Protein AF-A0A945UVE6-F1 (afdb_monomer)

Mean predicted aligned error: 6.87 Å

Secondary structure (DSSP, 8-state):
-EE--S--EEE-TT-S-SSEEETT----B-TTS-EEEEEEEE----TT--EEEEESS--SSSSHHHHHSSEEEEEEETTEEEEEEE-SS-EEEE--SS-SSSBS-SSS-EEEEEEEETTTTEEEEEETTEEEEEEE--SSS-----B-PPEEES-BPPPTTS-----HHHHHHHHHHHHHHHHHHTT-SSPPPGGGHHHHHH-HHHHHHHHHHHHHHHHGGGHHHHHHHHHTS--HHHHHHHHHHTTSTTT---SGGGTTTSHHHHHEEEETTEEEE-HHHHHHHHHHT--BBP-EEEEEEEEESSPPPHHHHHHHHHTTS---PPPPPS--S---EEEEE-SGGG-SS-HHHHSS-HHHHHHHHHHHTT-SEEEEES-TT-HHHHHHHTT-EEEE-----GGG-----EEEESSPEEEEE--GGGGGGEEEEEEESSSS-EEEEEEEE--TTTHHHHHHHHHHHHHTTTTS-EEEEEE-------

Solvent-accessible surface area (backbone atoms only — not comparable to full-atom values): 25499 Å² total; per-residue (Å²): 120,52,67,39,76,91,44,75,46,80,45,51,70,86,46,93,66,38,44,46,73,47,79,96,68,57,60,78,48,38,60,82,51,32,26,24,42,34,33,33,40,29,19,68,47,58,39,86,54,22,18,40,50,39,27,28,37,77,68,84,36,66,39,70,71,35,43,11,36,29,16,37,36,35,27,35,26,24,24,11,67,25,39,36,33,6,37,61,84,31,40,48,66,44,62,42,73,77,45,75,62,72,53,42,34,81,63,47,83,42,37,45,36,42,26,30,36,38,91,72,34,31,40,38,34,29,54,46,36,34,75,40,39,36,39,31,43,59,38,82,84,61,60,55,30,47,29,88,46,59,37,26,42,34,23,70,25,59,55,92,84,57,78,87,66,59,46,70,64,56,56,52,31,42,53,40,53,36,48,27,52,53,45,55,40,69,72,72,58,85,64,78,47,60,90,42,49,65,42,46,68,63,39,44,69,59,48,50,55,50,52,52,52,59,53,32,73,76,47,63,91,52,23,66,64,49,53,56,52,59,75,69,52,85,58,62,63,37,54,53,30,47,60,55,26,57,79,31,87,44,42,42,77,64,65,75,94,53,46,84,82,33,55,35,65,61,27,47,46,54,53,96,89,35,63,42,72,37,63,69,46,36,44,54,57,31,57,72,23,48,31,24,43,27,51,37,33,40,31,47,35,40,34,38,84,36,57,67,50,68,66,58,46,27,51,62,37,51,77,80,45,87,61,86,69,81,85,59,51,68,66,75,95,76,84,43,76,43,66,46,73,51,55,76,28,28,65,88,37,40,46,91,84,67,72,40,48,34,47,57,54,51,35,53,51,45,60,72,70,57,53,42,34,36,21,34,23,39,20,29,53,34,48,57,37,33,21,45,74,69,69,22,30,29,37,36,41,49,25,81,38,62,88,75,41,35,28,31,29,28,39,34,23,69,39,60,73,78,44,80,48,63,49,42,93,38,28,70,29,31,37,34,34,36,29,42,72,16,73,74,40,52,34,37,44,32,17,35,44,40,59,86,82,54,48,64,63,55,49,62,75,39,44,70,54,70,74,39,41,91,81,36,43,70,48,79,45,48,53,60,81,68,80,85,88,124

Foldseek 3Di:
DDWFAFDKDFFAPPPPCLKDFDPPPDDQPWLQFKKKKKWKWAAQDDQLFWWWAKWQFPQQWQDLQSLQTFGKTWIRHSQAIKIKHHQNQFIAIQDAHPPPFHGRNPRDMKMWMWIADSVQCKIWIDILLHTFEIERQFAPVGRTSRGPGTMMGIHNFDAPPPDLDQDVLLVVLQVLLLQLQVLLCVLVFPGQDQVCSLVSLAPVVVVLVVRLVVVLVVVPPCSVVSSVVSVVDDCVSNVVSSVVLLVGQQRQDYDPLPVVVGNVVVAWTADPSGIDGPPVSSSVVSSVGGHHRDGMMMHTTDMDSHGDDSVNSNVVSVVPDHGDDDAFAQDDDDAAEEADACALLQQSDDCVPHVDGRLVVVLVVCVVVRHAKYKYFNNQSNQSNSLSSNVWRKYAYTFPCRSPRHQGTIMTGNFDWDDWDAQNHQRSFKIWTWGPNHSQAIAIEMHGDDDPVCVVSVCVVCVVVVVVCVRHNYHHDYHHVDDDPD

Sequence (486 aa):
MRGLEHHALRLRSGDAAAGLTIEGMGLTVNANRDFSVQYWIRTTADSDSRMVLLSQKDTKNNSLASQKVPGWVFYMSGGTWAWNMGSGERRLTYERDNGEHMPLNDGRWHQLTMTYDSALAEVRLYYDGVNKAIYNLSDSEGFDFTSTQPLIIGGTGQNSNSRQEIVPTIYDGAVKLQQLVDAFNAFELDNVKPDELVRLVVEPEVLFEEKIRARAQTLGAESESFIASMRSTDFTRVSQAESALMQNPYTVHQVFSFMDVAPLMKTYSLVDNKIVIDHVAAEYYSERERLYSTDFDIDNLAIWERAVSAEEIRKSYAVHFEPIIADLEPSIDSITTGIWNIFHGGLHFSVDEHGWDARLGIAQILEREGIDVLMMQETYSAGDFIAAELGYYFATTVDLDYLNQGSNISVFSRYPIRELLVPDDASFHNVAVRIAISETQDVWVISNWYGMEAFPAVFEFHQSRFADTATTPVFFGGDFNAVTHT

Nearest PDB structures (foldseek):
  6cw1-assembly1_A  TM=6.983E-01  e=4.348E-07  Bos taurus
  2jd4-assembly1_A  TM=6.799E-01  e=4.103E-07  Mus musculus
  1qu0-assembly2_C  TM=6.533E-01  e=9.795E-07  Mus musculus
  7exo-assembly1_A  TM=6.173E-01  e=2.158E-04  Methanocaldococcus jannaschii DSM 2661
  8i78-assembly1_A  TM=5.485E-01  e=9.882E+00  Proteus vulgaris

pLDDT: mean 88.78, std 10.65, range [48.47, 98.5]

Structure (mmCIF, N/CA/C/O backbone):
data_AF-A0A945UVE6-F1
#
_entry.id   AF-A0A945UVE6-F1
#
loop_
_atom_site.group_PDB
_atom_site.id
_atom_site.type_symbol
_atom_site.label_atom_id
_atom_site.label_alt_id
_atom_site.label_comp_id
_atom_site.label_asym_id
_atom_site.label_entity_id
_atom_site.label_seq_id
_atom_site.pdbx_PDB_ins_code
_atom_site.Cartn_x
_atom_site.Cartn_y
_atom_site.Cartn_z
_atom_site.occupancy
_atom_site.B_iso_or_equiv
_atom_site.auth_seq_id
_atom_site.auth_comp_id
_atom_site.auth_asym_id
_atom_site.auth_atom_id
_atom_site.pdbx_PDB_model_num
ATOM 1 N N . MET A 1 1 ? 29.437 -0.495 -6.533 1.00 54.81 1 MET A N 1
ATOM 2 C CA . MET A 1 1 ? 28.619 -1.580 -5.970 1.00 54.81 1 MET A CA 1
ATOM 3 C C . MET A 1 1 ? 29.277 -1.985 -4.664 1.00 54.81 1 MET A C 1
ATOM 5 O O . MET A 1 1 ? 30.501 -2.058 -4.630 1.00 54.81 1 MET A O 1
ATOM 9 N N . ARG A 1 2 ? 28.507 -2.114 -3.588 1.00 76.94 2 ARG A N 1
ATOM 10 C CA . ARG A 1 2 ? 28.941 -2.741 -2.328 1.00 76.94 2 ARG A CA 1
ATOM 11 C C . ARG A 1 2 ? 27.972 -3.884 -2.043 1.00 76.94 2 ARG A C 1
ATOM 13 O O . ARG A 1 2 ? 26.816 -3.771 -2.449 1.00 76.94 2 ARG A O 1
ATOM 20 N N . GLY A 1 3 ? 28.416 -4.962 -1.405 1.00 72.50 3 GLY A N 1
ATOM 21 C CA . GLY A 1 3 ? 27.609 -6.174 -1.397 1.00 72.50 3 GLY A CA 1
ATOM 22 C C . GLY A 1 3 ? 28.205 -7.391 -0.710 1.00 72.50 3 GLY A C 1
ATOM 23 O O . GLY A 1 3 ? 29.382 -7.408 -0.354 1.00 72.50 3 GLY A O 1
ATOM 24 N N . LEU A 1 4 ? 27.376 -8.429 -0.608 1.00 75.06 4 LEU A N 1
ATOM 25 C CA . LEU A 1 4 ? 27.831 -9.812 -0.517 1.00 75.06 4 LEU A CA 1
ATOM 26 C C . LEU A 1 4 ? 28.057 -10.295 -1.950 1.00 75.06 4 LEU A C 1
ATOM 28 O O . LEU A 1 4 ? 27.097 -10.610 -2.638 1.00 75.06 4 LEU A O 1
ATOM 32 N N . GLU A 1 5 ? 29.295 -10.315 -2.431 1.00 72.50 5 GLU A N 1
ATOM 33 C CA . GLU A 1 5 ? 29.600 -10.801 -3.783 1.00 72.50 5 GLU A CA 1
ATOM 34 C C . GLU A 1 5 ? 29.932 -12.296 -3.741 1.00 72.50 5 GLU A C 1
ATOM 36 O O . GLU A 1 5 ? 30.897 -12.686 -3.088 1.00 72.50 5 GLU A O 1
ATOM 41 N N . HIS A 1 6 ? 29.155 -13.137 -4.434 1.00 66.44 6 HIS A N 1
ATOM 42 C CA . HIS A 1 6 ? 29.364 -14.593 -4.497 1.00 66.44 6 HIS A CA 1
ATOM 43 C C . HIS A 1 6 ? 29.397 -15.291 -3.123 1.00 66.44 6 HIS A C 1
ATOM 45 O O . HIS A 1 6 ? 30.088 -16.298 -2.931 1.00 66.44 6 HIS A O 1
ATOM 51 N N . HIS A 1 7 ? 28.653 -14.751 -2.159 1.00 72.25 7 HIS A N 1
ATOM 52 C CA . HIS A 1 7 ? 28.597 -15.239 -0.789 1.00 72.25 7 HIS A CA 1
ATOM 53 C C . HIS A 1 7 ? 27.149 -15.515 -0.386 1.00 72.25 7 HIS A C 1
ATOM 55 O O . HIS A 1 7 ? 26.440 -14.622 0.077 1.00 72.25 7 HIS A O 1
ATOM 61 N N . ALA A 1 8 ? 26.750 -16.784 -0.491 1.00 77.56 8 ALA A N 1
ATOM 62 C CA . ALA A 1 8 ? 25.472 -17.243 0.027 1.00 77.56 8 ALA A CA 1
ATOM 63 C C . ALA A 1 8 ? 25.511 -17.328 1.560 1.00 77.56 8 ALA A C 1
ATOM 65 O O . ALA A 1 8 ? 26.382 -17.983 2.143 1.00 77.56 8 ALA A O 1
ATOM 66 N N . LEU A 1 9 ? 24.534 -16.701 2.208 1.00 82.19 9 LEU A N 1
ATOM 67 C CA . LEU A 1 9 ? 24.268 -16.822 3.634 1.00 82.19 9 LEU A CA 1
ATOM 68 C C . LEU A 1 9 ? 22.987 -17.622 3.836 1.00 82.19 9 LEU A C 1
ATOM 70 O O . LEU A 1 9 ? 21.979 -17.400 3.169 1.00 82.19 9 LEU A O 1
ATOM 74 N N . ARG A 1 10 ? 23.028 -18.550 4.785 1.00 81.25 10 ARG A N 1
ATOM 75 C CA . ARG A 1 10 ? 21.871 -19.327 5.217 1.00 81.25 10 ARG A CA 1
ATOM 76 C C . ARG A 1 10 ? 21.473 -18.849 6.602 1.00 81.25 10 ARG A C 1
ATOM 78 O O . ARG A 1 10 ? 22.297 -18.917 7.509 1.00 81.25 10 ARG A O 1
ATOM 85 N N . LEU A 1 11 ? 20.240 -18.375 6.736 1.00 80.00 11 LEU A N 1
ATOM 86 C CA . LEU A 1 11 ? 19.658 -17.930 7.996 1.00 80.00 11 LEU A CA 1
ATOM 87 C C . LEU A 1 11 ? 18.539 -18.897 8.372 1.00 80.00 11 LEU A C 1
ATOM 89 O O . LEU A 1 11 ? 17.607 -19.108 7.591 1.00 80.00 11 LEU A O 1
ATOM 93 N N . ARG A 1 12 ? 18.653 -19.536 9.538 1.00 81.81 12 ARG A N 1
ATOM 94 C CA . ARG A 1 12 ? 17.640 -20.456 10.061 1.00 81.81 12 ARG A CA 1
ATOM 95 C C . ARG A 1 12 ? 17.095 -19.968 11.397 1.00 81.81 12 ARG A C 1
ATOM 97 O O . ARG A 1 12 ? 17.792 -19.333 12.190 1.00 81.81 12 ARG A O 1
ATOM 104 N N . SER A 1 13 ? 15.845 -20.341 11.671 1.00 66.12 13 SER A N 1
ATOM 105 C CA . SER A 1 13 ? 15.222 -20.107 12.971 1.00 66.12 13 SER A CA 1
ATOM 106 C C . SER A 1 13 ? 16.062 -20.768 14.072 1.00 66.12 13 SER A C 1
ATOM 108 O O . SER A 1 13 ? 16.330 -21.970 14.027 1.00 66.12 13 SER A O 1
ATOM 110 N N . GLY A 1 14 ? 16.508 -19.968 15.045 1.00 59.53 14 GLY A N 1
ATOM 111 C CA . GLY A 1 14 ? 17.342 -20.418 16.164 1.00 59.53 14 GLY A CA 1
ATOM 112 C C . GLY A 1 14 ? 18.853 -20.209 16.003 1.00 59.53 14 GLY A C 1
ATOM 113 O O . GLY A 1 14 ? 19.580 -20.445 16.970 1.00 59.53 14 GLY A O 1
ATOM 114 N N . ASP A 1 15 ? 19.338 -19.730 14.852 1.00 63.19 15 ASP A N 1
ATOM 115 C CA . ASP A 1 15 ? 20.729 -19.284 14.728 1.00 63.19 15 ASP A CA 1
ATOM 116 C C . ASP A 1 15 ? 20.984 -18.065 15.639 1.00 63.19 15 ASP A C 1
ATOM 118 O O . ASP A 1 15 ? 20.140 -17.180 15.790 1.00 63.19 15 ASP A O 1
ATOM 122 N N . ALA A 1 16 ? 22.170 -17.994 16.260 1.00 51.22 16 ALA A N 1
ATOM 123 C CA . ALA A 1 16 ? 22.516 -16.934 17.220 1.00 51.22 16 ALA A CA 1
ATOM 124 C C . ALA A 1 16 ? 22.504 -15.513 16.612 1.00 51.22 16 ALA A C 1
ATOM 126 O O . ALA A 1 16 ? 22.430 -14.529 17.347 1.00 51.22 16 ALA A O 1
ATOM 127 N N . ALA A 1 17 ? 22.565 -15.405 15.281 1.00 52.16 17 ALA A N 1
ATOM 128 C CA . ALA A 1 17 ? 22.404 -14.164 14.536 1.00 52.16 17 ALA A CA 1
ATOM 129 C C . ALA A 1 17 ? 20.993 -14.112 13.939 1.00 52.16 17 ALA A C 1
ATOM 131 O O . ALA A 1 17 ? 20.778 -14.408 12.769 1.00 52.16 17 ALA A O 1
ATOM 132 N N . ALA A 1 18 ? 20.027 -13.726 14.767 1.00 56.72 18 ALA A N 1
ATOM 133 C CA . ALA A 1 18 ? 18.627 -13.605 14.378 1.00 56.72 18 ALA A CA 1
ATOM 134 C C . ALA A 1 18 ? 18.363 -12.404 13.430 1.00 56.72 18 ALA A C 1
ATOM 136 O O . ALA A 1 18 ? 17.254 -12.201 12.963 1.00 56.72 18 ALA A O 1
ATOM 137 N N . GLY A 1 19 ? 19.395 -11.625 13.114 1.00 72.06 19 GLY A N 1
ATOM 138 C CA . GLY A 1 19 ? 19.463 -10.630 12.050 1.00 72.06 19 GLY A CA 1
ATOM 139 C C . GLY A 1 19 ? 20.928 -10.236 11.881 1.00 72.06 19 GLY A C 1
ATOM 140 O O . GLY A 1 19 ? 21.647 -10.098 12.875 1.00 72.06 19 GLY A O 1
ATOM 141 N N . LEU A 1 20 ? 21.400 -10.115 10.644 1.00 81.56 20 LEU A N 1
ATOM 142 C CA . LEU A 1 20 ? 22.784 -9.759 10.351 1.00 81.56 20 LEU A CA 1
ATOM 143 C C . LEU A 1 20 ? 22.870 -8.282 9.976 1.00 81.56 20 LEU A C 1
ATOM 145 O O . LEU A 1 20 ? 22.446 -7.880 8.893 1.00 81.56 20 LEU A O 1
ATOM 149 N N . THR A 1 21 ? 23.467 -7.488 10.860 1.00 83.69 21 THR A N 1
ATOM 150 C CA . THR A 1 21 ? 23.849 -6.106 10.564 1.00 83.69 21 THR A CA 1
ATOM 151 C C . THR A 1 21 ? 25.025 -6.089 9.596 1.00 83.69 21 THR A C 1
ATOM 153 O O . THR A 1 21 ? 26.076 -6.662 9.886 1.00 83.69 21 THR A O 1
ATOM 156 N N . ILE A 1 22 ? 24.881 -5.391 8.471 1.00 77.81 22 ILE A N 1
ATOM 157 C CA . ILE A 1 22 ? 25.979 -5.197 7.526 1.00 77.81 22 ILE A CA 1
ATOM 158 C C . ILE A 1 22 ? 26.689 -3.872 7.812 1.00 77.81 22 ILE A C 1
ATOM 160 O O . ILE A 1 22 ? 26.244 -2.792 7.415 1.00 77.81 22 ILE A O 1
ATOM 164 N N . GLU A 1 23 ? 27.821 -3.955 8.510 1.00 67.94 23 GLU A N 1
ATOM 165 C CA . GLU A 1 23 ? 28.660 -2.797 8.827 1.00 67.94 23 GLU A CA 1
ATOM 166 C C . GLU A 1 23 ? 29.352 -2.220 7.577 1.00 67.94 23 GLU A C 1
ATOM 168 O O . GLU A 1 23 ? 29.721 -2.938 6.650 1.00 67.94 23 GLU A O 1
ATOM 173 N N . GLY A 1 24 ? 29.534 -0.895 7.525 1.00 60.44 24 GLY A N 1
ATOM 174 C CA . GLY A 1 24 ? 30.265 -0.216 6.438 1.00 60.44 24 GLY A CA 1
ATOM 175 C C . GLY A 1 24 ? 29.544 -0.154 5.079 1.00 60.44 24 GLY A C 1
ATOM 176 O O . GLY A 1 24 ? 30.013 0.521 4.156 1.00 60.44 24 GLY A O 1
ATOM 177 N N . MET A 1 25 ? 28.382 -0.799 4.961 1.00 59.00 25 MET A N 1
ATOM 178 C CA . MET A 1 25 ? 27.496 -0.739 3.793 1.00 59.00 25 MET A CA 1
ATOM 179 C C . MET A 1 25 ? 26.313 0.215 3.972 1.00 59.00 25 MET A C 1
ATOM 181 O O . MET A 1 25 ? 25.439 0.253 3.111 1.00 59.00 25 MET A O 1
ATOM 185 N N . GLY A 1 26 ? 26.300 0.993 5.061 1.00 53.94 26 GLY A N 1
ATOM 186 C CA . GLY A 1 26 ? 25.252 1.960 5.368 1.00 53.94 26 GLY A CA 1
ATOM 187 C C . GLY A 1 26 ? 25.055 2.936 4.216 1.00 53.94 26 GLY A C 1
ATOM 188 O O . GLY A 1 26 ? 25.812 3.895 4.063 1.00 53.94 26 GLY A O 1
ATOM 189 N N . LEU A 1 27 ? 24.027 2.684 3.408 1.00 58.06 27 LEU A N 1
ATOM 190 C CA . LEU A 1 27 ? 23.426 3.718 2.596 1.00 58.06 27 LEU A CA 1
ATOM 191 C C . LEU A 1 27 ? 23.051 4.832 3.567 1.00 58.06 27 LEU A C 1
ATOM 193 O O . LEU A 1 27 ? 22.302 4.604 4.517 1.00 58.06 27 LEU A O 1
ATOM 197 N N . THR A 1 28 ? 23.544 6.043 3.344 1.00 59.16 28 THR A N 1
ATOM 198 C CA . THR A 1 28 ? 22.789 7.198 3.819 1.00 59.16 28 THR A CA 1
ATOM 199 C C . THR A 1 28 ? 21.565 7.252 2.916 1.00 59.16 28 THR A C 1
ATOM 201 O O . THR A 1 28 ? 21.608 7.906 1.876 1.00 59.16 28 THR A O 1
ATOM 204 N N . VAL A 1 29 ? 20.534 6.463 3.243 1.00 63.34 29 VAL A N 1
ATOM 205 C CA . VAL A 1 29 ? 19.243 6.565 2.570 1.00 63.34 29 VAL A CA 1
ATOM 206 C C . VAL A 1 29 ? 18.695 7.897 3.001 1.00 63.34 29 VAL A C 1
ATOM 208 O O . VAL A 1 29 ? 18.246 8.074 4.127 1.00 63.34 29 VAL A O 1
ATOM 211 N N . ASN A 1 30 ? 18.896 8.850 2.114 1.00 69.81 30 ASN A N 1
ATOM 212 C CA . ASN A 1 30 ? 18.392 10.191 2.196 1.00 69.81 30 ASN A CA 1
ATOM 213 C C . ASN A 1 30 ? 17.436 10.309 1.021 1.00 69.81 30 ASN A C 1
ATOM 215 O O . ASN A 1 30 ? 17.815 9.949 -0.097 1.00 69.81 30 ASN A O 1
ATOM 219 N N . ALA A 1 31 ? 16.240 10.833 1.265 1.00 78.31 31 ALA A N 1
ATOM 220 C CA . ALA A 1 31 ? 15.235 11.036 0.227 1.00 78.31 31 ALA A CA 1
ATOM 221 C C . ALA A 1 31 ? 15.756 11.852 -0.980 1.00 78.31 31 ALA A C 1
ATOM 223 O O . ALA A 1 31 ? 15.188 11.801 -2.061 1.00 78.31 31 ALA A O 1
ATOM 224 N N . ASN A 1 32 ? 16.888 12.548 -0.851 1.00 85.38 32 ASN A N 1
ATOM 225 C CA . ASN A 1 32 ? 17.501 13.343 -1.913 1.00 85.38 32 ASN A CA 1
ATOM 226 C C . ASN A 1 32 ? 18.555 12.605 -2.761 1.00 85.38 32 ASN A C 1
ATOM 228 O O . ASN A 1 32 ? 19.167 13.230 -3.630 1.00 85.38 32 ASN A O 1
ATOM 232 N N . ARG A 1 33 ? 18.837 11.317 -2.520 1.00 90.81 33 ARG A N 1
ATOM 233 C CA . ARG A 1 33 ? 19.862 10.569 -3.273 1.00 90.81 33 ARG A CA 1
ATOM 234 C C . ARG A 1 33 ? 19.311 9.279 -3.857 1.00 90.81 33 ARG A C 1
ATOM 236 O O . ARG A 1 33 ? 18.707 8.488 -3.142 1.00 90.81 33 ARG A O 1
ATOM 243 N N . ASP A 1 34 ? 19.639 9.039 -5.118 1.00 94.81 34 ASP A N 1
ATOM 244 C CA . ASP A 1 34 ? 19.375 7.775 -5.789 1.00 94.81 34 ASP A CA 1
ATOM 245 C C . ASP A 1 34 ? 20.020 6.593 -5.065 1.00 94.81 34 ASP A C 1
ATOM 247 O O . ASP A 1 34 ? 21.156 6.669 -4.575 1.00 94.81 34 ASP A O 1
ATOM 251 N N . PHE A 1 35 ? 19.342 5.451 -5.096 1.00 94.12 35 PHE A N 1
ATOM 252 C CA . PHE A 1 35 ? 19.951 4.188 -4.704 1.00 94.12 35 PHE A CA 1
ATOM 253 C C . PHE A 1 35 ? 19.251 2.994 -5.344 1.00 94.12 35 PHE A C 1
ATOM 255 O O . PHE A 1 35 ? 18.152 3.086 -5.881 1.00 94.12 35 PHE A O 1
ATOM 262 N N . SER A 1 36 ? 19.909 1.841 -5.296 1.00 96.12 36 SER A N 1
ATOM 263 C CA . SER A 1 36 ? 19.288 0.558 -5.623 1.00 96.12 36 SER A CA 1
ATOM 264 C C . SER A 1 36 ? 19.782 -0.515 -4.676 1.00 96.12 36 SER A C 1
ATOM 266 O O . SER A 1 36 ? 20.938 -0.480 -4.244 1.00 96.12 36 SER A O 1
ATOM 268 N N . VAL A 1 37 ? 18.914 -1.479 -4.392 1.00 95.50 37 VAL A N 1
ATOM 269 C CA . VAL A 1 37 ? 19.222 -2.671 -3.606 1.00 95.50 37 VAL A CA 1
ATOM 270 C C . VAL A 1 37 ? 18.676 -3.882 -4.340 1.00 95.50 37 VAL A C 1
ATOM 272 O O . VAL A 1 37 ? 17.505 -3.899 -4.707 1.00 95.50 37 VAL A O 1
ATOM 275 N N . GLN A 1 38 ? 19.523 -4.885 -4.543 1.00 97.19 38 GLN A N 1
ATOM 276 C CA . GLN A 1 38 ? 19.186 -6.136 -5.214 1.00 97.19 38 GLN A CA 1
ATOM 277 C C . GLN A 1 38 ? 19.739 -7.305 -4.415 1.00 97.19 38 GLN A C 1
ATOM 279 O O . GLN A 1 38 ? 20.846 -7.213 -3.898 1.00 97.19 38 GLN A O 1
ATOM 284 N N . TYR A 1 39 ? 19.004 -8.405 -4.334 1.00 97.00 39 TYR A N 1
ATOM 285 C CA . TYR A 1 39 ? 19.492 -9.638 -3.727 1.00 97.00 39 TYR A CA 1
ATOM 286 C C . TYR A 1 39 ? 18.737 -10.845 -4.275 1.00 97.00 39 TYR A C 1
ATOM 288 O O . TYR A 1 39 ? 17.652 -10.721 -4.847 1.00 97.00 39 TYR A O 1
ATOM 296 N N . TRP A 1 40 ? 19.331 -12.019 -4.091 1.00 97.56 40 TRP A N 1
ATOM 297 C CA . TRP A 1 40 ? 18.694 -13.296 -4.367 1.00 97.56 40 TRP A CA 1
ATOM 298 C C . TRP A 1 40 ? 18.218 -13.925 -3.075 1.00 97.56 40 TRP A C 1
ATOM 300 O O . TRP A 1 40 ? 18.938 -13.885 -2.082 1.00 97.56 40 TRP A O 1
ATOM 310 N N . ILE A 1 41 ? 17.041 -14.536 -3.096 1.00 96.88 41 ILE A N 1
ATOM 311 C CA . ILE A 1 41 ? 16.461 -15.225 -1.950 1.00 96.88 41 ILE A CA 1
ATOM 312 C C . ILE A 1 41 ? 15.925 -16.597 -2.348 1.00 96.88 41 ILE A C 1
ATOM 314 O O . ILE A 1 41 ? 15.412 -16.774 -3.448 1.00 96.88 41 ILE A O 1
ATOM 318 N N . ARG A 1 42 ? 16.031 -17.565 -1.440 1.00 96.38 42 ARG A N 1
ATOM 319 C CA . ARG A 1 42 ? 15.371 -18.867 -1.539 1.00 96.38 42 ARG A CA 1
ATOM 320 C C . ARG A 1 42 ? 14.818 -19.274 -0.184 1.00 96.38 42 ARG A C 1
ATOM 322 O O . ARG A 1 42 ? 15.552 -19.267 0.804 1.00 96.38 42 ARG A O 1
ATOM 329 N N . THR A 1 43 ? 13.566 -19.711 -0.132 1.00 94.94 43 THR A N 1
ATOM 330 C CA . THR A 1 43 ? 12.978 -20.269 1.089 1.00 94.94 43 THR A CA 1
ATOM 331 C C . THR A 1 43 ? 11.947 -21.356 0.786 1.00 94.94 43 THR A C 1
ATOM 333 O O . THR A 1 43 ? 11.488 -21.500 -0.342 1.00 94.94 43 THR A O 1
ATOM 336 N N . THR A 1 44 ? 11.636 -22.157 1.801 1.00 94.25 44 THR A N 1
ATOM 337 C CA . THR A 1 44 ? 10.494 -23.084 1.854 1.00 94.25 44 THR A CA 1
ATOM 338 C C . THR A 1 44 ? 9.683 -22.845 3.129 1.00 94.25 44 THR A C 1
ATOM 340 O O . THR A 1 44 ? 9.069 -23.771 3.658 1.00 94.25 44 THR A O 1
ATOM 343 N N . ALA A 1 45 ? 9.787 -21.642 3.699 1.00 91.12 45 ALA A N 1
ATOM 344 C CA . ALA A 1 45 ? 9.076 -21.272 4.906 1.00 91.12 45 ALA A CA 1
ATOM 345 C C . ALA A 1 45 ? 7.561 -21.295 4.676 1.00 91.12 45 ALA A C 1
ATOM 347 O O . ALA A 1 45 ? 7.068 -21.068 3.569 1.00 91.12 45 ALA A O 1
ATOM 348 N N . ASP A 1 46 ? 6.835 -21.575 5.752 1.00 89.94 46 ASP A N 1
ATOM 349 C CA . ASP A 1 46 ? 5.378 -21.599 5.738 1.00 89.94 46 ASP A CA 1
ATOM 350 C C . ASP A 1 46 ? 4.805 -20.242 5.288 1.00 89.94 46 ASP A C 1
ATOM 352 O O . ASP A 1 46 ? 5.385 -19.193 5.590 1.00 89.94 46 ASP A O 1
ATOM 356 N N . SER A 1 47 ? 3.685 -20.257 4.558 1.00 88.00 47 SER A N 1
ATOM 357 C CA . SER A 1 47 ? 3.020 -19.040 4.079 1.00 88.00 47 SER A CA 1
ATOM 358 C C . SER A 1 47 ? 2.601 -18.112 5.218 1.00 88.00 47 SER A C 1
ATOM 360 O O . SER A 1 47 ? 2.622 -16.893 5.040 1.00 88.00 47 SER A O 1
ATOM 362 N N . ASP A 1 48 ? 2.310 -18.673 6.393 1.00 83.81 48 ASP A N 1
ATOM 363 C CA . ASP A 1 48 ? 1.912 -17.925 7.588 1.00 83.81 48 ASP A CA 1
ATOM 364 C C . ASP A 1 48 ? 3.113 -17.252 8.279 1.00 83.81 48 ASP A C 1
ATOM 366 O O . ASP A 1 48 ? 2.960 -16.393 9.153 1.00 83.81 48 ASP A O 1
ATOM 370 N N . SER A 1 49 ? 4.341 -17.606 7.883 1.00 86.19 49 SER A N 1
ATOM 371 C CA . SER A 1 49 ? 5.571 -17.088 8.475 1.00 86.19 49 SER A CA 1
ATOM 372 C C . SER A 1 49 ? 5.949 -15.727 7.887 1.00 86.19 49 SER A C 1
ATOM 374 O O . SER A 1 49 ? 6.859 -15.606 7.062 1.00 86.19 49 SER A O 1
ATOM 376 N N . ARG A 1 50 ? 5.270 -14.660 8.329 1.00 90.81 50 ARG A N 1
ATOM 377 C CA . ARG A 1 50 ? 5.657 -13.291 7.960 1.00 90.81 50 ARG A CA 1
ATOM 378 C C . ARG A 1 50 ? 7.033 -12.948 8.533 1.00 90.81 50 ARG A C 1
ATOM 380 O O . ARG A 1 50 ? 7.166 -12.789 9.743 1.00 90.81 50 ARG A O 1
ATOM 387 N N . MET A 1 51 ? 8.056 -12.791 7.699 1.00 91.50 51 MET A N 1
ATOM 388 C CA . MET A 1 51 ? 9.441 -12.607 8.162 1.00 91.50 51 MET A CA 1
ATOM 389 C C . MET A 1 51 ? 10.170 -11.497 7.411 1.00 91.50 51 MET A C 1
ATOM 391 O O . MET A 1 51 ? 10.014 -11.345 6.204 1.00 91.50 51 MET A O 1
ATOM 395 N N . VAL A 1 52 ? 11.007 -10.735 8.117 1.00 94.06 52 VAL A N 1
ATOM 396 C CA . VAL A 1 52 ? 11.866 -9.712 7.497 1.00 94.06 52 VAL A CA 1
ATOM 397 C C . VAL A 1 52 ? 12.910 -10.390 6.617 1.00 94.06 52 VAL A C 1
ATOM 399 O O . VAL A 1 52 ? 13.551 -11.338 7.058 1.00 94.06 52 VAL A O 1
ATOM 402 N N . LEU A 1 53 ? 13.113 -9.883 5.404 1.00 95.06 53 LEU A N 1
ATOM 403 C CA . LEU A 1 53 ? 14.135 -10.362 4.471 1.00 95.06 53 LEU A CA 1
ATOM 404 C C . LEU A 1 53 ? 15.354 -9.441 4.488 1.00 95.06 53 LEU A C 1
ATOM 406 O O . LEU A 1 53 ? 16.480 -9.872 4.737 1.00 95.06 53 LEU A O 1
ATOM 410 N N . LEU A 1 54 ? 15.115 -8.149 4.271 1.00 94.44 54 LEU A N 1
ATOM 411 C CA . LEU A 1 54 ? 16.139 -7.115 4.221 1.00 94.44 54 LEU A CA 1
ATOM 412 C C . LEU A 1 54 ? 15.526 -5.783 4.649 1.00 94.44 54 LEU A C 1
ATOM 414 O O . LEU A 1 54 ? 14.488 -5.396 4.123 1.00 94.44 54 LEU A O 1
ATOM 418 N N . SER A 1 55 ? 16.154 -5.074 5.581 1.00 93.38 55 SER A N 1
ATOM 419 C CA . SER A 1 55 ? 15.597 -3.848 6.158 1.00 93.38 55 SER A CA 1
ATOM 420 C C . SER A 1 55 ? 16.652 -2.776 6.378 1.00 93.38 55 SER A C 1
ATOM 422 O O . SER A 1 55 ? 17.785 -3.075 6.747 1.00 93.38 55 SER A O 1
ATOM 424 N N . GLN A 1 56 ? 16.243 -1.518 6.240 1.00 91.38 56 GLN A N 1
ATOM 425 C CA . GLN A 1 56 ? 16.946 -0.358 6.780 1.00 91.38 56 GLN A CA 1
ATOM 426 C C . GLN A 1 56 ? 16.008 0.532 7.614 1.00 91.38 56 GLN A C 1
ATOM 428 O O . GLN A 1 56 ? 16.011 1.763 7.533 1.00 91.38 56 GLN A O 1
ATOM 433 N N . LYS A 1 57 ? 15.171 -0.109 8.427 1.00 89.75 57 LYS A N 1
ATOM 434 C CA . LYS A 1 57 ? 14.273 0.529 9.394 1.00 89.75 57 LYS A CA 1
ATOM 435 C C . LYS A 1 57 ? 14.064 -0.363 10.612 1.00 89.75 57 LYS A C 1
ATOM 437 O O . LYS A 1 57 ? 14.149 -1.591 10.522 1.00 89.75 57 LYS A O 1
ATOM 442 N N . ASP A 1 58 ? 13.747 0.259 11.744 1.00 85.69 58 ASP A N 1
ATOM 443 C CA . ASP A 1 58 ? 13.357 -0.460 12.959 1.00 85.69 58 ASP A CA 1
ATOM 444 C C . ASP A 1 58 ? 11.956 -1.055 12.755 1.00 85.69 58 ASP A C 1
ATOM 446 O O . ASP A 1 58 ? 10.954 -0.344 12.803 1.00 85.69 58 ASP A O 1
ATOM 450 N N . THR A 1 59 ? 11.896 -2.356 12.454 1.00 85.81 59 THR A N 1
ATOM 451 C CA . THR A 1 59 ? 10.643 -3.085 12.206 1.00 85.81 59 THR A CA 1
ATOM 452 C C . THR A 1 59 ? 10.461 -4.143 13.281 1.00 85.81 59 THR A C 1
ATOM 454 O O . THR A 1 59 ? 11.011 -5.240 13.196 1.00 85.81 59 THR A O 1
ATOM 457 N N . LYS A 1 60 ? 9.687 -3.808 14.314 1.00 84.31 60 LYS A N 1
ATOM 458 C CA . LYS A 1 60 ? 9.426 -4.712 15.448 1.00 84.31 60 LYS A CA 1
ATOM 459 C C . LYS A 1 60 ? 8.280 -5.676 15.175 1.00 84.31 60 LYS A C 1
ATOM 461 O O . LYS A 1 60 ? 8.269 -6.791 15.684 1.00 84.31 60 LYS A O 1
ATOM 466 N N . ASN A 1 61 ? 7.309 -5.214 14.399 1.00 87.94 61 ASN A N 1
ATOM 467 C CA . ASN A 1 61 ? 6.098 -5.919 14.006 1.00 87.94 61 ASN A CA 1
ATOM 468 C C . ASN A 1 61 ? 5.577 -5.294 12.691 1.00 87.94 61 ASN A C 1
ATOM 470 O O . ASN A 1 61 ? 6.163 -4.332 12.193 1.00 87.94 61 ASN A O 1
ATOM 474 N N . ASN A 1 62 ? 4.482 -5.815 12.146 1.00 88.38 62 ASN A N 1
ATOM 475 C CA . ASN A 1 62 ? 3.804 -5.303 10.954 1.00 88.38 62 ASN A CA 1
ATOM 476 C C . ASN A 1 62 ? 2.682 -4.297 11.282 1.00 88.38 62 ASN A C 1
ATOM 478 O O . ASN A 1 62 ? 1.815 -4.053 10.447 1.00 88.38 62 ASN A O 1
ATOM 482 N N . SER A 1 63 ? 2.670 -3.727 12.495 1.00 86.81 63 SER A N 1
ATOM 483 C CA . SER A 1 63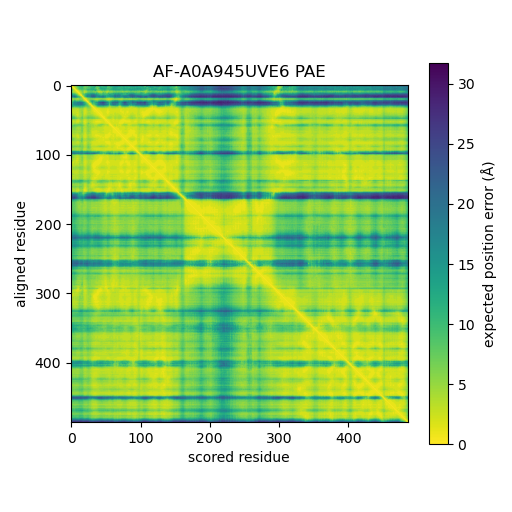 ? 1.688 -2.706 12.882 1.00 86.81 63 SER A CA 1
ATOM 484 C C . SER A 1 63 ? 1.809 -1.458 12.013 1.00 86.81 63 SER A C 1
ATOM 486 O O . SER A 1 63 ? 2.891 -1.141 11.510 1.00 86.81 63 SER A O 1
ATOM 488 N N . LEU A 1 64 ? 0.734 -0.676 11.924 1.00 84.69 64 LEU A N 1
ATOM 489 C CA . LEU A 1 64 ? 0.762 0.600 11.206 1.00 84.69 64 LEU A CA 1
ATOM 490 C C . LEU A 1 64 ? 1.839 1.556 11.727 1.00 84.69 64 LEU A C 1
ATOM 492 O O . LEU A 1 64 ? 2.515 2.217 10.942 1.00 84.69 64 LEU A O 1
ATOM 496 N N . ALA A 1 65 ? 2.040 1.597 13.047 1.00 86.12 65 ALA A N 1
ATOM 497 C CA . ALA A 1 65 ? 3.075 2.423 13.659 1.00 86.12 65 ALA A CA 1
ATOM 498 C C . ALA A 1 65 ? 4.475 2.007 13.180 1.00 86.12 65 ALA A C 1
ATOM 500 O O . ALA A 1 65 ? 5.268 2.859 12.785 1.00 86.12 65 ALA A O 1
ATOM 501 N N . SER A 1 66 ? 4.761 0.700 13.137 1.00 89.75 66 SER A N 1
ATOM 502 C CA . SER A 1 66 ? 6.019 0.177 12.586 1.00 89.75 66 SER A CA 1
ATOM 503 C C . SER A 1 66 ? 6.149 0.450 11.087 1.00 89.75 66 SER A C 1
ATOM 505 O O . SER A 1 66 ? 7.241 0.763 10.614 1.00 89.75 66 SER A O 1
ATOM 507 N N . GLN A 1 67 ? 5.057 0.378 10.323 1.00 91.62 67 GLN A N 1
ATOM 508 C CA . GLN A 1 67 ? 5.062 0.678 8.889 1.00 91.62 67 GLN A CA 1
ATOM 509 C C . GLN A 1 67 ? 5.380 2.155 8.593 1.00 91.62 67 GLN A C 1
ATOM 511 O O . GLN A 1 67 ? 6.038 2.436 7.594 1.00 91.62 67 GLN A O 1
ATOM 516 N N . LYS A 1 68 ? 5.005 3.087 9.478 1.00 91.88 68 LYS A N 1
ATOM 517 C CA . LYS A 1 68 ? 5.356 4.513 9.359 1.00 91.88 68 LYS A CA 1
ATOM 518 C C . LYS A 1 68 ? 6.809 4.827 9.694 1.00 91.88 68 LYS A C 1
ATOM 520 O O . LYS A 1 68 ? 7.302 5.845 9.232 1.00 91.88 68 LYS A O 1
ATOM 525 N N . VAL A 1 69 ? 7.513 3.995 10.467 1.00 92.69 69 VAL A N 1
ATOM 526 C CA . VAL A 1 69 ? 8.912 4.269 10.858 1.00 92.69 69 VAL A CA 1
ATOM 527 C C . VAL A 1 69 ? 9.780 4.562 9.620 1.00 92.69 69 VAL A C 1
ATOM 529 O O . VAL A 1 69 ? 9.747 3.746 8.688 1.00 92.69 69 VAL A O 1
ATOM 532 N N . PRO A 1 70 ? 10.569 5.664 9.621 1.00 93.88 70 PRO A N 1
ATOM 533 C CA . PRO A 1 70 ? 11.412 6.048 8.495 1.00 93.88 70 PRO A CA 1
ATOM 534 C C . PRO A 1 70 ? 12.340 4.935 8.004 1.00 93.88 70 PRO A C 1
ATOM 536 O O . PRO A 1 70 ? 12.954 4.218 8.801 1.00 93.88 70 PRO A O 1
ATOM 539 N N . GLY A 1 71 ? 12.467 4.827 6.683 1.00 94.06 71 GLY A N 1
ATOM 540 C CA . GLY A 1 71 ? 13.259 3.811 5.988 1.00 94.06 71 GLY A CA 1
ATOM 541 C C . GLY A 1 71 ? 12.380 2.776 5.289 1.00 94.06 71 GLY A C 1
ATOM 542 O O . GLY A 1 71 ? 11.183 2.986 5.112 1.00 94.06 71 GLY A O 1
ATOM 543 N N . TRP A 1 72 ? 12.968 1.655 4.869 1.00 95.25 72 TRP A N 1
ATOM 544 C CA . TRP A 1 72 ? 12.290 0.641 4.053 1.00 95.25 72 TRP A CA 1
ATOM 545 C C . TRP A 1 72 ? 12.616 -0.787 4.490 1.00 95.25 72 TRP A C 1
ATOM 547 O O . TRP A 1 72 ? 13.694 -1.056 5.023 1.00 95.25 72 TRP A O 1
ATOM 557 N N . VAL A 1 73 ? 11.690 -1.710 4.238 1.00 95.94 73 VAL A N 1
ATOM 558 C CA . VAL A 1 73 ? 11.814 -3.133 4.559 1.00 95.94 73 VAL A CA 1
ATOM 559 C C . VAL A 1 73 ? 11.219 -3.988 3.448 1.00 95.94 73 VAL A C 1
ATOM 561 O O . VAL A 1 73 ? 10.122 -3.722 2.971 1.00 95.94 73 VAL A O 1
ATOM 564 N N . PHE A 1 74 ? 11.938 -5.037 3.064 1.00 97.06 74 PHE A N 1
ATOM 565 C CA . PHE A 1 74 ? 11.384 -6.201 2.389 1.00 97.06 74 PHE A CA 1
ATOM 566 C C . PHE A 1 74 ? 11.079 -7.285 3.415 1.00 97.06 74 PHE A C 1
ATOM 568 O O . PHE A 1 74 ? 11.905 -7.583 4.285 1.00 97.06 74 PHE A O 1
ATOM 575 N N . TYR A 1 75 ? 9.919 -7.910 3.282 1.00 95.12 75 TYR A N 1
ATOM 576 C CA . TYR A 1 75 ? 9.486 -9.026 4.113 1.00 95.12 75 TYR A CA 1
ATOM 577 C C . TYR A 1 75 ? 8.740 -10.057 3.261 1.00 95.12 75 TYR A C 1
ATOM 579 O O . TYR A 1 75 ? 8.325 -9.766 2.143 1.00 95.12 75 TYR A O 1
ATOM 587 N N . MET A 1 76 ? 8.616 -11.281 3.760 1.00 93.44 76 MET A N 1
ATOM 588 C CA . MET A 1 76 ? 7.709 -12.276 3.196 1.00 93.44 76 MET A CA 1
ATOM 589 C C . MET A 1 76 ? 6.357 -12.149 3.898 1.00 93.44 76 MET A C 1
ATOM 591 O O . MET A 1 76 ? 6.344 -11.992 5.116 1.00 93.44 76 MET A O 1
ATOM 595 N N . SER A 1 77 ? 5.251 -12.231 3.164 1.00 91.00 77 SER A N 1
ATOM 596 C CA . SER A 1 77 ? 3.880 -12.299 3.688 1.00 91.00 77 SER A CA 1
ATOM 597 C C . SER A 1 77 ? 3.072 -13.243 2.799 1.00 91.00 77 SER A C 1
ATOM 599 O O . SER A 1 77 ? 3.281 -13.248 1.588 1.00 91.00 77 SER A O 1
ATOM 601 N N . GLY A 1 78 ? 2.245 -14.120 3.377 1.00 89.12 78 GLY A N 1
ATOM 602 C CA . GLY A 1 78 ? 1.437 -15.085 2.617 1.00 89.12 78 GLY A CA 1
ATOM 603 C C . GLY A 1 78 ? 2.235 -15.977 1.656 1.00 89.12 78 GLY A C 1
ATOM 604 O O . GLY A 1 78 ? 1.736 -16.309 0.589 1.00 89.12 78 GLY A O 1
ATOM 605 N N . GLY A 1 79 ? 3.497 -16.304 1.965 1.00 91.38 79 GLY A N 1
ATOM 606 C CA . GLY A 1 79 ? 4.398 -17.066 1.077 1.00 91.38 79 GLY A CA 1
ATOM 607 C C . GLY A 1 79 ? 4.988 -16.279 -0.105 1.00 91.38 79 GLY A C 1
ATOM 608 O O . GLY A 1 79 ? 5.762 -16.822 -0.898 1.00 91.38 79 GLY A O 1
ATOM 609 N N . THR A 1 80 ? 4.679 -14.988 -0.224 1.00 92.44 80 THR A N 1
ATOM 610 C CA . THR A 1 80 ? 5.161 -14.104 -1.289 1.00 92.44 80 THR A CA 1
ATOM 611 C C . THR A 1 80 ? 5.942 -12.907 -0.737 1.00 92.44 80 THR A C 1
ATOM 613 O O . THR A 1 80 ? 6.154 -12.785 0.466 1.00 92.44 80 THR A O 1
ATOM 616 N N . TRP A 1 81 ? 6.452 -12.048 -1.617 1.00 93.38 81 TRP A N 1
ATOM 617 C CA . TRP A 1 81 ? 7.223 -10.867 -1.245 1.00 93.38 81 TRP A CA 1
ATOM 618 C C . TRP A 1 81 ? 6.311 -9.677 -0.945 1.00 93.38 81 TRP A C 1
ATOM 620 O O . TRP A 1 81 ? 5.300 -9.455 -1.615 1.00 93.38 81 TRP A O 1
ATOM 630 N N . ALA A 1 82 ? 6.729 -8.899 0.042 1.00 94.56 82 ALA A N 1
ATOM 631 C CA . ALA A 1 82 ? 6.126 -7.656 0.463 1.00 94.56 82 ALA A CA 1
ATOM 632 C C . ALA A 1 82 ? 7.215 -6.604 0.701 1.00 94.56 82 ALA A C 1
ATOM 634 O O . ALA A 1 82 ? 8.397 -6.912 0.913 1.00 94.56 82 ALA A O 1
ATOM 635 N N . TRP A 1 83 ? 6.813 -5.345 0.644 1.00 96.12 83 TRP A N 1
ATOM 636 C CA . TRP A 1 83 ? 7.679 -4.197 0.815 1.00 96.12 83 TRP A CA 1
ATOM 637 C C . TRP A 1 83 ? 6.934 -3.085 1.541 1.00 96.12 83 TRP A C 1
ATOM 639 O O . TRP A 1 83 ? 5.749 -2.863 1.320 1.00 96.12 83 TRP A O 1
ATOM 649 N N . ASN A 1 84 ? 7.638 -2.362 2.399 1.00 95.69 84 ASN A N 1
ATOM 650 C CA . ASN A 1 84 ? 7.106 -1.174 3.037 1.00 95.69 84 ASN A CA 1
ATOM 651 C C . ASN A 1 84 ? 8.178 -0.087 3.133 1.00 95.69 84 ASN A C 1
ATOM 653 O O . ASN A 1 84 ? 9.351 -0.382 3.371 1.00 95.69 84 ASN A O 1
ATOM 657 N N . MET A 1 85 ? 7.759 1.168 3.002 1.00 94.94 85 MET A N 1
ATOM 658 C CA . MET A 1 85 ? 8.576 2.350 3.252 1.00 94.94 85 MET A CA 1
ATOM 659 C C . MET A 1 85 ? 7.792 3.360 4.087 1.00 94.94 85 MET A C 1
ATOM 661 O O . MET A 1 85 ? 6.620 3.594 3.821 1.00 94.94 85 MET A O 1
ATOM 665 N N . GLY A 1 86 ? 8.426 3.951 5.097 1.00 94.00 86 GLY A N 1
ATOM 666 C CA . GLY A 1 86 ? 7.803 4.927 5.995 1.00 94.00 86 GLY A CA 1
ATOM 667 C C . GLY A 1 86 ? 8.527 6.269 5.993 1.00 94.00 86 GLY A C 1
ATOM 668 O O . GLY A 1 86 ? 9.715 6.320 5.671 1.00 94.00 86 GLY A O 1
ATOM 669 N N . SER A 1 87 ? 7.820 7.334 6.383 1.00 92.06 87 SER A N 1
ATOM 670 C CA . SER A 1 87 ? 8.356 8.701 6.527 1.00 92.06 87 SER A CA 1
ATOM 671 C C . SER A 1 87 ? 8.298 9.270 7.955 1.00 92.06 87 SER A C 1
ATOM 673 O O . SER A 1 87 ? 8.639 10.421 8.201 1.00 92.06 87 SER A O 1
ATOM 675 N N . GLY A 1 88 ? 7.834 8.476 8.916 1.00 89.75 88 GLY A N 1
ATOM 676 C CA . GLY A 1 88 ? 7.504 8.875 10.287 1.00 89.75 88 GLY A CA 1
ATOM 677 C C . GLY A 1 88 ? 6.010 9.121 10.473 1.00 89.75 88 GLY A C 1
ATOM 678 O O . GLY A 1 88 ? 5.439 8.666 11.459 1.00 89.75 88 GLY A O 1
ATOM 679 N N . GLU A 1 89 ? 5.371 9.740 9.482 1.00 87.06 89 GLU A N 1
ATOM 680 C CA . GLU A 1 89 ? 3.944 10.087 9.526 1.00 87.06 89 GLU A CA 1
ATOM 681 C C . GLU A 1 89 ? 3.108 9.273 8.531 1.00 87.06 89 GLU A C 1
ATOM 683 O O . GLU A 1 89 ? 1.956 8.927 8.809 1.00 87.06 89 GLU A O 1
ATOM 688 N N . ARG A 1 90 ? 3.705 8.930 7.384 1.00 89.94 90 ARG A N 1
ATOM 689 C CA . ARG A 1 90 ? 3.054 8.261 6.250 1.00 89.94 90 ARG A CA 1
ATOM 690 C C . ARG A 1 90 ? 3.817 6.995 5.882 1.00 89.94 90 ARG A C 1
ATOM 692 O O . ARG A 1 90 ? 4.950 6.781 6.325 1.00 89.94 90 ARG A O 1
ATOM 699 N N . ARG A 1 91 ? 3.187 6.134 5.087 1.00 92.06 91 ARG A N 1
ATOM 700 C CA . ARG A 1 91 ? 3.770 4.864 4.651 1.00 92.06 91 ARG A CA 1
ATOM 701 C C . ARG A 1 91 ? 3.373 4.531 3.224 1.00 92.06 91 ARG A C 1
ATOM 703 O O . ARG A 1 91 ? 2.348 4.978 2.758 1.00 92.06 91 ARG A O 1
ATOM 710 N N . LEU A 1 92 ? 4.152 3.695 2.564 1.00 92.31 92 LEU A N 1
ATOM 711 C CA . LEU A 1 92 ? 3.765 2.998 1.348 1.00 92.31 92 LEU A CA 1
ATOM 712 C C . LEU A 1 92 ? 3.951 1.520 1.613 1.00 92.31 92 LEU A C 1
ATOM 714 O O . LEU A 1 92 ? 4.977 1.120 2.167 1.00 92.31 92 LEU A O 1
ATOM 718 N N . THR A 1 93 ? 2.966 0.722 1.231 1.00 91.38 93 THR A N 1
ATOM 719 C CA . THR A 1 93 ? 3.000 -0.719 1.445 1.00 91.38 93 THR A CA 1
ATOM 720 C C . THR A 1 93 ? 2.647 -1.412 0.139 1.00 91.38 93 THR A C 1
ATOM 722 O O . THR A 1 93 ? 1.707 -1.023 -0.549 1.00 91.38 93 THR A O 1
ATOM 725 N N . TYR A 1 94 ? 3.474 -2.394 -0.202 1.00 92.31 94 TYR A N 1
ATOM 726 C CA . TYR A 1 94 ? 3.206 -3.437 -1.172 1.00 92.31 94 TYR A CA 1
ATOM 727 C C . TYR A 1 94 ? 3.069 -4.741 -0.379 1.00 92.31 94 TYR A C 1
ATOM 729 O O . TYR A 1 94 ? 4.089 -5.291 0.037 1.00 92.31 94 TYR A O 1
ATOM 737 N N . GLU A 1 95 ? 1.861 -5.224 -0.091 1.00 88.44 95 GLU A N 1
ATOM 738 C CA . GLU A 1 95 ? 1.681 -6.459 0.696 1.00 88.44 95 GLU A CA 1
ATOM 739 C C . GLU A 1 95 ? 0.601 -7.365 0.111 1.00 88.44 95 GLU A C 1
ATOM 741 O O . GLU A 1 95 ? -0.476 -6.931 -0.283 1.00 88.44 95 GLU A O 1
ATOM 746 N N . ARG A 1 96 ? 0.908 -8.665 0.087 1.00 80.81 96 ARG A N 1
ATOM 747 C CA . ARG A 1 96 ? 0.026 -9.720 -0.404 1.00 80.81 96 ARG A CA 1
ATOM 748 C C . ARG A 1 96 ? -0.007 -10.855 0.598 1.00 80.81 96 ARG A C 1
ATOM 750 O O . ARG A 1 96 ? 1.031 -11.215 1.148 1.00 80.81 96 ARG A O 1
ATOM 757 N N . ASP A 1 97 ? -1.192 -11.395 0.832 1.00 71.56 97 ASP A N 1
ATOM 758 C CA . ASP A 1 97 ? -1.453 -12.392 1.869 1.00 71.56 97 ASP A CA 1
ATOM 759 C C . ASP A 1 97 ? -2.069 -13.701 1.330 1.00 71.56 97 ASP A C 1
ATOM 761 O O . ASP A 1 97 ? -2.523 -14.534 2.104 1.00 71.56 97 ASP A O 1
ATOM 765 N N . ASN A 1 98 ? -2.023 -13.928 0.012 1.00 66.12 98 ASN A N 1
ATOM 766 C CA . ASN A 1 98 ? -2.722 -15.013 -0.699 1.00 66.12 98 ASN A CA 1
ATOM 767 C C . ASN A 1 98 ? -1.837 -15.754 -1.743 1.00 66.12 98 ASN A C 1
ATOM 769 O O . ASN A 1 98 ? -2.269 -16.048 -2.855 1.00 66.12 98 ASN A O 1
ATOM 773 N N . GLY A 1 99 ? -0.574 -16.033 -1.404 1.00 64.75 99 GLY A N 1
ATOM 774 C CA . GLY A 1 99 ? 0.527 -16.291 -2.343 1.00 64.75 99 GLY A CA 1
ATOM 775 C C . GLY A 1 99 ? 0.484 -17.522 -3.257 1.00 64.75 99 GLY A C 1
ATOM 776 O O . GLY A 1 99 ? 1.221 -18.483 -3.046 1.00 64.75 99 GLY A O 1
ATOM 777 N N . GLU A 1 100 ? -0.186 -17.393 -4.399 1.00 75.19 100 GLU A N 1
ATOM 778 C CA . GLU A 1 100 ? 0.051 -18.256 -5.572 1.00 75.19 100 GLU A CA 1
ATOM 779 C C . GLU A 1 100 ? 0.788 -17.524 -6.711 1.00 75.19 100 GLU A C 1
ATOM 781 O O . GLU A 1 100 ? 1.533 -18.135 -7.483 1.00 75.19 100 GLU A O 1
ATOM 786 N N . HIS A 1 101 ? 0.670 -16.195 -6.782 1.00 84.56 101 HIS A N 1
ATOM 787 C CA . HIS A 1 101 ? 1.321 -15.367 -7.797 1.00 84.56 101 HIS A CA 1
ATOM 788 C C . HIS A 1 101 ? 2.643 -14.774 -7.291 1.00 84.56 101 HIS A C 1
ATOM 790 O O . HIS A 1 101 ? 2.686 -14.061 -6.286 1.00 84.56 101 HIS A O 1
ATOM 796 N N . MET A 1 102 ? 3.738 -14.996 -8.028 1.00 90.50 102 MET A N 1
ATOM 797 C CA . MET A 1 102 ? 5.097 -14.561 -7.650 1.00 90.50 102 MET A CA 1
ATOM 798 C C . MET A 1 102 ? 5.519 -15.070 -6.250 1.00 90.50 102 MET A C 1
ATOM 800 O O . MET A 1 102 ? 5.810 -14.250 -5.373 1.00 90.50 102 MET A O 1
ATOM 804 N N . PRO A 1 103 ? 5.516 -16.393 -5.992 1.00 93.31 103 PRO A N 1
ATOM 805 C CA . PRO A 1 103 ? 5.871 -16.943 -4.682 1.00 93.31 103 PRO A CA 1
ATOM 806 C C . PRO A 1 103 ? 7.346 -16.693 -4.330 1.00 93.31 103 PRO A C 1
ATOM 808 O O . PRO A 1 103 ? 8.181 -16.479 -5.207 1.00 93.31 103 PRO A O 1
ATOM 811 N N . LEU A 1 104 ? 7.674 -16.726 -3.039 1.00 94.06 104 LEU A N 1
ATOM 812 C CA . LEU A 1 104 ? 9.061 -16.798 -2.553 1.00 94.06 104 LEU A CA 1
ATOM 813 C C . LEU A 1 104 ? 9.396 -18.151 -1.921 1.00 94.06 104 LEU A C 1
ATOM 815 O O . LEU A 1 104 ? 10.568 -18.522 -1.843 1.00 94.06 104 LEU A O 1
ATOM 819 N N . ASN A 1 105 ? 8.384 -18.868 -1.434 1.00 94.00 105 ASN A N 1
ATOM 820 C CA . ASN A 1 105 ? 8.536 -20.087 -0.647 1.00 94.00 105 ASN A CA 1
ATOM 821 C C . ASN A 1 105 ? 8.439 -21.388 -1.461 1.00 94.00 105 ASN A C 1
ATOM 823 O O . ASN A 1 105 ? 8.240 -22.464 -0.896 1.00 94.00 105 ASN A O 1
ATOM 827 N N . ASP A 1 106 ? 8.623 -21.315 -2.779 1.00 94.75 106 ASP A N 1
ATOM 828 C CA . ASP A 1 106 ? 8.569 -22.470 -3.682 1.00 94.75 106 ASP A CA 1
ATOM 829 C C . ASP A 1 106 ? 9.889 -23.279 -3.733 1.00 94.75 106 ASP A C 1
ATOM 831 O O . ASP A 1 106 ? 10.030 -24.235 -4.500 1.00 94.75 106 ASP A O 1
ATOM 835 N N . GLY A 1 107 ? 10.877 -22.902 -2.914 1.00 95.31 107 GLY A N 1
ATOM 836 C CA . GLY A 1 107 ? 12.194 -23.531 -2.851 1.00 95.31 107 GLY A CA 1
ATOM 837 C C . GLY A 1 107 ? 13.152 -23.147 -3.983 1.00 95.31 107 GLY A C 1
ATOM 838 O O . GLY A 1 107 ? 14.271 -23.674 -4.019 1.00 95.31 107 GLY A O 1
ATOM 839 N N . ARG A 1 108 ? 12.773 -22.241 -4.892 1.00 95.69 108 ARG A N 1
ATOM 840 C CA . ARG A 1 108 ? 13.640 -21.719 -5.958 1.00 95.69 108 ARG A CA 1
ATOM 841 C C . ARG A 1 108 ? 14.310 -20.411 -5.542 1.00 95.69 108 ARG A C 1
ATOM 843 O O . ARG A 1 108 ? 13.985 -19.799 -4.530 1.00 95.69 108 ARG A O 1
ATOM 850 N N . TRP A 1 109 ? 15.330 -20.031 -6.307 1.00 97.19 109 TRP A N 1
ATOM 851 C CA . TRP A 1 109 ? 15.980 -18.734 -6.156 1.00 97.19 109 TRP A CA 1
ATOM 852 C C . TRP A 1 109 ? 15.183 -17.672 -6.905 1.00 97.19 109 TRP A C 1
ATOM 854 O O . TRP A 1 109 ? 14.973 -17.805 -8.109 1.00 97.19 109 TRP A O 1
ATOM 864 N N . HIS A 1 110 ? 14.826 -16.610 -6.196 1.00 97.56 110 HIS A N 1
ATOM 865 C CA . HIS A 1 110 ? 14.168 -15.425 -6.727 1.00 97.56 110 HIS A CA 1
ATOM 866 C C . HIS A 1 110 ? 15.060 -14.207 -6.578 1.00 97.56 110 HIS A C 1
ATOM 868 O O . HIS A 1 110 ? 15.837 -14.112 -5.627 1.00 97.56 110 HIS A O 1
ATOM 874 N N . GLN A 1 111 ? 14.938 -13.267 -7.505 1.00 98.19 111 GLN A N 1
ATOM 875 C CA . GLN A 1 111 ? 15.642 -11.996 -7.460 1.00 98.19 111 GLN A CA 1
ATOM 876 C C . GLN A 1 111 ? 14.666 -10.878 -7.103 1.00 98.19 111 GLN A C 1
ATOM 878 O O . GLN A 1 111 ? 13.715 -10.623 -7.840 1.00 98.19 111 GLN A O 1
ATOM 883 N N . LEU A 1 112 ? 14.945 -10.167 -6.012 1.00 98.50 112 LEU A N 1
ATOM 884 C CA . LEU A 1 112 ? 14.202 -8.972 -5.620 1.00 98.50 112 LEU A CA 1
ATOM 885 C C . LEU A 1 112 ? 15.086 -7.739 -5.787 1.00 98.50 112 LEU A C 1
ATOM 887 O O . LEU A 1 112 ? 16.245 -7.737 -5.362 1.00 98.50 112 LEU A O 1
ATOM 891 N N . THR A 1 113 ? 14.525 -6.686 -6.381 1.00 98.50 113 THR A N 1
ATOM 892 C CA . THR A 1 113 ? 15.211 -5.397 -6.535 1.00 98.50 113 THR A CA 1
ATOM 893 C C . THR A 1 113 ? 14.279 -4.242 -6.198 1.00 98.50 113 THR A C 1
ATOM 895 O O . THR A 1 113 ? 13.127 -4.220 -6.627 1.00 98.50 113 THR A O 1
ATOM 898 N N . MET A 1 114 ? 14.806 -3.242 -5.497 1.00 98.06 114 MET A N 1
ATOM 899 C CA . MET A 1 114 ? 14.220 -1.907 -5.396 1.00 98.06 114 MET A CA 1
ATOM 900 C C . MET A 1 114 ? 15.188 -0.887 -5.989 1.00 98.06 114 MET A C 1
ATOM 902 O O . MET A 1 114 ? 16.389 -0.935 -5.711 1.00 98.06 114 MET A O 1
ATOM 906 N N . THR A 1 115 ? 14.660 0.064 -6.751 1.00 98.06 115 THR A N 1
ATOM 907 C CA . THR A 1 115 ? 15.393 1.254 -7.194 1.00 98.06 115 THR A CA 1
ATOM 908 C C . THR A 1 115 ? 14.662 2.497 -6.724 1.00 98.06 115 THR A C 1
ATOM 910 O O . THR A 1 115 ? 13.437 2.536 -6.808 1.00 98.06 115 THR A O 1
ATOM 913 N N . TYR A 1 116 ? 15.405 3.505 -6.288 1.00 97.12 116 TYR A N 1
ATOM 914 C CA . TYR A 1 116 ? 14.901 4.839 -6.005 1.00 97.12 116 TYR A CA 1
ATOM 915 C C . TYR A 1 116 ? 15.651 5.863 -6.854 1.00 97.12 116 TYR A C 1
ATOM 917 O O . TYR A 1 116 ? 16.886 5.885 -6.846 1.00 97.12 116 TYR A O 1
ATOM 925 N N . ASP A 1 117 ? 14.895 6.687 -7.570 1.00 96.56 117 ASP A N 1
ATOM 926 C CA . ASP A 1 117 ? 15.377 7.840 -8.328 1.00 96.56 117 ASP A CA 1
ATOM 927 C C . ASP A 1 117 ? 14.887 9.112 -7.628 1.00 96.56 117 ASP A C 1
ATOM 929 O O . ASP A 1 117 ? 13.678 9.347 -7.542 1.00 96.56 117 ASP A O 1
ATOM 933 N N . SER A 1 118 ? 15.806 9.914 -7.085 1.00 94.62 118 SER A N 1
ATOM 934 C CA . SER A 1 118 ? 15.438 11.100 -6.309 1.00 94.62 118 SER A CA 1
ATOM 935 C C . SER A 1 118 ? 15.009 12.277 -7.177 1.00 94.62 118 SER A C 1
ATOM 937 O O . SER A 1 118 ? 14.310 13.159 -6.686 1.00 94.62 118 SER A O 1
ATOM 939 N N . ALA A 1 119 ? 15.382 12.299 -8.460 1.00 94.19 119 ALA A N 1
ATOM 940 C CA . ALA A 1 119 ? 14.940 13.335 -9.388 1.00 94.19 119 ALA A CA 1
ATOM 941 C C . ALA A 1 119 ? 13.474 13.139 -9.796 1.00 94.19 119 ALA A C 1
ATOM 943 O O . ALA A 1 119 ? 12.768 14.118 -10.032 1.00 94.19 119 ALA A O 1
ATOM 944 N N . LEU A 1 120 ? 13.025 11.883 -9.861 1.00 94.56 120 LEU A N 1
ATOM 945 C CA . LEU A 1 120 ? 11.633 11.514 -10.130 1.00 94.56 120 LEU A CA 1
ATOM 946 C C . LEU A 1 120 ? 10.806 11.278 -8.857 1.00 94.56 120 LEU A C 1
ATOM 948 O O . LEU A 1 120 ? 9.595 11.096 -8.959 1.00 94.56 120 LEU A O 1
ATOM 952 N N . ALA A 1 121 ? 11.455 11.241 -7.686 1.00 94.56 121 ALA A N 1
ATOM 953 C CA . ALA A 1 121 ? 10.887 10.751 -6.428 1.00 94.56 121 ALA A CA 1
ATOM 954 C C . ALA A 1 121 ? 10.179 9.394 -6.614 1.00 94.56 121 ALA A C 1
ATOM 956 O O . ALA A 1 121 ? 9.062 9.180 -6.148 1.00 94.56 121 ALA A O 1
ATOM 957 N N . GLU A 1 122 ? 10.805 8.479 -7.353 1.00 96.19 122 GLU A N 1
ATOM 958 C CA . GLU A 1 122 ? 10.162 7.253 -7.826 1.00 96.19 122 GLU A CA 1
ATOM 959 C C . GLU A 1 122 ? 10.832 6.017 -7.229 1.00 96.19 122 GLU A C 1
ATOM 961 O O . GLU A 1 122 ? 12.043 5.828 -7.357 1.00 96.19 122 GLU A O 1
ATOM 966 N N . VAL A 1 123 ? 10.032 5.141 -6.620 1.00 97.62 123 VAL A N 1
ATOM 967 C CA . VAL A 1 123 ? 10.436 3.787 -6.243 1.00 97.62 123 VAL A CA 1
ATOM 968 C C . VAL A 1 123 ? 9.903 2.800 -7.273 1.00 97.62 123 VAL A C 1
ATOM 970 O O . VAL A 1 123 ? 8.699 2.731 -7.511 1.00 97.62 123 VAL A O 1
ATOM 973 N N . ARG A 1 124 ? 10.783 1.965 -7.832 1.00 98.31 124 ARG A N 1
ATOM 974 C CA . ARG A 1 124 ? 10.386 0.795 -8.629 1.00 98.31 124 ARG A CA 1
ATOM 975 C C . ARG A 1 124 ? 10.754 -0.492 -7.921 1.00 98.31 124 ARG A C 1
ATOM 977 O O . ARG A 1 124 ? 11.890 -0.659 -7.473 1.00 98.31 124 ARG A O 1
ATOM 984 N N . LEU A 1 125 ? 9.809 -1.424 -7.898 1.00 98.31 125 LEU A N 1
ATOM 985 C CA . LEU A 1 125 ? 9.985 -2.757 -7.335 1.00 98.31 125 LEU A CA 1
ATOM 986 C C . LEU A 1 125 ? 10.013 -3.798 -8.454 1.00 98.31 125 LEU A C 1
ATOM 988 O O . LEU A 1 125 ? 9.218 -3.734 -9.400 1.00 98.31 125 LEU A O 1
ATOM 992 N N . TYR A 1 126 ? 10.938 -4.747 -8.358 1.00 98.06 126 TYR A N 1
ATOM 993 C CA . TYR A 1 126 ? 11.150 -5.788 -9.355 1.00 98.06 126 TYR A CA 1
ATOM 994 C C . TYR A 1 126 ? 11.142 -7.163 -8.703 1.00 98.06 126 TYR A C 1
ATOM 996 O O . TYR A 1 126 ? 11.759 -7.367 -7.656 1.00 98.06 126 TYR A O 1
ATOM 1004 N N . TYR A 1 127 ? 10.509 -8.100 -9.397 1.00 96.69 127 TYR A N 1
ATOM 1005 C CA . TYR A 1 127 ? 10.515 -9.520 -9.091 1.00 96.69 127 TYR A CA 1
ATOM 1006 C C . TYR A 1 127 ? 11.051 -10.260 -10.316 1.00 96.69 127 TYR A C 1
ATOM 1008 O O . TYR A 1 127 ? 10.552 -10.055 -11.426 1.00 96.69 127 TYR A O 1
ATOM 1016 N N . ASP A 1 128 ? 12.088 -11.072 -10.124 1.00 97.44 128 ASP A N 1
ATOM 1017 C CA . ASP A 1 128 ? 12.679 -11.933 -11.153 1.00 97.44 128 ASP A CA 1
ATOM 1018 C C . ASP A 1 128 ? 13.037 -11.180 -12.448 1.00 97.44 128 ASP A C 1
ATOM 1020 O O . ASP A 1 128 ? 12.731 -11.580 -13.571 1.00 97.44 128 ASP A O 1
ATOM 1024 N N . GLY A 1 129 ? 13.684 -10.024 -12.279 1.00 97.00 129 GLY A N 1
ATOM 1025 C CA . GLY A 1 129 ? 14.162 -9.201 -13.391 1.00 97.00 129 GLY A CA 1
ATOM 1026 C C . GLY A 1 129 ? 13.101 -8.304 -14.044 1.00 97.00 129 GLY A C 1
ATOM 1027 O O . GLY A 1 129 ? 13.418 -7.585 -14.996 1.00 97.00 129 GLY A O 1
ATOM 1028 N N . VAL A 1 130 ? 11.853 -8.319 -13.562 1.00 96.12 130 VAL A N 1
ATOM 1029 C CA . VAL A 1 130 ? 10.717 -7.612 -14.176 1.00 96.12 130 VAL A CA 1
ATOM 1030 C C . VAL A 1 130 ? 10.114 -6.617 -13.191 1.00 96.12 130 VAL A C 1
ATOM 1032 O O . VAL A 1 130 ? 9.836 -6.963 -12.047 1.00 96.12 130 VAL A O 1
ATOM 1035 N N . ASN A 1 131 ? 9.907 -5.370 -13.627 1.00 96.94 131 ASN A N 1
ATOM 1036 C CA . ASN A 1 131 ? 9.233 -4.360 -12.809 1.00 96.94 131 ASN A CA 1
ATOM 1037 C C . ASN A 1 131 ? 7.780 -4.780 -12.559 1.00 96.94 131 ASN A C 1
ATOM 1039 O O . ASN A 1 131 ? 7.111 -5.228 -13.486 1.00 96.94 131 ASN A O 1
ATOM 1043 N N . LYS A 1 132 ? 7.309 -4.646 -11.320 1.00 95.38 132 LYS A N 1
ATOM 1044 C CA . LYS A 1 132 ? 5.943 -5.006 -10.917 1.00 95.38 132 LYS A CA 1
ATOM 1045 C C . LYS A 1 132 ? 5.165 -3.821 -10.374 1.00 95.38 132 LYS A C 1
ATOM 1047 O O . LYS A 1 132 ? 3.989 -3.689 -10.682 1.00 95.38 132 LYS A O 1
ATOM 1052 N N . ALA A 1 133 ? 5.830 -2.950 -9.624 1.00 96.25 133 ALA A N 1
ATOM 1053 C CA . ALA A 1 133 ? 5.199 -1.791 -9.017 1.00 96.25 133 ALA A CA 1
ATOM 1054 C C . ALA A 1 133 ? 6.060 -0.536 -9.176 1.00 96.25 133 ALA A C 1
ATOM 1056 O O . ALA A 1 133 ? 7.296 -0.617 -9.181 1.00 96.25 133 ALA A O 1
ATOM 1057 N N . ILE A 1 134 ? 5.390 0.607 -9.296 1.00 97.88 134 ILE A N 1
ATOM 1058 C CA . ILE A 1 134 ? 5.980 1.942 -9.311 1.00 97.88 134 ILE A CA 1
ATOM 1059 C C . ILE A 1 134 ? 5.206 2.815 -8.321 1.00 97.88 134 ILE A C 1
ATOM 1061 O O . ILE A 1 134 ? 3.988 2.949 -8.425 1.00 97.88 134 ILE A O 1
ATOM 1065 N N . TYR A 1 135 ? 5.916 3.413 -7.373 1.00 96.62 135 TYR A N 1
ATOM 1066 C CA . TYR A 1 135 ? 5.365 4.382 -6.433 1.00 96.62 135 TYR A CA 1
ATOM 1067 C C . TYR A 1 135 ? 6.048 5.723 -6.664 1.00 96.62 135 TYR A C 1
ATOM 1069 O O . TYR A 1 135 ? 7.277 5.795 -6.647 1.00 96.62 135 TYR A O 1
ATOM 1077 N N . ASN A 1 136 ? 5.267 6.779 -6.854 1.00 95.75 136 ASN A N 1
ATOM 1078 C CA . ASN A 1 136 ? 5.775 8.144 -6.797 1.00 95.75 136 ASN A CA 1
ATOM 1079 C C . ASN A 1 136 ? 5.566 8.714 -5.387 1.00 95.75 136 ASN A C 1
ATOM 1081 O O . ASN A 1 136 ? 4.512 8.520 -4.786 1.00 95.75 136 ASN A O 1
ATOM 1085 N N . LEU A 1 137 ? 6.594 9.368 -4.856 1.00 93.06 137 LEU A N 1
ATOM 1086 C CA . LEU A 1 137 ? 6.653 9.892 -3.493 1.00 93.06 137 LEU A CA 1
ATOM 1087 C C . LEU A 1 137 ? 6.412 11.411 -3.437 1.00 93.06 137 LEU A C 1
ATOM 1089 O O . LEU A 1 137 ? 6.429 11.976 -2.345 1.00 93.06 137 LEU A O 1
ATOM 1093 N N . SER A 1 138 ? 6.230 12.074 -4.583 1.00 85.69 138 SER A N 1
ATOM 1094 C CA . SER A 1 138 ? 6.042 13.522 -4.646 1.00 85.69 138 SER A CA 1
ATOM 1095 C C . SER A 1 138 ? 4.618 13.923 -4.283 1.00 85.69 138 SER A C 1
ATOM 1097 O O . SER A 1 138 ? 3.645 13.409 -4.835 1.00 85.69 138 SER A O 1
ATOM 1099 N N . ASP A 1 139 ? 4.522 14.901 -3.389 1.00 88.25 139 ASP A N 1
ATOM 1100 C CA . ASP A 1 139 ? 3.355 15.753 -3.200 1.00 88.25 139 ASP A CA 1
ATOM 1101 C C . ASP A 1 139 ? 3.755 17.072 -2.524 1.00 88.25 139 ASP A C 1
ATOM 1103 O O . ASP A 1 139 ? 4.936 17.323 -2.259 1.00 88.25 139 ASP A O 1
ATOM 1107 N N . SER A 1 140 ? 2.764 17.919 -2.241 1.00 85.88 140 SER A N 1
ATOM 1108 C CA . SER A 1 140 ? 2.960 19.211 -1.579 1.00 85.88 140 SER A CA 1
ATOM 1109 C C . SER A 1 140 ? 3.521 19.124 -0.149 1.00 85.88 140 SER A C 1
ATOM 1111 O O . SER A 1 140 ? 4.080 20.108 0.336 1.00 85.88 140 SER A O 1
ATOM 1113 N N . GLU A 1 141 ? 3.387 17.981 0.532 1.00 87.44 141 GLU A N 1
ATOM 1114 C CA . GLU A 1 141 ? 3.806 17.780 1.930 1.00 87.44 141 GLU A CA 1
ATOM 1115 C C . GLU A 1 141 ? 5.189 17.114 2.045 1.00 87.44 141 GLU A C 1
ATOM 1117 O O . GLU A 1 141 ? 5.890 17.268 3.048 1.00 87.44 141 GLU A O 1
ATOM 1122 N N . GLY A 1 142 ? 5.600 16.391 1.003 1.00 88.06 142 GLY A N 1
ATOM 1123 C CA . GLY A 1 142 ? 6.830 15.619 0.945 1.00 88.06 142 GLY A CA 1
ATOM 1124 C C . GLY A 1 142 ? 6.743 14.261 1.650 1.00 88.06 142 GLY A C 1
ATOM 1125 O O . GLY A 1 142 ? 5.875 13.979 2.481 1.00 88.06 142 GLY A 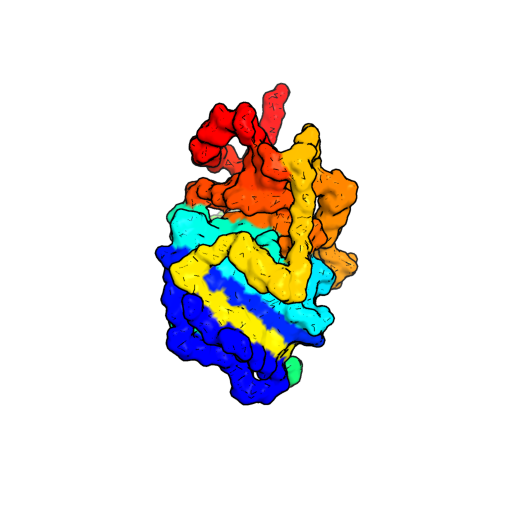O 1
ATOM 1126 N N . PHE A 1 143 ? 7.708 13.397 1.329 1.00 91.44 143 PHE A N 1
ATOM 1127 C CA . PHE A 1 143 ? 7.834 12.061 1.907 1.00 91.44 143 PHE A CA 1
ATOM 1128 C C . PHE A 1 143 ? 9.298 11.775 2.275 1.00 91.44 143 PHE A C 1
ATOM 1130 O O . PHE A 1 143 ? 10.086 11.279 1.468 1.00 91.44 143 PHE A O 1
ATOM 1137 N N . ASP A 1 144 ? 9.686 12.114 3.508 1.00 91.69 144 ASP A N 1
ATOM 1138 C CA . ASP A 1 144 ? 11.057 11.907 3.986 1.00 91.69 144 ASP A CA 1
ATOM 1139 C C . ASP A 1 144 ? 11.233 10.540 4.654 1.00 91.69 144 ASP A C 1
ATOM 1141 O O . ASP A 1 144 ? 10.958 10.357 5.836 1.00 91.69 144 ASP A O 1
ATOM 1145 N N . PHE A 1 145 ? 11.747 9.574 3.900 1.00 92.31 145 PHE A N 1
ATOM 1146 C CA . PHE A 1 145 ? 12.065 8.233 4.395 1.00 92.31 145 PHE A CA 1
ATOM 1147 C C . PHE A 1 145 ? 13.511 8.092 4.899 1.00 92.31 145 PHE A C 1
ATOM 1149 O O . PHE A 1 145 ? 14.032 6.976 5.005 1.00 92.31 145 PHE A O 1
ATOM 1156 N N . THR A 1 146 ? 14.191 9.208 5.186 1.00 90.94 146 THR A N 1
ATOM 1157 C CA . THR A 1 146 ? 15.586 9.198 5.635 1.00 90.94 146 THR A CA 1
ATOM 1158 C C . THR A 1 146 ? 15.748 8.387 6.921 1.00 90.94 146 THR A C 1
ATOM 1160 O O . THR A 1 146 ? 15.086 8.632 7.927 1.00 90.94 146 THR A O 1
ATOM 1163 N N . SER A 1 147 ? 16.679 7.430 6.909 1.00 87.25 147 SER A N 1
ATOM 1164 C CA . SER A 1 147 ? 16.925 6.522 8.033 1.00 87.25 147 SER A CA 1
ATOM 1165 C C . SER A 1 147 ? 18.411 6.432 8.359 1.00 87.25 147 SER A C 1
ATOM 1167 O O . SER A 1 147 ? 19.270 6.367 7.478 1.00 87.25 147 SER A O 1
ATOM 1169 N N . THR A 1 148 ? 18.720 6.408 9.656 1.00 85.62 148 THR A N 1
ATOM 1170 C CA . THR A 1 148 ? 20.071 6.165 10.187 1.00 85.62 148 THR A CA 1
ATOM 1171 C C . THR A 1 148 ? 20.276 4.716 10.620 1.00 85.62 148 THR A C 1
ATOM 1173 O O . THR A 1 148 ? 21.350 4.372 11.117 1.00 85.62 148 THR A O 1
ATOM 1176 N N . GLN A 1 149 ? 19.261 3.864 10.445 1.00 86.94 149 GLN A N 1
ATOM 1177 C CA . GLN A 1 149 ? 19.358 2.456 10.797 1.00 86.94 149 GLN A CA 1
ATOM 1178 C C . GLN A 1 149 ? 20.390 1.754 9.907 1.00 86.94 149 GLN A C 1
ATOM 1180 O O . GLN A 1 149 ? 20.542 2.096 8.725 1.00 86.94 149 GLN A O 1
ATOM 1185 N N . PRO A 1 150 ? 21.124 0.772 10.454 1.00 86.94 150 PRO A N 1
ATOM 1186 C CA . PRO A 1 150 ? 21.982 -0.059 9.635 1.00 86.94 150 PRO A CA 1
ATOM 1187 C C . PRO A 1 150 ? 21.145 -0.915 8.682 1.00 86.94 150 PRO A C 1
ATOM 1189 O O . PRO A 1 150 ? 19.962 -1.161 8.913 1.00 86.94 150 PRO A O 1
ATOM 1192 N N . LEU A 1 151 ? 21.786 -1.409 7.626 1.00 88.44 151 LEU A N 1
ATOM 1193 C CA . LEU A 1 151 ? 21.193 -2.443 6.793 1.00 88.44 151 LEU A CA 1
ATOM 1194 C C . LEU A 1 151 ? 21.229 -3.778 7.545 1.00 88.44 151 LEU A C 1
ATOM 1196 O O . LEU A 1 151 ? 22.292 -4.204 8.004 1.00 88.44 151 LEU A O 1
ATOM 1200 N N . ILE A 1 152 ? 20.077 -4.429 7.647 1.00 89.25 152 ILE A N 1
ATOM 1201 C CA . ILE A 1 152 ? 19.883 -5.681 8.373 1.00 89.25 152 ILE A CA 1
ATOM 1202 C C . ILE A 1 152 ? 19.348 -6.723 7.396 1.00 89.25 152 ILE A C 1
ATOM 1204 O O . ILE A 1 152 ? 18.309 -6.512 6.772 1.00 89.25 152 ILE A O 1
ATOM 1208 N N . ILE A 1 153 ? 20.040 -7.856 7.277 1.00 90.81 153 ILE A N 1
ATOM 1209 C CA . ILE A 1 153 ? 19.490 -9.057 6.644 1.00 90.81 153 ILE A CA 1
ATOM 1210 C C . ILE A 1 153 ? 18.741 -9.842 7.711 1.00 90.81 153 ILE A C 1
ATOM 1212 O O . ILE A 1 153 ? 19.314 -10.233 8.730 1.00 90.81 153 ILE A O 1
ATOM 1216 N N . GLY A 1 154 ? 17.477 -10.119 7.440 1.00 89.75 154 GLY A N 1
ATOM 1217 C CA . GLY A 1 154 ? 16.628 -10.888 8.321 1.00 89.75 154 GLY A CA 1
ATOM 1218 C C . GLY A 1 154 ? 16.115 -10.134 9.551 1.00 89.75 154 GLY A C 1
ATOM 1219 O O . GLY A 1 154 ? 16.219 -8.914 9.645 1.00 89.75 154 GLY A O 1
ATOM 1220 N N . GLY A 1 155 ? 15.528 -10.860 10.504 1.00 83.81 155 GLY A N 1
ATOM 1221 C CA . GLY A 1 155 ? 14.895 -10.277 11.684 1.00 83.81 155 GLY A CA 1
ATOM 1222 C C . GLY A 1 155 ? 14.651 -11.275 12.814 1.00 83.81 155 GLY A C 1
ATOM 1223 O O . GLY A 1 155 ? 14.379 -12.461 12.596 1.00 83.81 155 GLY A O 1
ATOM 1224 N N . THR A 1 156 ? 14.745 -10.769 14.046 1.00 66.94 156 THR A N 1
ATOM 1225 C CA . THR A 1 156 ? 14.744 -11.571 15.276 1.00 66.94 156 THR A CA 1
ATOM 1226 C C . THR A 1 156 ? 13.348 -11.993 15.727 1.00 66.94 156 THR A C 1
ATOM 1228 O O . THR A 1 156 ? 13.136 -12.137 16.930 1.00 66.94 156 THR A O 1
ATOM 1231 N N . GLY A 1 157 ? 12.395 -12.099 14.793 1.00 62.09 157 GLY A N 1
ATOM 1232 C CA . GLY A 1 157 ? 10.960 -12.176 15.066 1.00 62.09 157 GLY A CA 1
ATOM 1233 C C . GLY A 1 157 ? 10.592 -13.178 16.164 1.00 62.09 157 GLY A C 1
ATOM 1234 O O . GLY A 1 157 ? 11.336 -14.113 16.458 1.00 62.09 157 GLY A O 1
ATOM 1235 N N . GLN A 1 158 ? 9.443 -12.970 16.799 1.00 60.84 158 GLN A N 1
ATOM 1236 C CA . GLN A 1 158 ? 9.004 -13.750 17.958 1.00 60.84 158 GLN A CA 1
ATOM 1237 C C . GLN A 1 158 ? 8.882 -15.243 17.589 1.00 60.84 158 GLN A C 1
ATOM 1239 O O . GLN A 1 158 ? 8.112 -15.586 16.694 1.00 60.84 158 GLN A O 1
ATOM 1244 N N . ASN A 1 159 ? 9.592 -16.136 18.295 1.00 56.06 159 ASN A N 1
ATOM 1245 C CA . ASN A 1 159 ? 9.440 -17.593 18.136 1.00 56.06 159 ASN A CA 1
ATOM 1246 C C . ASN A 1 159 ? 7.974 -17.986 18.340 1.00 56.06 159 ASN A C 1
ATOM 1248 O O . ASN A 1 159 ? 7.391 -17.538 19.320 1.00 56.06 159 ASN A O 1
ATOM 1252 N N . SER A 1 160 ? 7.410 -18.873 17.515 1.00 54.06 160 SER A N 1
ATOM 1253 C CA . SER A 1 160 ? 5.994 -19.300 17.572 1.00 54.06 160 SER A CA 1
ATOM 1254 C C . SER A 1 160 ? 5.486 -19.701 18.970 1.00 54.06 160 SER A C 1
ATOM 1256 O O . SER A 1 160 ? 4.305 -19.548 19.258 1.00 54.06 160 SER A O 1
ATOM 1258 N N . ASN A 1 161 ? 6.380 -20.134 19.867 1.00 48.47 161 ASN A N 1
ATOM 1259 C CA . ASN A 1 161 ? 6.077 -20.538 21.244 1.00 48.47 161 ASN A CA 1
ATOM 1260 C C . ASN A 1 161 ? 6.124 -19.410 22.299 1.00 48.47 161 ASN A C 1
ATOM 1262 O O . ASN A 1 161 ? 5.895 -19.689 23.479 1.00 48.47 161 ASN A O 1
ATOM 1266 N N . SER A 1 162 ? 6.476 -18.167 21.948 1.00 52.91 162 SER A N 1
ATOM 1267 C CA . SER A 1 162 ? 6.365 -17.050 22.891 1.00 52.91 162 SER A CA 1
ATOM 1268 C C . SER A 1 162 ? 4.890 -16.724 23.126 1.00 52.91 162 SER A C 1
ATOM 1270 O O . SER A 1 162 ? 4.080 -16.734 22.203 1.00 52.91 162 SER A O 1
ATOM 1272 N N . ARG A 1 163 ? 4.533 -16.512 24.397 1.00 53.44 163 ARG A N 1
ATOM 1273 C CA . ARG A 1 163 ? 3.169 -16.183 24.832 1.00 53.44 163 ARG A CA 1
ATOM 1274 C C . ARG A 1 163 ? 2.651 -15.019 23.981 1.00 53.44 163 ARG A C 1
ATOM 1276 O O . ARG A 1 163 ? 3.345 -14.009 23.901 1.00 53.44 163 ARG A O 1
ATOM 1283 N N . GLN A 1 164 ? 1.480 -15.187 23.369 1.00 62.72 164 GLN A N 1
ATOM 1284 C CA . GLN A 1 164 ? 0.834 -14.184 22.522 1.00 62.72 164 GLN A CA 1
ATOM 1285 C C . GLN A 1 164 ? 0.572 -12.933 23.363 1.00 62.72 164 GLN A C 1
ATOM 1287 O O . GLN A 1 164 ? -0.346 -12.895 24.182 1.00 62.72 164 GLN A O 1
ATOM 1292 N N . GLU A 1 165 ? 1.455 -11.944 23.270 1.00 76.94 165 GLU A N 1
ATOM 1293 C CA . GLU A 1 165 ? 1.264 -10.679 23.962 1.00 76.94 165 GLU A CA 1
ATOM 1294 C C . GLU A 1 165 ? 0.360 -9.818 23.088 1.00 76.94 165 GLU A C 1
ATOM 1296 O O . GLU A 1 165 ? 0.723 -9.472 21.964 1.00 76.94 165 GLU A O 1
ATOM 1301 N N . ILE A 1 166 ? -0.836 -9.516 23.599 1.00 85.56 166 ILE A N 1
ATOM 1302 C CA . ILE A 1 166 ? -1.770 -8.605 22.935 1.00 85.56 166 ILE A CA 1
ATOM 1303 C C . ILE A 1 166 ? -1.053 -7.278 22.678 1.00 85.56 166 ILE A C 1
ATOM 1305 O O . ILE A 1 166 ? -0.446 -6.713 23.595 1.00 85.56 166 ILE A O 1
ATOM 1309 N N . VAL A 1 167 ? -1.133 -6.774 21.446 1.00 86.50 167 VAL A N 1
ATOM 1310 C CA . VAL A 1 167 ? -0.415 -5.558 21.061 1.00 86.50 167 VAL A CA 1
ATOM 1311 C C . VAL A 1 167 ? -0.865 -4.359 21.917 1.00 86.50 167 VAL A C 1
ATOM 1313 O O . VAL A 1 167 ? -2.065 -4.170 22.138 1.00 86.50 167 VAL A O 1
ATOM 1316 N N . PRO A 1 168 ? 0.064 -3.514 22.415 1.00 88.75 168 PRO A N 1
ATOM 1317 C CA . PRO A 1 168 ? -0.269 -2.416 23.332 1.00 88.75 168 PRO A CA 1
ATOM 1318 C C . PRO A 1 168 ? -1.324 -1.434 22.808 1.00 88.75 168 PRO A C 1
ATOM 1320 O O . PRO A 1 168 ? -2.072 -0.846 23.588 1.00 88.75 168 PRO A O 1
ATOM 1323 N N . THR A 1 169 ? -1.402 -1.270 21.489 1.00 89.50 169 THR A N 1
ATOM 1324 C CA . THR A 1 169 ? -2.374 -0.413 20.801 1.00 89.50 169 THR A CA 1
ATOM 1325 C C . THR A 1 169 ? -3.819 -0.870 21.005 1.00 89.50 169 THR A C 1
ATOM 1327 O O . THR A 1 169 ? -4.699 -0.017 21.083 1.00 89.50 169 THR A O 1
ATOM 1330 N N . ILE A 1 170 ? -4.083 -2.168 21.197 1.00 92.50 170 ILE A N 1
ATOM 1331 C CA . ILE A 1 170 ? -5.429 -2.657 21.540 1.00 92.50 170 ILE A CA 1
ATOM 1332 C C . ILE A 1 170 ? -5.839 -2.168 22.937 1.00 92.50 170 ILE A C 1
ATOM 1334 O O . ILE A 1 170 ? -6.967 -1.710 23.131 1.00 92.50 170 ILE A O 1
ATOM 1338 N N . TYR A 1 171 ? -4.928 -2.202 23.913 1.00 94.50 171 TYR A N 1
ATOM 1339 C CA . TYR A 1 171 ? -5.206 -1.681 25.254 1.00 94.50 171 TYR A CA 1
ATOM 1340 C C . TYR A 1 171 ? -5.402 -0.163 25.255 1.00 94.50 171 TYR A C 1
ATOM 1342 O O . TYR A 1 171 ? -6.315 0.335 25.912 1.00 94.50 171 TYR A O 1
ATOM 1350 N N . ASP A 1 172 ? -4.583 0.572 24.500 1.00 94.44 172 ASP A N 1
ATOM 1351 C CA . ASP A 1 172 ? -4.757 2.016 24.307 1.00 94.44 172 ASP A CA 1
ATOM 1352 C C . ASP A 1 172 ? -6.134 2.342 23.698 1.00 94.44 172 ASP A C 1
ATOM 1354 O O . ASP A 1 172 ? -6.825 3.239 24.182 1.00 94.44 172 ASP A O 1
ATOM 1358 N N . GLY A 1 173 ? -6.596 1.547 22.727 1.00 94.88 173 GLY A N 1
ATOM 1359 C CA . GLY A 1 173 ? -7.935 1.679 22.150 1.00 94.88 173 GLY A CA 1
ATOM 1360 C C . GLY A 1 173 ? -9.048 1.510 23.190 1.00 94.88 173 GLY A C 1
ATOM 1361 O O . GLY A 1 173 ? -9.954 2.341 23.266 1.00 94.88 173 GLY A O 1
ATOM 1362 N N . ALA A 1 174 ? -8.940 0.510 24.074 1.00 96.94 174 ALA A N 1
ATOM 1363 C CA . ALA A 1 174 ? -9.895 0.325 25.172 1.00 96.94 174 ALA A CA 1
ATOM 1364 C C . ALA A 1 174 ? -9.926 1.527 26.130 1.00 96.94 174 ALA A C 1
ATOM 1366 O O . ALA A 1 174 ? -10.999 1.946 26.567 1.00 96.94 174 ALA A O 1
ATOM 1367 N N . VAL A 1 175 ? -8.761 2.109 26.438 1.00 97.94 175 VAL A N 1
ATOM 1368 C CA . VAL A 1 175 ? -8.661 3.310 27.282 1.00 97.94 175 VAL A CA 1
ATOM 1369 C C . VAL A 1 175 ? -9.355 4.501 26.622 1.00 97.94 175 VAL A C 1
ATOM 1371 O O . VAL A 1 175 ? -10.118 5.196 27.293 1.00 97.94 175 VAL A O 1
ATOM 1374 N N . LYS A 1 176 ? -9.140 4.732 25.322 1.00 97.31 176 LYS A N 1
ATOM 1375 C CA . LYS A 1 176 ? -9.785 5.840 24.598 1.00 97.31 176 LYS A CA 1
ATOM 1376 C C . LYS A 1 176 ? -11.297 5.650 24.479 1.00 97.31 176 LYS A C 1
ATOM 1378 O O . LYS A 1 176 ? -12.049 6.588 24.735 1.00 97.31 176 LYS A O 1
ATOM 1383 N N . LEU A 1 177 ? -11.760 4.434 24.184 1.00 97.56 177 LEU A N 1
ATOM 1384 C CA . LEU A 1 177 ? -13.193 4.120 24.180 1.00 97.56 177 LEU A CA 1
ATOM 1385 C C . LEU A 1 177 ? -13.821 4.348 25.557 1.00 97.56 177 LEU A C 1
ATOM 1387 O O . LEU A 1 177 ? -14.907 4.917 25.652 1.00 97.56 177 LEU A O 1
ATOM 1391 N N . GLN A 1 178 ? -13.129 3.968 26.635 1.00 98.31 178 GLN A N 1
ATOM 1392 C CA . GLN A 1 178 ? -13.612 4.231 27.987 1.00 98.31 178 GLN A CA 1
ATOM 1393 C C . GLN A 1 178 ? -13.714 5.735 28.259 1.00 98.31 178 GLN A C 1
ATOM 1395 O O . GLN A 1 178 ? -14.697 6.170 28.850 1.00 98.31 178 GLN A O 1
ATOM 1400 N N . GLN A 1 179 ? -12.742 6.534 27.808 1.00 98.25 179 GLN A N 1
ATOM 1401 C CA . GLN A 1 179 ? -12.793 7.993 27.937 1.00 98.25 179 GLN A CA 1
ATOM 1402 C C . GLN A 1 179 ? -14.000 8.591 27.208 1.00 98.25 179 GLN A C 1
ATOM 1404 O O . GLN A 1 179 ? -14.630 9.493 27.755 1.00 98.25 179 GLN A O 1
ATOM 1409 N N . LEU A 1 180 ? -14.358 8.077 26.026 1.00 98.25 180 LEU A N 1
ATOM 1410 C CA . LEU A 1 180 ? -15.559 8.503 25.305 1.00 98.25 180 LEU A CA 1
ATOM 1411 C C . LEU A 1 180 ? -16.841 8.142 26.072 1.00 98.25 180 LEU A C 1
ATOM 1413 O O . LEU A 1 180 ? -17.700 9.001 26.273 1.00 98.25 180 LEU A O 1
ATOM 1417 N N . VAL A 1 181 ? -16.952 6.898 26.552 1.00 98.25 181 VAL A N 1
ATOM 1418 C CA . VAL A 1 181 ? -18.094 6.442 27.365 1.00 98.25 181 VAL A CA 1
ATOM 1419 C C . VAL A 1 181 ? -18.232 7.273 28.641 1.00 98.25 181 VAL A C 1
ATOM 1421 O O . VAL A 1 181 ? -19.330 7.722 28.965 1.00 98.25 181 VAL A O 1
ATOM 1424 N N . ASP A 1 182 ? -17.131 7.518 29.349 1.00 98.25 182 ASP A N 1
ATOM 1425 C CA . ASP A 1 182 ? -17.118 8.306 30.582 1.00 98.25 182 ASP A CA 1
ATOM 1426 C C . ASP A 1 182 ? -17.469 9.777 30.308 1.00 98.25 182 ASP A C 1
ATOM 1428 O O . ASP A 1 182 ? -18.262 10.366 31.044 1.00 98.25 182 ASP A O 1
ATOM 1432 N N . ALA A 1 183 ? -16.926 10.367 29.235 1.00 97.94 183 ALA A N 1
ATOM 1433 C CA . ALA A 1 183 ? -17.231 11.738 28.830 1.00 97.94 183 ALA A CA 1
ATOM 1434 C C . ALA A 1 183 ? -18.714 11.913 28.484 1.00 97.94 183 ALA A C 1
ATOM 1436 O O . ALA A 1 183 ? -19.312 12.914 28.870 1.00 97.94 183 ALA A O 1
ATOM 1437 N N . PHE A 1 184 ? -19.315 10.935 27.804 1.00 98.19 184 PHE A N 1
ATOM 1438 C CA . PHE A 1 184 ? -20.730 10.972 27.457 1.00 98.19 184 PHE A CA 1
ATOM 1439 C C . PHE A 1 184 ? -21.632 10.735 28.677 1.00 98.19 184 PHE A C 1
ATOM 1441 O O . PHE A 1 184 ? -22.594 11.468 28.901 1.00 98.19 184 PHE A O 1
ATOM 1448 N N . ASN A 1 185 ? -21.313 9.744 29.514 1.00 97.31 185 ASN A N 1
ATOM 1449 C CA . ASN A 1 185 ? -22.080 9.457 30.731 1.00 97.31 185 ASN A CA 1
ATOM 1450 C C . ASN A 1 185 ? -22.010 10.607 31.756 1.00 97.31 185 ASN A C 1
ATOM 1452 O O . ASN A 1 185 ? -22.907 10.740 32.588 1.00 97.31 185 ASN A O 1
ATOM 1456 N N . ALA A 1 186 ? -20.998 11.480 31.677 1.00 96.75 186 ALA A N 1
ATOM 1457 C CA . ALA A 1 186 ? -20.889 12.679 32.510 1.00 96.75 186 ALA A CA 1
ATOM 1458 C C . ALA A 1 186 ? -22.000 13.719 32.264 1.00 96.75 186 ALA A C 1
ATOM 1460 O O . ALA A 1 186 ? -22.141 14.643 33.061 1.00 96.75 186 ALA A O 1
ATOM 1461 N N . PHE A 1 187 ? -22.807 13.569 31.208 1.00 95.38 187 PHE A N 1
ATOM 1462 C CA . PHE A 1 187 ? -24.031 14.353 31.027 1.00 95.38 187 PHE A CA 1
ATOM 1463 C C . PHE A 1 187 ? -25.165 13.966 31.991 1.00 95.38 187 PHE A C 1
ATOM 1465 O O . PHE A 1 187 ? -26.212 14.607 31.965 1.00 95.38 187 PHE A O 1
ATOM 1472 N N . GLU A 1 188 ? -24.986 12.924 32.813 1.00 92.00 188 GLU A N 1
ATOM 1473 C CA . GLU A 1 188 ? -25.971 12.453 33.804 1.00 92.00 188 GLU A CA 1
ATOM 1474 C C . GLU A 1 188 ? -27.344 12.102 33.191 1.00 92.00 188 GLU A C 1
ATOM 1476 O O . GLU A 1 188 ? -28.396 12.174 33.833 1.00 92.00 188 GLU A O 1
ATOM 1481 N N . LEU A 1 189 ? -27.326 11.692 31.921 1.00 90.62 189 LEU A N 1
ATOM 1482 C CA . LEU A 1 189 ? -28.431 11.004 31.259 1.00 90.62 189 LEU A CA 1
ATOM 1483 C C . LEU A 1 189 ? -28.436 9.518 31.656 1.00 90.62 189 LEU A C 1
ATOM 1485 O O . LEU A 1 189 ? -27.639 9.066 32.478 1.00 90.62 189 LEU A O 1
ATOM 1489 N N . ASP A 1 190 ? -29.318 8.726 31.044 1.00 92.50 190 ASP A N 1
ATOM 1490 C CA . ASP A 1 190 ? -29.203 7.271 31.129 1.00 92.50 190 ASP A CA 1
ATOM 1491 C C . ASP A 1 190 ? -27.873 6.828 30.507 1.00 92.50 190 ASP A C 1
ATOM 1493 O O . ASP A 1 190 ? -27.584 7.179 29.354 1.00 92.50 190 ASP A O 1
ATOM 1497 N N . ASN A 1 191 ? -27.099 6.031 31.248 1.00 96.31 191 ASN A N 1
ATOM 1498 C CA . ASN A 1 191 ? -25.808 5.529 30.787 1.00 96.31 191 ASN A CA 1
ATOM 1499 C C . ASN A 1 191 ? -25.907 4.876 29.402 1.00 96.31 191 ASN A C 1
ATOM 1501 O O . ASN A 1 191 ? -26.934 4.296 29.030 1.00 96.31 191 ASN A O 1
ATOM 1505 N N . VAL A 1 192 ? -24.819 4.969 28.643 1.00 97.19 192 VAL A N 1
ATOM 1506 C CA . VAL A 1 192 ? -24.660 4.279 27.359 1.00 97.19 192 VAL A CA 1
ATOM 1507 C C . VAL A 1 192 ? -24.834 2.776 27.574 1.00 97.19 192 VAL A C 1
ATOM 1509 O O . VAL A 1 192 ? -24.181 2.177 28.431 1.00 97.19 192 VAL A O 1
ATOM 1512 N N . LYS A 1 193 ? -25.737 2.170 26.808 1.00 96.81 193 LYS A N 1
ATOM 1513 C CA . LYS A 1 193 ? -25.984 0.726 26.821 1.00 96.81 193 LYS A CA 1
ATOM 1514 C C . LYS A 1 193 ? -25.049 -0.009 25.858 1.00 96.81 193 LYS A C 1
ATOM 1516 O O . LYS A 1 193 ? -24.519 0.614 24.938 1.00 96.81 193 LYS A O 1
ATOM 1521 N N . PRO A 1 194 ? -24.873 -1.335 26.013 1.00 95.44 194 PRO A N 1
ATOM 1522 C CA . PRO A 1 194 ? -24.031 -2.118 25.110 1.00 95.44 194 PRO A CA 1
ATOM 1523 C C . PRO A 1 194 ? -24.397 -1.965 23.625 1.00 95.44 194 PRO A C 1
ATOM 1525 O O . PRO A 1 194 ? -23.511 -1.824 22.789 1.00 95.44 194 PRO A O 1
ATOM 1528 N N . ASP A 1 195 ? -25.690 -1.920 23.302 1.00 93.50 195 ASP A N 1
ATOM 1529 C CA . ASP A 1 195 ? -26.223 -1.733 21.946 1.00 93.50 195 ASP A CA 1
ATOM 1530 C C . ASP A 1 195 ? -26.122 -0.285 21.429 1.00 93.50 195 ASP A C 1
ATOM 1532 O O . ASP A 1 195 ? -26.272 -0.039 20.235 1.00 93.50 195 ASP A O 1
ATOM 1536 N N . GLU A 1 196 ? -25.820 0.676 22.303 1.00 95.31 196 GLU A N 1
ATOM 1537 C CA . GLU A 1 196 ? -25.658 2.094 21.965 1.00 95.31 196 GLU A CA 1
ATOM 1538 C C . GLU A 1 196 ? -24.182 2.474 21.719 1.00 95.31 196 GLU A C 1
ATOM 1540 O O . GLU A 1 196 ? -23.914 3.583 21.259 1.00 95.31 196 GLU A O 1
ATOM 1545 N N . LEU A 1 197 ? -23.218 1.577 21.986 1.00 93.94 197 LEU A N 1
ATOM 1546 C CA . LEU A 1 197 ? -21.782 1.866 21.856 1.00 93.94 197 LEU A CA 1
ATOM 1547 C C . LEU A 1 197 ? -21.399 2.293 20.431 1.00 93.94 197 LEU A C 1
ATOM 1549 O O . LEU A 1 197 ? -20.677 3.269 20.257 1.00 93.94 197 LEU A O 1
ATOM 1553 N N . VAL A 1 198 ? -21.919 1.609 19.408 1.00 91.19 198 VAL A N 1
ATOM 1554 C CA . VAL A 1 198 ? -21.643 1.956 18.000 1.00 91.19 198 VAL A CA 1
ATOM 1555 C C . VAL A 1 198 ? -22.163 3.351 17.675 1.00 91.19 198 VAL A C 1
ATOM 1557 O O . VAL A 1 198 ? -21.478 4.144 17.039 1.00 91.19 198 VAL A O 1
ATOM 1560 N N . ARG A 1 199 ? -23.362 3.678 18.170 1.00 92.44 199 ARG A N 1
ATOM 1561 C CA . ARG A 1 199 ? -23.972 4.998 17.992 1.00 92.44 199 ARG A CA 1
ATOM 1562 C C . ARG A 1 199 ? -23.204 6.090 18.694 1.00 92.44 199 ARG A C 1
ATOM 1564 O O . ARG A 1 199 ? -23.067 7.165 18.127 1.00 92.44 199 ARG A O 1
ATOM 1571 N N . LEU A 1 200 ? -22.671 5.805 19.874 1.00 94.94 200 LEU A N 1
ATOM 1572 C CA . LEU A 1 200 ? -21.800 6.735 20.570 1.00 94.94 200 LEU A CA 1
ATOM 1573 C C . LEU A 1 200 ? -20.533 7.030 19.765 1.00 94.94 200 LEU A C 1
ATOM 1575 O O . LEU A 1 200 ? -20.118 8.179 19.706 1.00 94.94 200 LEU A O 1
ATOM 1579 N N . VAL A 1 201 ? -19.921 5.999 19.185 1.00 92.62 201 VAL A N 1
ATOM 1580 C CA . VAL A 1 201 ? -18.685 6.141 18.413 1.00 92.62 201 VAL A CA 1
ATOM 1581 C C . VAL A 1 201 ? -18.944 6.935 17.132 1.00 92.62 201 VAL A C 1
ATOM 1583 O O . VAL A 1 201 ? -18.294 7.944 16.916 1.00 92.62 201 VAL A O 1
ATOM 1586 N N . VAL A 1 202 ? -19.930 6.532 16.325 1.00 89.12 202 VAL A N 1
ATOM 1587 C CA . VAL A 1 202 ? -20.128 7.089 14.975 1.00 89.12 202 VAL A CA 1
ATOM 1588 C C . VAL A 1 202 ? -20.911 8.407 14.976 1.00 89.12 202 VAL A C 1
ATOM 1590 O O . VAL A 1 202 ? -20.642 9.289 14.165 1.00 89.12 202 VAL A O 1
ATOM 1593 N N . GLU A 1 203 ? -21.909 8.557 15.852 1.00 92.50 203 GLU A N 1
ATOM 1594 C CA . GLU A 1 203 ? -22.807 9.723 15.876 1.00 92.50 203 GLU A CA 1
ATOM 1595 C C . GLU A 1 203 ? -23.157 10.144 17.319 1.00 92.50 203 GLU A C 1
ATOM 1597 O O . GLU A 1 203 ? -24.328 10.094 17.731 1.00 92.50 203 GLU A O 1
ATOM 1602 N N . PRO A 1 204 ? -22.163 10.592 18.112 1.00 94.06 204 PRO A N 1
ATOM 1603 C CA . PRO A 1 204 ? -22.354 10.908 19.528 1.00 94.06 204 PRO A CA 1
ATOM 1604 C C . PRO A 1 204 ? -23.422 11.988 19.761 1.00 94.06 204 PRO A C 1
ATOM 1606 O O . PRO A 1 204 ? -24.223 11.876 20.690 1.00 94.06 204 PRO A O 1
ATOM 1609 N N . GLU A 1 205 ? -23.491 13.016 18.910 1.00 94.38 205 GLU A N 1
ATOM 1610 C CA . GLU A 1 205 ? -24.505 14.078 19.015 1.00 94.38 205 GLU A CA 1
ATOM 1611 C C . GLU A 1 205 ? -25.929 13.555 18.780 1.00 94.38 205 GLU A C 1
ATOM 1613 O O . GLU A 1 205 ? -26.884 13.987 19.432 1.00 94.38 205 GLU A O 1
ATOM 1618 N N . VAL A 1 206 ? -26.086 12.583 17.878 1.00 94.56 206 VAL A N 1
ATOM 1619 C CA . VAL A 1 206 ? -27.397 12.000 17.587 1.00 94.56 206 VAL A CA 1
ATOM 1620 C C . VAL A 1 206 ? -27.867 11.150 18.765 1.00 94.56 206 VAL A C 1
ATOM 1622 O O . VAL A 1 206 ? -29.017 11.297 19.192 1.00 94.56 206 VAL A O 1
ATOM 1625 N N . LEU A 1 207 ? -26.976 10.339 19.352 1.00 96.06 207 LEU A N 1
ATOM 1626 C CA . LEU A 1 207 ? -27.269 9.593 20.583 1.00 96.06 207 LEU A CA 1
ATOM 1627 C C . LEU A 1 207 ? -27.657 10.530 21.734 1.00 96.06 207 LEU A C 1
ATOM 1629 O O . LEU A 1 207 ? -28.577 10.241 22.504 1.00 96.06 207 LEU A O 1
ATOM 1633 N N . PHE A 1 208 ? -26.964 11.664 21.852 1.00 96.44 208 PHE A N 1
ATOM 1634 C CA . PHE A 1 208 ? -27.239 12.678 22.864 1.00 96.44 208 PHE A CA 1
ATOM 1635 C C . PHE A 1 208 ? -28.660 13.242 22.729 1.00 96.44 208 PHE A C 1
ATOM 1637 O O . PHE A 1 208 ? -29.437 13.201 23.687 1.00 96.44 208 PHE A O 1
ATOM 1644 N N . GLU A 1 209 ? -29.057 13.677 21.530 1.00 94.94 209 GLU A N 1
ATOM 1645 C CA . GLU A 1 209 ? -30.413 14.182 21.270 1.00 94.94 209 GLU A CA 1
ATOM 1646 C C . GLU A 1 209 ? -31.498 13.100 21.428 1.00 94.94 209 GLU A C 1
ATOM 1648 O O . GLU A 1 209 ? -32.633 13.400 21.814 1.00 94.94 209 GLU A O 1
ATOM 1653 N N . GLU A 1 210 ? -31.196 11.834 21.135 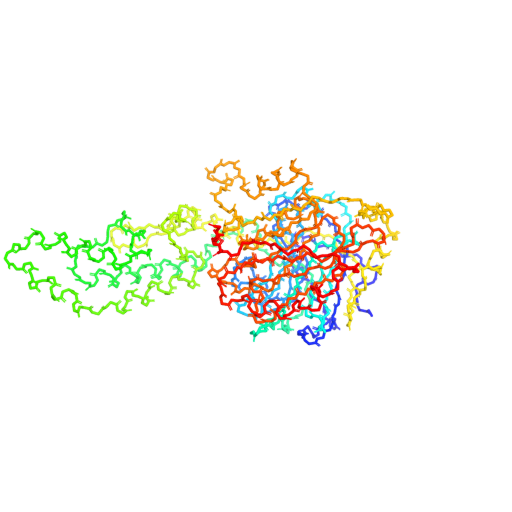1.00 95.38 210 GLU A N 1
ATOM 1654 C CA . GLU A 1 210 ? -32.102 10.704 21.389 1.00 95.38 210 GLU A CA 1
ATOM 1655 C C . GLU A 1 210 ? -32.336 10.489 22.889 1.00 95.38 210 GLU A C 1
ATOM 1657 O O . GLU A 1 210 ? -33.489 10.395 23.326 1.00 95.38 210 GLU A O 1
ATOM 1662 N N . LYS A 1 211 ? -31.271 10.495 23.697 1.00 95.88 211 LYS A N 1
ATOM 1663 C CA . LYS A 1 211 ? -31.366 10.332 25.156 1.00 95.88 211 LYS A CA 1
ATOM 1664 C C . LYS A 1 211 ? -32.026 11.527 25.842 1.00 95.88 211 LYS A C 1
ATOM 1666 O O . LYS A 1 211 ? -32.837 11.323 26.747 1.00 95.88 211 LYS A O 1
ATOM 1671 N N . ILE A 1 212 ? -31.776 12.757 25.382 1.00 95.38 212 ILE A N 1
ATOM 1672 C CA . ILE A 1 212 ? -32.511 13.947 25.846 1.00 95.38 212 ILE A CA 1
ATOM 1673 C C . ILE A 1 212 ? -34.010 13.770 25.604 1.00 95.38 212 ILE A C 1
ATOM 1675 O O . ILE A 1 212 ? -34.811 13.973 26.519 1.00 95.38 212 ILE A O 1
ATOM 1679 N N . ARG A 1 213 ? -34.402 13.370 24.385 1.00 92.50 213 ARG A N 1
ATOM 1680 C CA . ARG A 1 213 ? -35.813 13.160 24.028 1.00 92.50 213 ARG A CA 1
ATOM 1681 C C . ARG A 1 213 ? -36.458 12.074 24.884 1.00 92.50 213 ARG A C 1
ATOM 1683 O O . ARG A 1 213 ? -37.560 12.289 25.386 1.00 92.50 213 ARG A O 1
ATOM 1690 N N . ALA A 1 214 ? -35.776 10.949 25.088 1.00 92.75 214 ALA A N 1
ATOM 1691 C CA . ALA A 1 214 ? -36.265 9.862 25.933 1.00 92.75 214 ALA A CA 1
ATOM 1692 C C . ALA A 1 214 ? -36.461 10.314 27.390 1.00 92.75 214 ALA A C 1
ATOM 1694 O O . ALA A 1 214 ? -37.515 10.074 27.979 1.00 92.75 214 ALA A O 1
ATOM 1695 N N . ARG A 1 215 ? -35.494 11.045 27.959 1.00 91.81 215 ARG A N 1
ATOM 1696 C CA . ARG A 1 215 ? -35.589 11.550 29.334 1.00 91.81 215 ARG A CA 1
ATOM 1697 C C . ARG A 1 215 ? -36.690 12.596 29.486 1.00 91.81 215 ARG A C 1
ATOM 1699 O O . ARG A 1 215 ? -37.473 12.512 30.430 1.00 91.81 215 ARG A O 1
ATOM 1706 N N . ALA A 1 216 ? -36.804 13.531 28.545 1.00 92.00 216 ALA A N 1
ATOM 1707 C CA . ALA A 1 216 ? -37.838 14.563 28.557 1.00 92.00 216 ALA A CA 1
ATOM 1708 C C . ALA A 1 216 ? -39.255 13.965 28.609 1.00 92.00 216 ALA A C 1
ATOM 1710 O O . ALA A 1 216 ? -40.086 14.431 29.382 1.00 92.00 216 ALA A O 1
ATOM 1711 N N . GLN A 1 217 ? -39.518 12.861 27.897 1.00 89.81 217 GLN A N 1
ATOM 1712 C CA . GLN A 1 217 ? -40.820 12.175 27.952 1.00 89.81 217 GLN A CA 1
ATOM 1713 C C . GLN A 1 217 ? -41.227 11.745 29.373 1.00 89.81 217 GLN A C 1
ATOM 1715 O O . GLN A 1 217 ? -42.417 11.647 29.665 1.00 89.81 217 GLN A O 1
ATOM 1720 N N . THR A 1 218 ? -40.259 11.527 30.268 1.00 90.00 218 THR A N 1
ATOM 1721 C CA . THR A 1 218 ? -40.506 11.133 31.664 1.00 90.00 218 THR A CA 1
ATOM 1722 C C . THR A 1 218 ? -40.668 12.314 32.630 1.00 90.00 218 THR A C 1
ATOM 1724 O O . THR A 1 218 ? -41.150 12.117 33.743 1.00 90.00 218 THR A O 1
ATOM 1727 N N . LEU A 1 219 ? -40.309 13.538 32.217 1.00 87.75 219 LEU A N 1
ATOM 1728 C CA . LEU A 1 219 ? -40.240 14.730 33.080 1.00 87.75 219 LEU A CA 1
ATOM 1729 C C . LEU A 1 219 ? -41.497 15.618 33.038 1.00 87.75 219 LEU A C 1
ATOM 1731 O O . LEU A 1 219 ? -41.651 16.518 33.864 1.00 87.75 219 LEU A O 1
ATOM 1735 N N . GLY A 1 220 ? -42.422 15.386 32.101 1.00 85.94 220 GLY A N 1
ATOM 1736 C CA . GLY A 1 220 ? -43.696 16.108 32.039 1.00 85.94 220 GLY A CA 1
ATOM 1737 C C . GLY A 1 220 ? -43.512 17.628 31.925 1.00 85.94 220 GLY A C 1
ATOM 1738 O O . GLY A 1 220 ? -42.989 18.114 30.925 1.00 85.94 220 GLY A O 1
ATOM 1739 N N . ALA A 1 221 ? -43.938 18.387 32.939 1.00 81.19 221 ALA A N 1
ATOM 1740 C CA . ALA A 1 221 ? -43.881 19.854 32.932 1.00 81.19 221 ALA A CA 1
ATOM 1741 C C . ALA A 1 221 ? -42.451 20.437 32.956 1.00 81.19 221 ALA A C 1
ATOM 1743 O O . ALA A 1 221 ? -42.263 21.578 32.546 1.00 81.19 221 ALA A O 1
ATOM 1744 N N . GLU A 1 222 ? -41.445 19.672 33.393 1.00 87.56 222 GLU A N 1
ATOM 1745 C CA . GLU A 1 222 ? -40.042 20.126 33.470 1.00 87.56 222 GLU A CA 1
ATOM 1746 C C . GLU A 1 222 ? -39.252 19.886 32.167 1.00 87.56 222 GLU A C 1
ATOM 1748 O O . GLU A 1 222 ? -38.077 20.248 32.061 1.00 87.56 222 GLU A O 1
ATOM 1753 N N . SER A 1 223 ? -39.897 19.298 31.153 1.00 88.62 223 SER A N 1
ATOM 1754 C CA . SER A 1 223 ? -39.259 18.863 29.903 1.00 88.62 223 SER A CA 1
ATOM 1755 C C . SER A 1 223 ? -38.583 19.997 29.134 1.00 88.62 223 SER A C 1
ATOM 1757 O O . SER A 1 223 ? -37.446 19.844 28.697 1.00 88.62 223 SER A O 1
ATOM 1759 N N . GLU A 1 224 ? -39.255 21.141 28.964 1.00 89.19 224 GLU A N 1
ATOM 1760 C CA . GLU A 1 224 ? -38.720 22.257 28.169 1.00 89.19 224 GLU A CA 1
ATOM 1761 C C . GLU A 1 224 ? -37.477 22.876 28.818 1.00 89.19 224 GLU A C 1
ATOM 1763 O O . GLU A 1 224 ? -36.472 23.100 28.142 1.00 89.19 224 GLU A O 1
ATOM 1768 N N . SER A 1 225 ? -37.512 23.092 30.138 1.00 91.31 225 SER A N 1
ATOM 1769 C CA . SER A 1 225 ? -36.362 23.601 30.893 1.00 91.31 225 SER A CA 1
ATOM 1770 C C . SER A 1 225 ? -35.187 22.626 30.887 1.00 91.31 225 SER A C 1
ATOM 1772 O O . SER A 1 225 ? -34.041 23.052 30.757 1.00 91.31 225 SER A O 1
ATOM 1774 N N . PHE A 1 226 ? -35.463 21.322 30.975 1.00 93.06 226 PHE A N 1
ATOM 1775 C CA . PHE A 1 226 ? -34.439 20.284 30.896 1.00 93.06 226 PHE A CA 1
ATOM 1776 C C . PHE A 1 226 ? -33.767 20.254 29.517 1.00 93.06 226 PHE A C 1
ATOM 1778 O O . PHE A 1 226 ? -32.543 20.327 29.439 1.00 93.06 226 PHE A O 1
ATOM 1785 N N . ILE A 1 227 ? -34.545 20.227 28.427 1.00 91.81 227 ILE A N 1
ATOM 1786 C CA . ILE A 1 227 ? -34.007 20.231 27.055 1.00 91.81 227 ILE A CA 1
ATOM 1787 C C . ILE A 1 227 ? -33.139 21.473 26.820 1.00 91.81 227 ILE A C 1
ATOM 1789 O O . ILE A 1 227 ? -32.041 21.359 26.277 1.00 91.81 227 ILE A O 1
ATOM 1793 N N . ALA A 1 228 ? -33.607 22.651 27.245 1.00 91.06 228 ALA A N 1
ATOM 1794 C CA . ALA A 1 228 ? -32.851 23.893 27.110 1.00 91.06 228 ALA A CA 1
ATOM 1795 C C . ALA A 1 228 ? -31.517 23.847 27.878 1.00 91.06 228 ALA A C 1
ATOM 1797 O O . ALA A 1 228 ? -30.492 24.262 27.340 1.00 91.06 228 ALA A O 1
ATOM 1798 N N . SER A 1 229 ? -31.518 23.296 29.098 1.00 93.19 229 SER A N 1
ATOM 1799 C CA . SER A 1 229 ? -30.302 23.082 29.892 1.00 93.19 229 SER A CA 1
ATOM 1800 C C . SER A 1 229 ? -29.327 22.140 29.183 1.00 93.19 229 SER A C 1
ATOM 1802 O O . SER A 1 229 ? -28.160 22.483 29.000 1.00 93.19 229 SER A O 1
ATOM 1804 N N . MET A 1 230 ? -29.799 20.979 28.722 1.00 92.44 230 MET A N 1
ATOM 1805 C CA . MET A 1 230 ? -28.939 19.984 28.072 1.00 92.44 230 MET A CA 1
ATOM 1806 C C . MET A 1 230 ? -28.313 20.519 26.782 1.00 92.44 230 MET A C 1
ATOM 1808 O O . MET A 1 230 ? -27.113 20.372 26.589 1.00 92.44 230 MET A O 1
ATOM 1812 N N . ARG A 1 231 ? -29.076 21.237 25.951 1.00 89.62 231 ARG A N 1
ATOM 1813 C CA . ARG A 1 231 ? -28.559 21.859 24.716 1.00 89.62 231 ARG A CA 1
ATOM 1814 C C . ARG A 1 231 ? -27.550 22.982 24.943 1.00 89.62 231 ARG A C 1
ATOM 1816 O O . ARG A 1 231 ? -26.847 23.356 24.013 1.00 89.62 231 ARG A O 1
ATOM 1823 N N . SER A 1 232 ? -27.487 23.530 26.154 1.00 90.25 232 SER A N 1
ATOM 1824 C CA . SER A 1 232 ? -26.464 24.508 26.541 1.00 90.25 232 SER A CA 1
ATOM 1825 C C . SER A 1 232 ? -25.200 23.866 27.125 1.00 90.25 232 SER A C 1
ATOM 1827 O O . SER A 1 232 ? -24.262 24.580 27.479 1.00 90.25 232 SER A O 1
ATOM 1829 N N . THR A 1 233 ? -25.182 22.536 27.257 1.00 91.81 233 THR A N 1
ATOM 1830 C CA . THR A 1 233 ? -24.068 21.796 27.855 1.00 91.81 233 THR A CA 1
ATOM 1831 C C . THR A 1 233 ? -22.908 21.693 26.871 1.00 91.81 233 THR A C 1
ATOM 1833 O O . THR A 1 233 ? -23.105 21.538 25.669 1.00 91.81 233 THR A O 1
ATOM 1836 N N . ASP A 1 234 ? -21.686 21.783 27.388 1.00 92.75 234 ASP A N 1
ATOM 1837 C CA . ASP A 1 234 ? -20.471 21.713 26.585 1.00 92.75 234 ASP A CA 1
ATOM 1838 C C . ASP A 1 234 ? -20.206 20.288 26.072 1.00 92.75 234 ASP A C 1
ATOM 1840 O O . ASP A 1 234 ? -19.946 19.371 26.855 1.00 92.75 234 ASP A O 1
ATOM 1844 N N . PHE A 1 235 ? -20.236 20.118 24.749 1.00 94.81 235 PHE A N 1
ATOM 1845 C CA . PHE A 1 235 ? -19.977 18.843 24.077 1.00 94.81 235 PHE A CA 1
ATOM 1846 C C . PHE A 1 235 ? -18.488 18.608 23.764 1.00 94.81 235 PHE A C 1
ATOM 1848 O O . PHE A 1 235 ? -18.103 17.515 23.351 1.00 94.81 235 PHE A O 1
ATOM 1855 N N . THR A 1 236 ? -17.621 19.598 24.020 1.00 95.56 236 THR A N 1
ATOM 1856 C CA . THR A 1 236 ? -16.201 19.593 23.622 1.00 95.56 236 THR A CA 1
ATOM 1857 C C . THR A 1 236 ? -15.451 18.349 24.096 1.00 95.56 236 THR A C 1
ATOM 1859 O O . THR A 1 236 ? -14.640 17.801 23.354 1.00 95.56 236 THR A O 1
ATOM 1862 N N . ARG A 1 237 ? -15.718 17.868 25.318 1.00 96.25 237 ARG A N 1
ATOM 1863 C CA . ARG A 1 237 ? -15.051 16.666 25.853 1.00 96.25 237 ARG A CA 1
ATOM 1864 C C . ARG A 1 237 ? -15.395 15.401 25.074 1.00 96.25 237 ARG A C 1
ATOM 1866 O O . ARG A 1 237 ? -14.518 14.565 24.889 1.00 96.25 237 ARG A O 1
ATOM 1873 N N . VAL A 1 238 ? -16.646 15.267 24.636 1.00 96.75 238 VAL A N 1
ATOM 1874 C CA . VAL A 1 238 ? -17.089 14.118 23.841 1.00 96.75 238 VAL A CA 1
ATOM 1875 C C . VAL A 1 238 ? -16.470 14.191 22.454 1.00 96.75 238 VAL A C 1
ATOM 1877 O O . VAL A 1 238 ? -15.861 13.214 22.035 1.00 96.75 238 VAL A O 1
ATOM 1880 N N . SER A 1 239 ? -16.507 15.357 21.801 1.00 94.38 239 SER A N 1
ATOM 1881 C CA . SER A 1 239 ? -15.853 15.553 20.500 1.00 94.38 239 SER A CA 1
ATOM 1882 C C . SER A 1 239 ? -14.349 15.260 20.557 1.00 94.38 239 SER A C 1
ATOM 1884 O O . SER A 1 239 ? -13.820 14.579 19.693 1.00 94.38 239 SER A O 1
ATOM 1886 N N . GLN A 1 240 ? -13.644 15.714 21.600 1.00 96.38 240 GLN A N 1
ATOM 1887 C CA . GLN A 1 240 ? -12.212 15.428 21.765 1.00 96.38 240 GLN A CA 1
ATOM 1888 C C . GLN A 1 240 ? -11.926 13.939 21.990 1.00 96.38 240 GLN A C 1
ATOM 1890 O O . GLN A 1 240 ? -10.947 13.420 21.454 1.00 96.38 240 GLN A O 1
ATOM 1895 N N . ALA A 1 241 ? -12.750 13.261 22.795 1.00 96.50 241 ALA A N 1
ATOM 1896 C CA . ALA A 1 241 ? -12.594 11.835 23.059 1.00 96.50 241 ALA A CA 1
ATOM 1897 C C . ALA A 1 241 ? -12.893 10.988 21.813 1.00 96.50 241 ALA A C 1
ATOM 1899 O O . ALA A 1 241 ? -12.148 10.053 21.534 1.00 96.50 241 ALA A O 1
ATOM 1900 N N . GLU A 1 242 ? -13.929 11.343 21.051 1.00 94.44 242 GLU A N 1
ATOM 1901 C CA . GLU A 1 242 ? -14.266 10.722 19.767 1.00 94.44 242 GLU A CA 1
ATOM 1902 C C . GLU A 1 242 ? -13.126 10.915 18.761 1.00 94.44 242 GLU A C 1
ATOM 1904 O O . GLU A 1 242 ? -12.577 9.934 18.264 1.00 94.44 242 GLU A O 1
ATOM 1909 N N . SER A 1 243 ? -12.654 12.149 18.568 1.00 91.19 243 SER A N 1
ATOM 1910 C CA . SER A 1 243 ? -11.582 12.434 17.609 1.00 91.19 243 SER A CA 1
ATOM 1911 C C . SER A 1 243 ? -10.264 11.736 17.970 1.00 91.19 243 SER A C 1
ATOM 1913 O O . SER A 1 243 ? -9.465 11.402 17.094 1.00 91.19 243 SER A O 1
ATOM 1915 N N . ALA A 1 244 ? -10.023 11.462 19.257 1.00 92.25 244 ALA A N 1
ATOM 1916 C CA . ALA A 1 244 ? -8.868 10.682 19.696 1.00 92.25 244 ALA A CA 1
ATOM 1917 C C . ALA A 1 244 ? -8.943 9.202 19.272 1.00 92.25 244 ALA A C 1
ATOM 1919 O O . ALA A 1 244 ? -7.889 8.578 19.118 1.00 92.25 244 ALA A O 1
ATOM 1920 N N . LEU A 1 245 ? -10.141 8.638 19.060 1.00 91.69 245 LEU A N 1
ATOM 1921 C CA . LEU A 1 245 ? -10.313 7.268 18.555 1.00 91.69 245 LEU A CA 1
ATOM 1922 C C . LEU A 1 245 ? -9.735 7.103 17.148 1.00 91.69 245 LEU A C 1
ATOM 1924 O O . LEU A 1 245 ? -9.207 6.040 16.823 1.00 91.69 245 LEU A O 1
ATOM 1928 N N . MET A 1 246 ? -9.774 8.163 16.342 1.00 86.19 246 MET A N 1
ATOM 1929 C CA . MET A 1 246 ? -9.325 8.159 14.945 1.00 86.19 246 MET A CA 1
ATOM 1930 C C . MET A 1 246 ? -7.811 7.982 14.791 1.00 86.19 246 MET A C 1
ATOM 1932 O O . MET A 1 246 ? -7.323 7.664 13.711 1.00 86.19 246 MET A O 1
ATOM 1936 N N . GLN A 1 247 ? -7.060 8.147 15.881 1.00 84.12 247 GLN A N 1
ATOM 1937 C CA . GLN A 1 247 ? -5.605 7.983 15.913 1.00 84.12 247 GLN A CA 1
ATOM 1938 C C . GLN A 1 247 ? -5.166 6.542 16.193 1.00 84.12 247 GLN A C 1
ATOM 1940 O O . GLN A 1 247 ? -3.976 6.243 16.118 1.00 84.12 247 GLN A O 1
ATOM 1945 N N . ASN A 1 248 ? -6.094 5.652 16.555 1.00 87.38 248 ASN A N 1
ATOM 1946 C CA . ASN A 1 248 ? -5.781 4.276 16.910 1.00 87.38 248 ASN A CA 1
ATOM 1947 C C . ASN A 1 248 ? -6.418 3.305 15.894 1.00 87.38 248 ASN A C 1
ATOM 1949 O O . ASN A 1 248 ? -7.627 3.365 15.673 1.00 87.38 248 ASN A O 1
ATOM 1953 N N . PRO A 1 249 ? -5.642 2.385 15.286 1.00 84.00 249 PRO A N 1
ATOM 1954 C CA . PRO A 1 249 ? -6.136 1.488 14.235 1.00 84.00 249 PRO A CA 1
ATOM 1955 C C . PRO A 1 249 ? -7.237 0.523 14.683 1.00 84.00 249 PRO A C 1
ATOM 1957 O O . PRO A 1 249 ? -7.969 0.002 13.849 1.00 84.00 249 PRO A O 1
ATOM 1960 N N . TYR A 1 250 ? -7.371 0.287 15.988 1.00 88.88 250 TYR A N 1
ATOM 1961 C CA . TYR A 1 250 ? -8.399 -0.585 16.548 1.00 88.88 250 TYR A CA 1
ATOM 1962 C C . TYR A 1 250 ? -9.680 0.166 16.904 1.00 88.88 250 TYR A C 1
ATOM 1964 O O . TYR A 1 250 ? -10.694 -0.471 17.172 1.00 88.88 250 TYR A O 1
ATOM 1972 N N . THR A 1 251 ? -9.658 1.504 16.894 1.00 89.31 251 THR A N 1
ATOM 1973 C CA . THR A 1 251 ? -10.832 2.336 17.197 1.00 89.31 251 THR A CA 1
ATOM 1974 C C . THR A 1 251 ? -11.201 3.341 16.109 1.00 89.31 251 THR A C 1
ATOM 1976 O O . THR A 1 251 ? -12.216 4.029 16.236 1.00 89.31 251 THR A O 1
ATOM 1979 N N . VAL A 1 252 ? -10.395 3.436 15.047 1.00 84.06 252 VAL A N 1
ATOM 1980 C CA . VAL A 1 252 ? -10.734 4.205 13.851 1.00 84.06 252 VAL A CA 1
ATOM 1981 C C . VAL A 1 252 ? -12.050 3.684 13.284 1.00 84.06 252 VAL A C 1
ATOM 1983 O O . VAL A 1 252 ? -12.296 2.477 13.239 1.00 84.06 252 VAL A O 1
ATOM 1986 N N . HIS A 1 253 ? -12.919 4.605 12.901 1.00 79.19 253 HIS A N 1
ATOM 1987 C CA . HIS A 1 253 ? -14.265 4.284 12.467 1.00 79.19 253 HIS A CA 1
ATOM 1988 C C . HIS A 1 253 ? -14.710 5.232 11.357 1.00 79.19 253 HIS A C 1
ATOM 1990 O O . HIS A 1 253 ? -14.115 6.282 11.116 1.00 79.19 253 HIS A O 1
ATOM 1996 N N . GLN A 1 254 ? -15.753 4.822 10.649 1.00 70.25 254 GLN A N 1
ATOM 1997 C CA . GLN A 1 254 ? -16.430 5.622 9.635 1.00 70.25 254 GLN A CA 1
ATOM 1998 C C . GLN A 1 254 ? -17.939 5.536 9.882 1.00 70.25 254 GLN A C 1
ATOM 2000 O O . GLN A 1 254 ? -18.378 5.248 10.995 1.00 70.25 254 GLN A O 1
ATOM 2005 N N . VAL A 1 255 ? -18.750 5.780 8.851 1.00 64.75 255 VAL A N 1
ATOM 2006 C CA . VAL A 1 255 ? -20.203 5.635 8.940 1.00 64.75 255 VAL A CA 1
ATOM 2007 C C . VAL A 1 255 ? -20.610 4.202 9.305 1.00 64.75 255 VAL A C 1
ATOM 2009 O O . VAL A 1 255 ? -19.906 3.230 9.033 1.00 64.75 255 VAL A O 1
ATOM 2012 N N . PHE A 1 256 ? -21.794 4.081 9.900 1.00 53.84 256 PHE A N 1
ATOM 2013 C CA . PHE A 1 256 ? -22.329 2.855 10.495 1.00 53.84 256 PHE A CA 1
ATOM 2014 C C . PHE A 1 256 ? -22.181 1.579 9.668 1.00 53.84 256 PHE A C 1
ATOM 2016 O O . PHE A 1 256 ? -21.879 0.531 10.232 1.00 53.84 256 PHE A O 1
ATOM 2023 N N . SER A 1 257 ? -22.382 1.658 8.351 1.00 52.41 257 SER A N 1
ATOM 2024 C CA . SER A 1 257 ? -22.338 0.505 7.444 1.00 52.41 257 SER A CA 1
ATOM 2025 C C . SER A 1 257 ? -20.978 -0.199 7.379 1.00 52.41 257 SER A C 1
ATOM 2027 O O . SER A 1 257 ? -20.892 -1.265 6.782 1.00 52.41 257 SER A O 1
ATOM 2029 N N . PHE A 1 258 ? -19.928 0.377 7.971 1.00 56.03 258 PHE A N 1
ATOM 2030 C CA . PHE A 1 258 ? -18.564 -0.164 7.945 1.00 56.03 258 PHE A CA 1
ATOM 2031 C C . PHE A 1 258 ? -18.081 -0.685 9.298 1.00 56.03 258 PHE A C 1
ATOM 2033 O O . PHE A 1 258 ? -16.978 -1.221 9.395 1.00 56.03 258 PHE A O 1
ATOM 2040 N N . MET A 1 259 ? -18.902 -0.572 10.345 1.00 61.94 259 MET A N 1
ATOM 2041 C CA . MET A 1 259 ? -18.508 -1.021 11.681 1.00 61.94 259 MET A CA 1
ATOM 2042 C C . MET A 1 259 ? -18.504 -2.545 11.830 1.00 61.94 259 MET A C 1
ATOM 2044 O O . MET A 1 259 ? -17.821 -3.047 12.718 1.00 61.94 259 MET A O 1
ATOM 2048 N N . ASP A 1 260 ? -19.194 -3.278 10.952 1.00 58.12 260 ASP A N 1
ATOM 2049 C CA . ASP A 1 260 ? -19.282 -4.744 11.017 1.00 58.12 260 ASP A CA 1
ATOM 2050 C C . ASP A 1 260 ? -17.927 -5.421 10.749 1.00 58.12 260 ASP A C 1
ATOM 2052 O O . ASP A 1 260 ? -17.570 -6.395 11.410 1.00 58.12 260 ASP A O 1
ATOM 2056 N N . VAL A 1 261 ? -17.128 -4.862 9.833 1.00 56.16 261 VAL A N 1
ATOM 2057 C CA . VAL A 1 261 ? -15.810 -5.408 9.467 1.00 56.16 261 VAL A CA 1
ATOM 2058 C C . VAL A 1 261 ? -14.669 -4.830 10.309 1.00 56.16 261 VAL A C 1
ATOM 2060 O O . VAL A 1 261 ? -13.598 -5.443 10.394 1.00 56.16 261 VAL A O 1
ATOM 2063 N N . ALA A 1 262 ? -14.899 -3.681 10.954 1.00 71.25 262 ALA A N 1
ATOM 2064 C CA . ALA A 1 262 ? -13.892 -2.945 11.706 1.00 71.25 262 ALA A CA 1
ATOM 2065 C C . ALA A 1 262 ? -13.399 -3.737 12.934 1.00 71.25 262 ALA A C 1
ATOM 2067 O O . ALA A 1 262 ? -14.207 -4.337 13.653 1.00 71.25 262 ALA A O 1
ATOM 2068 N N . PRO A 1 263 ? -12.091 -3.686 13.260 1.00 81.25 263 PRO A N 1
ATOM 2069 C CA . PRO A 1 263 ? -11.563 -4.333 14.459 1.00 81.25 263 PRO A CA 1
ATOM 2070 C C . PRO A 1 263 ? -12.270 -3.894 15.745 1.00 81.25 263 PRO A C 1
ATOM 2072 O O . PRO A 1 263 ? -12.385 -4.699 16.668 1.00 81.25 263 PRO A O 1
ATOM 2075 N N . LEU A 1 264 ? -12.785 -2.658 15.797 1.00 87.44 264 LEU A N 1
ATOM 2076 C CA . LEU A 1 264 ? -13.445 -2.085 16.971 1.00 87.44 264 LEU A CA 1
ATOM 2077 C C . LEU A 1 264 ? -14.553 -2.999 17.508 1.00 87.44 264 LEU A C 1
ATOM 2079 O O . LEU A 1 264 ? -14.527 -3.360 18.684 1.00 87.44 264 LEU A O 1
ATOM 2083 N N . MET A 1 265 ? -15.496 -3.409 16.655 1.00 85.38 265 MET A N 1
ATOM 2084 C CA . MET A 1 265 ? -16.675 -4.172 17.091 1.00 85.38 265 MET A CA 1
ATOM 2085 C C . MET A 1 265 ? -16.364 -5.620 17.451 1.00 85.38 265 MET A C 1
ATOM 2087 O O . MET A 1 265 ? -17.092 -6.239 18.222 1.00 85.38 265 MET A O 1
ATOM 2091 N N . LYS A 1 266 ? -15.269 -6.151 16.908 1.00 87.81 266 LYS A N 1
ATOM 2092 C CA . LYS A 1 266 ? -14.784 -7.501 17.204 1.00 87.81 266 LYS A CA 1
ATOM 2093 C C . LYS A 1 266 ? -13.943 -7.538 18.474 1.00 87.81 266 LYS A C 1
ATOM 2095 O O . LYS A 1 266 ? -13.912 -8.555 19.153 1.00 87.81 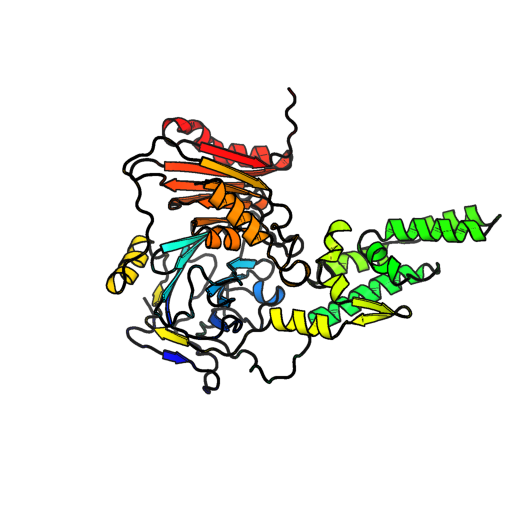266 LYS A O 1
ATOM 2100 N N . THR A 1 267 ? -13.260 -6.438 18.787 1.00 92.19 267 THR A N 1
ATOM 2101 C CA . THR A 1 267 ? -12.258 -6.380 19.859 1.00 92.19 267 THR A CA 1
ATOM 2102 C C . THR A 1 267 ? -12.823 -5.823 21.159 1.00 92.19 267 THR A C 1
ATOM 2104 O O . THR A 1 267 ? -12.345 -6.196 22.229 1.00 92.19 267 THR A O 1
ATOM 2107 N N . TYR A 1 268 ? -13.826 -4.943 21.103 1.00 95.12 268 TYR A N 1
ATOM 2108 C CA . TYR A 1 268 ? -14.332 -4.242 22.281 1.00 95.12 268 TYR A CA 1
ATOM 2109 C C . TYR A 1 268 ? -15.831 -4.435 22.477 1.00 95.12 268 TYR A C 1
ATOM 2111 O O . TYR A 1 268 ? -16.622 -4.402 21.540 1.00 95.12 268 TYR A O 1
ATOM 2119 N N . SER A 1 269 ? -16.231 -4.549 23.739 1.00 95.56 269 SER A N 1
ATOM 2120 C CA . SER A 1 269 ? -17.632 -4.525 24.155 1.00 95.56 269 SER A CA 1
ATOM 2121 C C . SER A 1 269 ? -17.804 -3.649 25.391 1.00 95.56 269 SER A C 1
ATOM 2123 O O . SER A 1 269 ? -16.862 -3.439 26.154 1.00 95.56 269 SER A O 1
ATOM 2125 N N . LEU A 1 270 ? -19.009 -3.120 25.597 1.00 97.19 270 LEU A N 1
ATOM 2126 C CA . LEU A 1 270 ? -19.361 -2.382 26.808 1.00 97.19 270 LEU A CA 1
ATOM 2127 C C . LEU A 1 270 ? -20.135 -3.304 27.756 1.00 97.19 270 LEU A C 1
ATOM 2129 O O . LEU A 1 270 ? -21.220 -3.768 27.416 1.00 97.19 270 LEU A O 1
ATOM 2133 N N . VAL A 1 271 ? -19.600 -3.543 28.954 1.00 96.56 271 VAL A N 1
ATOM 2134 C CA . VAL A 1 271 ? -20.223 -4.355 30.011 1.00 96.56 271 VAL A CA 1
ATOM 2135 C C . VAL A 1 271 ? -20.191 -3.563 31.313 1.00 96.56 271 VAL A C 1
ATOM 2137 O O . VAL A 1 271 ? -19.129 -3.130 31.748 1.00 96.56 271 VAL A O 1
ATOM 2140 N N . ASP A 1 272 ? -21.351 -3.334 31.933 1.00 93.19 272 ASP A N 1
ATOM 2141 C CA . ASP A 1 272 ? -21.471 -2.603 33.207 1.00 93.19 272 ASP A CA 1
ATOM 2142 C C . ASP A 1 272 ? -20.728 -1.246 33.228 1.00 93.19 272 ASP A C 1
ATOM 2144 O O . ASP A 1 272 ? -20.054 -0.884 34.194 1.00 93.19 272 ASP A O 1
ATOM 2148 N N . ASN A 1 273 ? -20.869 -0.466 32.147 1.00 94.12 273 ASN A N 1
ATOM 2149 C CA . ASN A 1 273 ? -20.185 0.819 31.908 1.00 94.12 273 ASN A CA 1
ATOM 2150 C C . ASN A 1 273 ? -18.655 0.726 31.755 1.00 94.12 273 ASN A C 1
ATOM 2152 O O . ASN A 1 273 ? -17.960 1.742 31.855 1.00 94.12 273 ASN A O 1
ATOM 2156 N N . LYS A 1 274 ? -18.117 -0.474 31.529 1.00 97.69 274 LYS A N 1
ATOM 2157 C CA . LYS A 1 274 ? -16.697 -0.709 31.285 1.00 97.69 274 LYS A CA 1
ATOM 2158 C C . LYS A 1 274 ? -16.449 -1.305 29.913 1.00 97.69 274 LYS A C 1
ATOM 2160 O O . LYS A 1 274 ? -17.119 -2.252 29.512 1.00 97.69 274 LYS A O 1
ATOM 2165 N N . ILE A 1 275 ? -15.470 -0.747 29.209 1.00 97.88 275 ILE A N 1
ATOM 2166 C CA . ILE A 1 275 ? -14.949 -1.347 27.987 1.00 97.88 275 ILE A CA 1
ATOM 2167 C C . ILE A 1 275 ? -14.169 -2.605 28.364 1.00 97.88 275 ILE A C 1
ATOM 2169 O O . ILE A 1 275 ? -13.238 -2.562 29.170 1.00 97.88 275 ILE A O 1
ATOM 2173 N N . VAL A 1 276 ? -14.580 -3.725 27.783 1.00 97.25 276 VAL A N 1
ATOM 2174 C CA . VAL A 1 276 ? -13.965 -5.040 27.933 1.00 97.25 276 VAL A CA 1
ATOM 2175 C C . VAL A 1 276 ? -13.376 -5.444 26.589 1.00 97.25 276 VAL A C 1
ATOM 2177 O O . VAL A 1 276 ? -14.005 -5.258 25.548 1.00 97.25 276 VAL A O 1
ATOM 2180 N N . ILE A 1 277 ? -12.164 -5.993 26.629 1.00 96.62 277 ILE A N 1
ATOM 2181 C CA . ILE A 1 277 ? -11.470 -6.525 25.457 1.00 96.62 277 ILE A CA 1
ATOM 2182 C C . ILE A 1 277 ? -11.881 -7.986 25.274 1.00 96.62 277 ILE A C 1
ATOM 2184 O O . ILE A 1 277 ? -11.767 -8.782 26.210 1.00 96.62 277 ILE A O 1
ATOM 2188 N N . ASP A 1 278 ? -12.325 -8.344 24.073 1.00 94.81 278 ASP A N 1
ATOM 2189 C CA . ASP A 1 278 ? -12.422 -9.741 23.667 1.00 94.81 278 ASP A CA 1
ATOM 2190 C C . ASP A 1 278 ? -11.006 -10.281 23.442 1.00 94.81 278 ASP A C 1
ATOM 2192 O O . ASP A 1 278 ? -10.303 -9.891 22.508 1.00 94.81 278 ASP A O 1
ATOM 2196 N N . HIS A 1 279 ? -10.560 -11.156 24.342 1.00 91.75 279 HIS A N 1
ATOM 2197 C CA . HIS A 1 279 ? -9.201 -11.686 24.311 1.00 91.75 279 HIS A CA 1
ATOM 2198 C C . HIS A 1 279 ? -8.918 -12.546 23.074 1.00 91.75 279 HIS A C 1
ATOM 2200 O O . HIS A 1 279 ? -7.793 -12.511 22.586 1.00 91.75 279 HIS A O 1
ATOM 2206 N N . VAL A 1 280 ? -9.910 -13.268 22.543 1.00 90.75 280 VAL A N 1
ATOM 2207 C CA . VAL A 1 280 ? -9.722 -14.122 21.360 1.00 90.75 280 VAL A CA 1
ATOM 2208 C C . VAL A 1 280 ? -9.534 -13.252 20.122 1.00 90.75 280 VAL A C 1
ATOM 2210 O O . VAL A 1 280 ? -8.600 -13.467 19.350 1.00 90.75 280 VAL A O 1
ATOM 2213 N N . ALA A 1 281 ? -10.373 -12.227 19.958 1.00 89.88 281 ALA A N 1
ATOM 2214 C CA . ALA A 1 281 ? -10.214 -11.264 18.872 1.00 89.88 281 ALA A CA 1
ATOM 2215 C C . ALA A 1 281 ? -8.896 -10.484 18.998 1.00 89.88 281 ALA A C 1
ATOM 2217 O O . ALA A 1 281 ? -8.184 -10.298 18.010 1.00 89.88 281 ALA A O 1
ATOM 2218 N N . ALA A 1 282 ? -8.533 -10.068 20.214 1.00 91.44 282 ALA A N 1
ATOM 2219 C CA . ALA A 1 282 ? -7.296 -9.339 20.457 1.00 91.44 282 ALA A CA 1
ATOM 2220 C C . ALA A 1 282 ? -6.043 -10.171 20.139 1.00 91.44 282 ALA A C 1
ATOM 2222 O O . ALA A 1 282 ? -5.102 -9.647 19.541 1.00 91.44 282 ALA A O 1
ATOM 2223 N N . GLU A 1 283 ? -6.025 -11.457 20.498 1.00 89.94 283 GLU A N 1
ATOM 2224 C CA . GLU A 1 283 ? -4.958 -12.394 20.121 1.00 89.94 283 GLU A CA 1
ATOM 2225 C C . GLU A 1 283 ? -4.890 -12.568 18.599 1.00 89.94 283 GLU A C 1
ATOM 2227 O O . GLU A 1 283 ? -3.811 -12.435 18.022 1.00 89.94 283 GLU A O 1
ATOM 2232 N N . TYR A 1 284 ? -6.034 -12.762 17.935 1.00 87.25 284 TYR A N 1
ATOM 2233 C CA . TYR A 1 284 ? -6.113 -12.886 16.477 1.00 87.25 284 TYR A CA 1
ATOM 2234 C C . TYR A 1 284 ? -5.505 -11.669 15.754 1.00 87.25 284 TYR A C 1
ATOM 2236 O O . TYR A 1 284 ? -4.640 -11.824 14.888 1.00 87.25 284 TYR A O 1
ATOM 2244 N N . TYR A 1 285 ? -5.892 -10.446 16.130 1.00 87.31 285 TYR A N 1
ATOM 2245 C CA . TYR A 1 285 ? -5.339 -9.241 15.506 1.00 87.31 285 TYR A CA 1
ATOM 2246 C C . TYR A 1 285 ? -3.862 -9.018 15.846 1.00 87.31 285 TYR A C 1
ATOM 2248 O O . TYR A 1 285 ? -3.095 -8.564 14.997 1.00 87.31 285 TYR A O 1
ATOM 2256 N N . SER A 1 286 ? -3.437 -9.395 17.053 1.00 88.00 286 SER A N 1
ATOM 2257 C CA . SER A 1 286 ? -2.030 -9.308 17.456 1.00 88.00 286 SER A CA 1
ATOM 2258 C C . SER A 1 286 ? -1.142 -10.250 16.638 1.00 88.00 286 SER A C 1
ATOM 2260 O O . SER A 1 286 ? -0.044 -9.864 16.236 1.00 88.00 286 SER A O 1
ATOM 2262 N N . GLU A 1 287 ? -1.620 -11.458 16.320 1.00 86.00 287 GLU A N 1
ATOM 2263 C CA . GLU A 1 287 ? -0.903 -12.386 15.435 1.00 86.00 287 GLU A CA 1
ATOM 2264 C C . GLU A 1 287 ? -0.778 -11.848 14.006 1.00 86.00 287 GLU A C 1
ATOM 2266 O O . GLU A 1 287 ? 0.261 -12.026 13.368 1.00 86.00 287 GLU A O 1
ATOM 2271 N N . ARG A 1 288 ? -1.773 -11.105 13.508 1.00 84.75 288 ARG A N 1
ATOM 2272 C CA . ARG A 1 288 ? -1.692 -10.467 12.184 1.00 84.75 288 ARG A CA 1
ATOM 2273 C C . ARG A 1 288 ? -0.628 -9.383 12.096 1.00 84.75 288 ARG A C 1
ATOM 2275 O O . ARG A 1 288 ? -0.148 -9.123 10.997 1.00 84.75 288 ARG A O 1
ATOM 2282 N N . GLU A 1 289 ? -0.222 -8.778 13.205 1.00 87.56 289 GLU A N 1
ATOM 2283 C CA . GLU A 1 289 ? 0.908 -7.846 13.232 1.00 87.56 289 GLU A CA 1
ATOM 2284 C C . GLU A 1 289 ? 2.250 -8.558 13.452 1.00 87.56 289 GLU A C 1
ATOM 2286 O O . GLU A 1 289 ? 3.303 -7.926 13.399 1.00 87.56 289 GLU A O 1
ATOM 2291 N N . ARG A 1 290 ? 2.274 -9.867 13.704 1.00 87.00 290 ARG A N 1
ATOM 2292 C CA . ARG A 1 290 ? 3.497 -10.558 14.105 1.00 87.00 290 ARG A CA 1
ATOM 2293 C C . ARG A 1 290 ? 4.512 -10.664 12.969 1.00 87.00 290 ARG A C 1
ATOM 2295 O O . ARG A 1 290 ? 4.173 -10.888 11.806 1.00 87.00 290 ARG A O 1
ATOM 2302 N N . LEU A 1 291 ? 5.781 -10.552 13.361 1.00 88.88 291 LEU A N 1
ATOM 2303 C CA . LEU A 1 291 ? 6.927 -10.969 12.564 1.00 88.88 291 LEU A CA 1
ATOM 2304 C C . LEU A 1 291 ? 7.577 -12.190 13.212 1.00 88.88 291 LEU A C 1
ATOM 2306 O O . LEU A 1 291 ? 7.842 -12.208 14.419 1.00 88.88 291 LEU A O 1
ATOM 2310 N N . TYR A 1 292 ? 7.845 -13.189 12.388 1.00 87.56 292 TYR A N 1
ATOM 2311 C CA . TYR A 1 292 ? 8.462 -14.454 12.738 1.00 87.56 292 TYR A CA 1
ATOM 2312 C C . TYR A 1 292 ? 9.966 -14.418 12.495 1.00 87.56 292 TYR A C 1
ATOM 2314 O O . TYR A 1 292 ? 10.498 -13.573 11.767 1.00 87.56 292 TYR A O 1
ATOM 2322 N N . SER A 1 293 ? 10.666 -15.334 13.161 1.00 85.19 293 SER A N 1
ATOM 2323 C CA . SER A 1 293 ? 12.093 -15.523 12.937 1.00 85.19 293 SER A CA 1
ATOM 2324 C C . SER A 1 293 ? 12.357 -15.941 11.495 1.00 85.19 293 SER A C 1
ATOM 2326 O O . SER A 1 293 ? 11.550 -16.616 10.858 1.00 85.19 293 SER A O 1
ATOM 2328 N N . THR A 1 294 ? 13.522 -15.559 10.998 1.00 88.62 294 THR A N 1
ATOM 2329 C CA . THR A 1 294 ? 13.880 -15.801 9.605 1.00 88.62 294 THR A CA 1
ATOM 2330 C C . THR A 1 294 ? 14.219 -17.246 9.298 1.00 88.62 294 THR A C 1
ATOM 2332 O O . THR A 1 294 ? 14.845 -17.945 10.095 1.00 88.62 294 THR A O 1
ATOM 2335 N N . ASP A 1 295 ? 13.816 -17.677 8.107 1.00 90.56 295 ASP A N 1
ATOM 2336 C CA . ASP A 1 295 ? 14.194 -18.959 7.531 1.00 90.56 295 ASP A CA 1
ATOM 2337 C C . ASP A 1 295 ? 14.321 -18.825 6.011 1.00 90.56 295 ASP A C 1
ATOM 2339 O O . ASP A 1 295 ? 13.364 -19.030 5.267 1.00 90.56 295 ASP A O 1
ATOM 2343 N N . PHE A 1 296 ? 15.499 -18.423 5.538 1.00 93.50 296 PHE A N 1
ATOM 2344 C CA . PHE A 1 296 ? 15.786 -18.294 4.110 1.00 93.50 296 PHE A CA 1
ATOM 2345 C C . PHE A 1 296 ? 17.289 -18.352 3.826 1.00 93.50 296 PHE A C 1
ATOM 2347 O O . PHE A 1 296 ? 18.134 -18.215 4.711 1.00 93.50 296 PHE A O 1
ATOM 2354 N N . ASP A 1 297 ? 17.624 -18.583 2.565 1.00 94.06 297 ASP A N 1
ATOM 2355 C CA . ASP A 1 297 ? 18.963 -18.377 2.029 1.00 94.06 297 ASP A CA 1
ATOM 2356 C C . ASP A 1 297 ? 18.974 -17.059 1.244 1.00 94.06 297 ASP A C 1
ATOM 2358 O O . ASP A 1 297 ? 18.016 -16.766 0.530 1.00 94.06 297 ASP A O 1
ATOM 2362 N N . ILE A 1 298 ? 20.043 -16.274 1.368 1.00 93.88 298 ILE A N 1
ATOM 2363 C CA . ILE A 1 298 ? 20.263 -15.030 0.618 1.00 93.88 298 ILE A CA 1
ATOM 2364 C C . ILE A 1 298 ? 21.623 -15.072 -0.073 1.00 93.88 298 ILE A C 1
ATOM 2366 O O . ILE A 1 298 ? 22.584 -15.600 0.485 1.00 93.88 298 ILE A O 1
ATOM 2370 N N . ASP A 1 299 ? 21.723 -14.517 -1.276 1.00 93.06 299 ASP A N 1
ATOM 2371 C CA . ASP A 1 299 ? 22.983 -14.414 -2.017 1.00 93.06 299 ASP A CA 1
ATOM 2372 C C . ASP A 1 299 ? 23.027 -13.130 -2.862 1.00 93.06 299 ASP A C 1
ATOM 2374 O O . ASP A 1 299 ? 21.997 -12.512 -3.142 1.00 93.06 299 ASP A O 1
ATOM 2378 N N . ASN A 1 300 ? 24.233 -12.731 -3.269 1.00 92.38 300 ASN A N 1
ATOM 2379 C CA . ASN A 1 300 ? 24.513 -11.619 -4.180 1.00 92.38 300 ASN A CA 1
ATOM 2380 C C . ASN A 1 300 ? 23.772 -10.318 -3.826 1.00 92.38 300 ASN A C 1
ATOM 2382 O O . ASN A 1 300 ? 23.238 -9.641 -4.707 1.00 92.38 300 ASN A O 1
ATOM 2386 N N . LEU A 1 301 ? 23.728 -9.969 -2.534 1.00 92.88 301 LEU A N 1
ATOM 2387 C CA . LEU A 1 301 ? 23.221 -8.670 -2.097 1.00 92.88 301 LEU A CA 1
ATOM 2388 C C . LEU A 1 301 ? 24.112 -7.578 -2.683 1.00 92.88 301 LEU A C 1
ATOM 2390 O O . LEU A 1 301 ? 25.289 -7.508 -2.347 1.00 92.88 301 LEU A O 1
ATOM 2394 N N . ALA A 1 302 ? 23.548 -6.709 -3.508 1.00 92.12 302 ALA A N 1
ATOM 2395 C CA . ALA A 1 302 ? 24.236 -5.623 -4.176 1.00 92.12 302 ALA A CA 1
ATOM 2396 C C . ALA A 1 302 ? 23.527 -4.290 -3.927 1.00 92.12 302 ALA A C 1
ATOM 2398 O O . ALA A 1 302 ? 22.299 -4.195 -3.915 1.00 92.12 302 ALA A O 1
ATOM 2399 N N . ILE A 1 303 ? 24.336 -3.252 -3.722 1.00 91.06 303 ILE A N 1
ATOM 2400 C CA . ILE A 1 303 ? 23.891 -1.896 -3.417 1.00 91.06 303 ILE A CA 1
ATOM 2401 C C . ILE A 1 303 ? 24.607 -0.891 -4.314 1.00 91.06 303 ILE A C 1
ATOM 2403 O O . ILE A 1 303 ? 25.834 -0.945 -4.500 1.00 91.06 303 ILE A O 1
ATOM 2407 N N . TRP A 1 304 ? 23.842 0.072 -4.824 1.00 92.50 304 TRP A N 1
ATOM 2408 C CA . TRP A 1 304 ? 24.322 1.168 -5.659 1.00 92.50 304 TRP A CA 1
ATOM 2409 C C . TRP A 1 304 ? 23.849 2.517 -5.121 1.00 92.50 304 TRP A C 1
ATOM 2411 O O . TRP A 1 304 ? 22.744 2.625 -4.606 1.00 92.50 304 TRP A O 1
ATOM 2421 N N . GLU A 1 305 ? 24.665 3.555 -5.319 1.00 91.56 305 GLU A N 1
ATOM 2422 C CA . GLU A 1 305 ? 24.310 4.971 -5.091 1.00 91.56 305 GLU A CA 1
ATOM 2423 C C . GLU A 1 305 ? 23.719 5.606 -6.368 1.00 91.56 305 GLU A C 1
ATOM 2425 O O . GLU A 1 305 ? 24.045 6.735 -6.725 1.00 91.56 305 GLU A O 1
ATOM 2430 N N . ARG A 1 306 ? 22.956 4.813 -7.129 1.00 94.25 306 ARG A N 1
ATOM 2431 C CA . ARG A 1 306 ? 22.226 5.214 -8.339 1.00 94.25 306 ARG A CA 1
ATOM 2432 C C . ARG A 1 306 ? 20.997 4.330 -8.517 1.00 94.25 306 ARG A C 1
ATOM 2434 O O . ARG A 1 306 ? 21.001 3.194 -8.032 1.00 94.25 306 ARG A O 1
ATOM 2441 N N . ALA A 1 307 ? 20.020 4.791 -9.289 1.00 95.62 307 ALA A N 1
ATOM 2442 C CA . ALA A 1 307 ? 18.979 3.933 -9.833 1.00 95.62 307 ALA A CA 1
ATOM 2443 C C . ALA A 1 307 ? 19.583 3.020 -10.922 1.00 95.62 307 ALA A C 1
ATOM 2445 O O . ALA A 1 307 ? 20.210 3.480 -11.883 1.00 95.62 307 ALA A O 1
ATOM 2446 N N . VAL A 1 308 ? 19.475 1.703 -10.747 1.00 97.31 308 VAL A N 1
ATOM 2447 C CA . VAL A 1 308 ? 19.873 0.718 -11.762 1.00 97.31 308 VAL A CA 1
ATOM 2448 C C . VAL A 1 308 ? 18.743 0.575 -12.776 1.00 97.31 308 VAL A C 1
ATOM 2450 O O . VAL A 1 308 ? 17.575 0.526 -12.408 1.00 97.31 308 VAL A O 1
ATOM 2453 N N . SER A 1 309 ? 19.070 0.521 -14.067 1.00 97.44 309 SER A N 1
ATOM 2454 C CA . SER A 1 309 ? 18.037 0.452 -15.103 1.00 97.44 309 SER A CA 1
ATOM 2455 C C . SER A 1 309 ? 17.314 -0.901 -15.120 1.00 97.44 309 SER A C 1
ATOM 2457 O O . SER A 1 309 ? 17.893 -1.945 -14.807 1.00 97.44 309 SER A O 1
ATOM 2459 N N . ALA A 1 310 ? 16.059 -0.905 -15.580 1.00 95.88 310 ALA A N 1
ATOM 2460 C CA . ALA A 1 310 ? 15.284 -2.133 -15.771 1.00 95.88 310 ALA A CA 1
ATOM 2461 C C . ALA A 1 310 ? 15.987 -3.144 -16.702 1.00 95.88 310 ALA A C 1
ATOM 2463 O O . ALA A 1 310 ? 15.868 -4.352 -16.508 1.00 95.88 310 ALA A O 1
ATOM 2464 N N . GLU A 1 311 ? 16.743 -2.668 -17.699 1.00 95.75 311 GLU A N 1
ATOM 2465 C CA . GLU A 1 311 ? 17.527 -3.523 -18.597 1.00 95.75 311 GLU A CA 1
ATOM 2466 C C . GLU A 1 311 ? 18.696 -4.201 -17.870 1.00 95.75 311 GLU A C 1
ATOM 2468 O O . GLU A 1 311 ? 18.910 -5.399 -18.046 1.00 95.75 311 GLU A O 1
ATOM 2473 N N . GLU A 1 312 ? 19.441 -3.466 -17.038 1.00 97.62 312 GLU A N 1
ATOM 2474 C CA . GLU A 1 312 ? 20.521 -4.032 -16.218 1.00 97.62 312 GLU A CA 1
ATOM 2475 C C . GLU A 1 312 ? 19.987 -5.080 -15.233 1.00 97.62 312 GLU A C 1
ATOM 2477 O O . GLU A 1 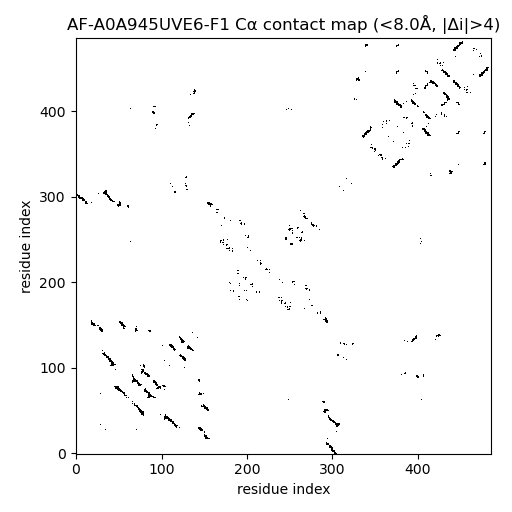312 ? 20.556 -6.169 -15.126 1.00 97.62 312 GLU A O 1
ATOM 2482 N N . ILE A 1 313 ? 18.865 -4.786 -14.566 1.00 98.00 313 ILE A N 1
ATOM 2483 C CA . ILE A 1 313 ? 18.207 -5.708 -13.630 1.00 98.00 313 ILE A CA 1
ATOM 2484 C C . ILE A 1 313 ? 17.774 -6.979 -14.365 1.00 98.00 313 ILE A C 1
ATOM 2486 O O . ILE A 1 313 ? 18.160 -8.080 -13.971 1.00 98.00 313 ILE A O 1
ATOM 2490 N N . ARG A 1 314 ? 17.068 -6.847 -15.494 1.00 97.06 314 ARG A N 1
ATOM 2491 C CA . ARG A 1 314 ? 16.642 -7.995 -16.305 1.00 97.06 314 ARG A CA 1
ATOM 2492 C C . ARG A 1 314 ? 17.823 -8.832 -16.784 1.00 97.06 314 ARG A C 1
ATOM 2494 O O . ARG A 1 314 ? 17.779 -10.054 -16.684 1.00 97.06 314 ARG A O 1
ATOM 2501 N N . LYS A 1 315 ? 18.893 -8.192 -17.272 1.00 96.81 315 LYS A N 1
ATOM 2502 C CA . LYS A 1 315 ? 20.122 -8.887 -17.688 1.00 96.81 315 LYS A CA 1
ATOM 2503 C C . LYS A 1 315 ? 20.739 -9.673 -16.538 1.00 96.81 315 LYS A C 1
ATOM 2505 O O . LYS A 1 315 ? 21.197 -10.783 -16.771 1.00 96.81 315 LYS A O 1
ATOM 2510 N N . SER A 1 316 ? 20.731 -9.132 -15.318 1.00 96.00 316 SER A N 1
ATOM 2511 C CA . SER A 1 316 ? 21.274 -9.830 -14.147 1.00 96.00 316 SER A CA 1
ATOM 2512 C C . SER A 1 316 ? 20.505 -11.116 -13.812 1.00 96.00 316 SER A C 1
ATOM 2514 O O . SER A 1 316 ? 21.128 -12.121 -13.484 1.00 96.00 316 SER A O 1
ATOM 2516 N N . TYR A 1 317 ? 19.174 -11.119 -13.956 1.00 97.44 317 TYR A N 1
ATOM 2517 C CA . TYR A 1 317 ? 18.355 -12.326 -13.799 1.00 97.44 317 TYR A CA 1
ATOM 2518 C C . TYR A 1 317 ? 18.569 -13.314 -14.956 1.00 97.44 317 TYR A C 1
ATOM 2520 O O . TYR A 1 317 ? 18.771 -14.508 -14.725 1.00 97.44 317 TYR A O 1
ATOM 2528 N N . ALA A 1 318 ? 18.630 -12.792 -16.189 1.00 97.25 318 ALA A N 1
ATOM 2529 C CA . ALA A 1 318 ? 18.798 -13.548 -17.434 1.00 97.25 318 ALA A CA 1
ATOM 2530 C C . ALA A 1 318 ? 20.090 -14.384 -17.512 1.00 97.25 318 ALA A C 1
ATOM 2532 O O . ALA A 1 318 ? 20.194 -15.288 -18.339 1.00 97.25 318 ALA A O 1
ATOM 2533 N N . VAL A 1 319 ? 21.079 -14.105 -16.656 1.00 95.69 319 VAL A N 1
ATOM 2534 C CA . VAL A 1 319 ? 22.284 -14.941 -16.515 1.00 95.69 319 VAL A CA 1
ATOM 2535 C C . VAL A 1 319 ? 21.948 -16.333 -15.963 1.00 95.69 319 VAL A C 1
ATOM 2537 O O . VAL A 1 319 ? 22.651 -17.295 -16.272 1.00 95.69 319 VAL A O 1
ATOM 2540 N N . HIS A 1 320 ? 20.893 -16.449 -15.153 1.00 95.25 320 HIS A N 1
ATOM 2541 C CA . HIS A 1 320 ? 20.545 -17.674 -14.429 1.00 95.25 320 HIS A CA 1
ATOM 2542 C C . HIS A 1 320 ? 19.214 -18.287 -14.872 1.00 95.25 320 HIS A C 1
ATOM 2544 O O . HIS A 1 320 ? 19.103 -19.513 -14.922 1.00 95.25 320 HIS A O 1
ATOM 2550 N N . PHE A 1 321 ? 18.223 -17.455 -15.193 1.00 96.50 321 PHE A N 1
ATOM 2551 C CA . PHE A 1 321 ? 16.852 -17.875 -15.485 1.00 96.50 321 PHE A CA 1
ATOM 2552 C C . PHE A 1 321 ? 16.250 -17.032 -16.608 1.00 96.50 321 PHE A C 1
ATOM 2554 O O . PHE A 1 321 ? 16.707 -15.927 -16.868 1.00 96.50 321 PHE A O 1
ATOM 2561 N N . GLU A 1 322 ? 15.209 -17.529 -17.269 1.00 94.12 322 GLU A N 1
ATOM 2562 C CA . GLU A 1 322 ? 14.496 -16.775 -18.301 1.00 94.12 322 GLU A CA 1
ATOM 2563 C C . GLU A 1 322 ? 13.485 -15.806 -17.655 1.00 94.12 322 GLU A C 1
ATOM 2565 O O . GLU A 1 322 ? 12.585 -16.267 -16.949 1.00 94.12 322 GLU A O 1
ATOM 2570 N N . PRO A 1 323 ? 13.617 -14.474 -17.837 1.00 91.25 323 PRO A N 1
ATOM 2571 C CA . PRO A 1 323 ? 12.658 -13.518 -17.289 1.00 91.25 323 PRO A CA 1
ATOM 2572 C C . PRO A 1 323 ? 11.284 -13.668 -17.952 1.00 91.25 323 PRO A C 1
ATOM 2574 O O . PRO A 1 323 ? 11.187 -13.687 -19.178 1.00 91.25 323 PRO A O 1
ATOM 2577 N N . ILE A 1 324 ? 10.214 -13.674 -17.155 1.00 89.19 324 ILE A N 1
ATOM 2578 C CA . ILE A 1 324 ? 8.834 -13.708 -17.664 1.00 89.19 324 ILE A CA 1
ATOM 2579 C C . ILE A 1 324 ? 8.405 -12.285 -18.040 1.00 89.19 324 ILE A C 1
ATOM 2581 O O . ILE A 1 324 ? 7.876 -11.538 -17.214 1.00 89.19 324 ILE A O 1
ATOM 2585 N N . ILE A 1 325 ? 8.671 -11.898 -19.284 1.00 85.12 325 ILE A N 1
ATOM 2586 C CA . ILE A 1 325 ? 8.271 -10.609 -19.859 1.00 85.12 325 ILE A CA 1
ATOM 2587 C C . ILE A 1 325 ? 7.036 -10.771 -20.745 1.00 85.12 325 ILE A C 1
ATOM 2589 O O . ILE A 1 325 ? 6.855 -11.804 -21.380 1.00 85.12 325 ILE A O 1
ATOM 2593 N N . ALA A 1 326 ? 6.187 -9.744 -20.781 1.00 79.56 326 ALA A N 1
ATOM 2594 C CA . ALA A 1 326 ? 5.120 -9.682 -21.769 1.00 79.56 326 ALA A CA 1
ATOM 2595 C C . ALA A 1 326 ? 5.739 -9.447 -23.154 1.00 79.56 326 ALA A C 1
ATOM 2597 O O . ALA A 1 326 ? 6.446 -8.452 -23.346 1.00 79.56 326 ALA A O 1
ATOM 2598 N N . ASP A 1 327 ? 5.470 -10.348 -24.096 1.00 83.38 327 ASP A N 1
ATOM 2599 C CA . ASP A 1 327 ? 5.786 -10.124 -25.502 1.00 83.38 327 ASP A CA 1
ATOM 2600 C C . ASP A 1 327 ? 4.863 -9.029 -26.038 1.00 83.38 327 ASP A C 1
ATOM 2602 O O . ASP A 1 327 ? 3.638 -9.102 -25.910 1.00 83.38 327 ASP A O 1
ATOM 2606 N N . LEU A 1 328 ? 5.463 -7.986 -26.605 1.00 91.31 328 LEU A N 1
ATOM 2607 C CA . LEU A 1 328 ? 4.718 -6.927 -27.267 1.00 91.31 328 LEU A CA 1
ATOM 2608 C C . LEU A 1 328 ? 4.608 -7.267 -28.746 1.00 91.31 328 LEU A C 1
ATOM 2610 O O . LEU A 1 328 ? 5.614 -7.475 -29.419 1.00 91.31 328 LEU A O 1
ATOM 2614 N N . GLU A 1 329 ? 3.381 -7.277 -29.257 1.00 94.00 329 GLU A N 1
ATOM 2615 C CA . GLU A 1 329 ? 3.152 -7.297 -30.698 1.00 94.00 329 GLU A CA 1
ATOM 2616 C C . GLU A 1 329 ? 3.782 -6.044 -31.340 1.00 94.00 329 GLU A C 1
ATOM 2618 O O . GLU A 1 329 ? 3.867 -4.997 -30.686 1.00 94.00 329 GLU A O 1
ATOM 2623 N N . PRO A 1 330 ? 4.186 -6.080 -32.624 1.00 96.00 330 PRO A N 1
ATOM 2624 C CA . PRO A 1 330 ? 4.751 -4.908 -33.297 1.00 96.00 330 PRO A CA 1
ATOM 2625 C C . PRO A 1 330 ? 3.819 -3.688 -33.271 1.00 96.00 330 PRO A C 1
ATOM 2627 O O . PRO A 1 330 ? 4.258 -2.547 -33.110 1.00 96.00 330 PRO A O 1
ATOM 2630 N N . SER A 1 331 ? 2.518 -3.941 -33.422 1.00 96.25 331 SER A N 1
ATOM 2631 C CA . SER A 1 331 ? 1.443 -2.956 -33.332 1.00 96.25 331 SER A CA 1
ATOM 2632 C C . SER A 1 331 ? 0.120 -3.642 -33.009 1.00 96.25 331 SER A C 1
ATOM 2634 O O . SER A 1 331 ? -0.094 -4.780 -33.426 1.00 96.25 331 SER A O 1
ATOM 2636 N N . ILE A 1 332 ? -0.791 -2.925 -32.357 1.00 95.56 332 ILE A N 1
ATOM 2637 C CA . ILE A 1 332 ? -2.157 -3.376 -32.087 1.00 95.56 332 ILE A CA 1
ATOM 2638 C C . ILE A 1 332 ? -3.180 -2.320 -32.517 1.00 95.56 332 ILE A C 1
ATOM 2640 O O . ILE A 1 332 ? -2.909 -1.115 -32.482 1.00 95.56 332 ILE A O 1
ATOM 2644 N N . ASP A 1 333 ? -4.369 -2.786 -32.900 1.00 95.00 333 ASP A N 1
ATOM 2645 C CA . ASP A 1 333 ? -5.453 -1.933 -33.408 1.00 95.00 333 ASP A CA 1
ATOM 2646 C C . ASP A 1 333 ? -6.448 -1.509 -32.315 1.00 95.00 333 ASP A C 1
ATOM 2648 O O . ASP A 1 333 ? -7.191 -0.541 -32.484 1.00 95.00 333 ASP A O 1
ATOM 2652 N N . SER A 1 334 ? -6.485 -2.232 -31.194 1.00 94.69 334 SER A N 1
ATOM 2653 C CA . SER A 1 334 ? -7.429 -1.989 -30.102 1.00 94.69 334 SER A CA 1
ATOM 2654 C C . SER A 1 334 ? -6.897 -2.490 -28.767 1.00 94.69 334 SER A C 1
ATOM 2656 O O . SER A 1 334 ? -6.204 -3.504 -28.727 1.00 94.69 334 SER A O 1
ATOM 2658 N N . ILE A 1 335 ? -7.317 -1.834 -27.687 1.00 95.50 335 ILE A N 1
ATOM 2659 C CA . ILE A 1 335 ? -7.207 -2.333 -26.313 1.00 95.50 335 ILE A CA 1
ATOM 2660 C C . ILE A 1 335 ? -8.542 -2.158 -25.593 1.00 95.50 335 ILE A C 1
ATOM 2662 O O . ILE A 1 335 ? -9.337 -1.287 -25.961 1.00 95.50 335 ILE A O 1
ATOM 2666 N N . THR A 1 336 ? -8.751 -2.930 -24.535 1.00 96.75 336 THR A N 1
ATOM 2667 C CA . THR A 1 336 ? -9.883 -2.769 -23.621 1.00 96.75 336 THR A CA 1
ATOM 2668 C C . THR A 1 336 ? -9.433 -2.009 -22.378 1.00 96.75 336 THR A C 1
ATOM 2670 O O . THR A 1 336 ? -8.511 -2.434 -21.682 1.00 96.75 336 THR A O 1
ATOM 2673 N N . THR A 1 337 ? -10.087 -0.889 -22.073 1.00 96.94 337 THR A N 1
ATOM 2674 C CA . THR A 1 337 ? -9.810 -0.096 -20.868 1.00 96.94 337 THR A CA 1
ATOM 2675 C C . THR A 1 337 ? -10.950 -0.203 -19.862 1.00 96.94 337 THR A C 1
ATOM 2677 O O . THR A 1 337 ? -12.122 -0.251 -20.233 1.00 96.94 337 THR A O 1
ATOM 2680 N N . GLY A 1 338 ? -10.604 -0.244 -18.577 1.00 96.81 338 GLY A N 1
ATOM 2681 C CA . GLY A 1 338 ? -11.548 -0.268 -17.462 1.00 96.81 338 GLY A CA 1
ATOM 2682 C C . GLY A 1 338 ? -11.362 0.937 -16.548 1.00 96.81 338 GLY A C 1
ATOM 2683 O O . GLY A 1 338 ? -10.244 1.411 -16.344 1.00 96.81 338 GLY A O 1
ATOM 2684 N N . ILE A 1 339 ? -12.465 1.426 -15.986 1.00 96.38 339 ILE A N 1
ATOM 2685 C CA . ILE A 1 339 ? -12.481 2.459 -14.947 1.00 96.38 339 ILE A CA 1
ATOM 2686 C C . ILE A 1 339 ? -13.318 1.909 -13.802 1.00 96.38 339 ILE A C 1
ATOM 2688 O O . ILE A 1 339 ? -14.460 1.508 -14.036 1.00 96.38 339 ILE A O 1
ATOM 2692 N N . TRP A 1 340 ? -12.769 1.879 -12.589 1.00 96.00 340 TRP A N 1
ATOM 2693 C CA . TRP A 1 340 ? -13.512 1.372 -11.442 1.00 96.00 340 TRP A CA 1
ATOM 2694 C C . TRP A 1 340 ? -13.099 2.054 -10.135 1.00 96.00 340 TRP A C 1
ATOM 2696 O O . TRP A 1 340 ? -11.973 1.907 -9.664 1.00 96.00 340 TRP A O 1
ATOM 2706 N N . ASN A 1 341 ? -14.052 2.753 -9.519 1.00 94.31 341 ASN A N 1
ATOM 2707 C CA . ASN A 1 341 ? -14.018 3.050 -8.093 1.00 94.31 341 ASN A CA 1
ATOM 2708 C C . ASN A 1 341 ? -14.465 1.791 -7.329 1.00 94.31 341 ASN A C 1
ATOM 2710 O O . ASN A 1 341 ? -15.636 1.406 -7.407 1.00 94.31 341 ASN A O 1
ATOM 2714 N N . ILE A 1 342 ? -13.528 1.124 -6.648 1.00 92.19 342 ILE A N 1
ATOM 2715 C CA . ILE A 1 342 ? -13.800 -0.149 -5.956 1.00 92.19 342 ILE A CA 1
ATOM 2716 C C . ILE A 1 342 ? -14.315 0.025 -4.529 1.00 92.19 342 ILE A C 1
ATOM 2718 O O . ILE A 1 342 ? -14.601 -0.980 -3.885 1.00 92.19 342 ILE A O 1
ATOM 2722 N N . PHE A 1 343 ? -14.459 1.276 -4.088 1.00 87.81 343 PHE A N 1
ATOM 2723 C CA . PHE A 1 343 ? -14.994 1.697 -2.803 1.00 87.81 343 PHE A CA 1
ATOM 2724 C C . PHE A 1 343 ? -14.270 1.087 -1.593 1.00 87.81 343 PHE A C 1
ATOM 2726 O O . PHE A 1 343 ? -14.368 -0.103 -1.296 1.00 87.81 343 PHE A O 1
ATOM 2733 N N . HIS A 1 344 ? -13.536 1.919 -0.855 1.00 81.44 344 HIS A N 1
ATOM 2734 C CA . HIS A 1 344 ? -12.847 1.504 0.374 1.00 81.44 344 HIS A CA 1
ATOM 2735 C C . HIS A 1 344 ? -11.952 0.244 0.225 1.00 81.44 344 HIS A C 1
ATOM 2737 O O . HIS A 1 344 ? -11.989 -0.690 1.031 1.00 81.44 344 HIS A O 1
ATOM 2743 N N . GLY A 1 345 ? -11.177 0.176 -0.860 1.00 85.62 345 GLY A N 1
ATOM 2744 C CA . GLY A 1 345 ? -10.253 -0.921 -1.152 1.00 85.62 345 GLY A CA 1
ATOM 2745 C C . GLY A 1 345 ? -10.939 -2.229 -1.544 1.00 85.62 345 GLY A C 1
ATOM 2746 O O . GLY A 1 345 ? -10.272 -3.255 -1.668 1.00 85.62 345 GLY A O 1
ATOM 2747 N N . GLY A 1 346 ? -12.265 -2.222 -1.729 1.00 84.94 346 GLY A N 1
ATOM 2748 C CA . GLY A 1 346 ? -13.035 -3.426 -2.010 1.00 84.94 346 GLY A CA 1
ATOM 2749 C C . GLY A 1 346 ? -13.033 -4.424 -0.850 1.00 84.94 346 GLY A C 1
ATOM 2750 O O . GLY A 1 346 ? -13.154 -5.619 -1.086 1.00 84.94 346 GLY A O 1
ATOM 2751 N N . LEU A 1 347 ? -12.886 -3.967 0.400 1.00 80.00 347 LEU A N 1
ATOM 2752 C CA . LEU A 1 347 ? -12.699 -4.815 1.591 1.00 80.00 347 LEU A CA 1
ATOM 2753 C C . LEU A 1 347 ? -14.012 -5.280 2.257 1.00 80.00 347 LEU A C 1
ATOM 2755 O O . LEU A 1 347 ? -14.022 -5.668 3.423 1.00 80.00 347 LEU A O 1
ATOM 2759 N N . HIS A 1 348 ? -15.139 -5.239 1.542 1.00 77.75 348 HIS A N 1
ATOM 2760 C CA . HIS A 1 348 ? -16.463 -5.501 2.125 1.00 77.75 348 HIS A CA 1
ATOM 2761 C C . HIS A 1 348 ? -16.706 -6.965 2.512 1.00 77.75 348 HIS A C 1
ATOM 2763 O O . HIS A 1 348 ? -17.491 -7.227 3.420 1.00 77.75 348 HIS A O 1
ATOM 2769 N N . PHE A 1 349 ? -16.055 -7.913 1.829 1.00 81.06 349 PHE A N 1
ATOM 2770 C CA . PHE A 1 349 ? -16.156 -9.338 2.140 1.00 81.06 349 PHE A CA 1
ATOM 2771 C C . PHE A 1 349 ? -14.774 -9.901 2.461 1.00 81.06 349 PHE A C 1
ATOM 2773 O O . PHE A 1 349 ? -13.853 -9.827 1.648 1.00 81.06 349 PHE A O 1
ATOM 2780 N N . SER A 1 350 ? -14.649 -10.444 3.668 1.00 76.31 350 SER A N 1
ATOM 2781 C CA . SER A 1 350 ? -13.443 -11.079 4.193 1.00 76.31 350 SER A CA 1
ATOM 2782 C C . SER A 1 350 ? -13.586 -12.603 4.253 1.00 76.31 350 SER A C 1
ATOM 2784 O O . SER A 1 350 ? -14.690 -13.130 4.433 1.00 76.31 350 SER A O 1
ATOM 2786 N N . VAL A 1 351 ? -12.458 -13.320 4.170 1.00 79.12 351 VAL A N 1
ATOM 2787 C CA . VAL A 1 351 ? -12.431 -14.788 4.291 1.00 79.12 351 VAL A CA 1
ATOM 2788 C C . VAL A 1 351 ? -13.011 -15.246 5.629 1.00 79.12 351 VAL A C 1
ATOM 2790 O O . VAL A 1 351 ? -13.800 -16.186 5.657 1.00 79.12 351 VAL A O 1
ATOM 2793 N N . ASP A 1 352 ? -12.687 -14.556 6.721 1.00 71.56 352 ASP A N 1
ATOM 2794 C CA . ASP A 1 352 ? -13.079 -14.982 8.067 1.00 71.56 352 ASP A CA 1
ATOM 2795 C C . ASP A 1 352 ? -14.589 -14.892 8.317 1.00 71.56 352 ASP A C 1
ATOM 2797 O O . ASP A 1 352 ? -15.159 -15.738 9.003 1.00 71.56 352 ASP A O 1
ATOM 2801 N N . GLU A 1 353 ? -15.254 -13.882 7.757 1.00 72.88 353 GLU A N 1
ATOM 2802 C CA . GLU A 1 353 ? -16.693 -13.674 7.963 1.00 72.88 353 GLU A CA 1
ATOM 2803 C C . GLU A 1 353 ? -17.544 -14.313 6.870 1.00 72.88 353 GLU A C 1
ATOM 2805 O O . GLU A 1 353 ? -18.635 -14.816 7.138 1.00 72.88 353 GLU A O 1
ATOM 2810 N N . HIS A 1 354 ? -17.060 -14.273 5.629 1.00 85.31 354 HIS A N 1
ATOM 2811 C CA . HIS A 1 354 ? -17.859 -14.597 4.450 1.00 85.31 354 HIS A CA 1
ATOM 2812 C C . HIS A 1 354 ? -17.345 -15.827 3.699 1.00 85.31 354 HIS A C 1
ATOM 2814 O O . HIS A 1 354 ? -18.039 -16.334 2.818 1.00 85.31 354 HIS A O 1
ATOM 2820 N N . GLY A 1 355 ? -16.153 -16.328 4.035 1.00 83.38 355 GLY A N 1
ATOM 2821 C CA . GLY A 1 355 ? -15.521 -17.470 3.374 1.00 83.38 355 GLY A CA 1
ATOM 2822 C C . GLY A 1 355 ? -14.825 -17.137 2.052 1.00 83.38 355 GLY A C 1
ATOM 2823 O O . GLY A 1 355 ? -14.379 -18.057 1.370 1.00 83.38 355 GLY A O 1
ATOM 2824 N N . TRP A 1 356 ? -14.738 -15.859 1.666 1.00 86.00 356 TRP A N 1
ATOM 2825 C CA . TRP A 1 356 ? -14.041 -15.407 0.457 1.00 86.00 356 TRP A CA 1
ATOM 2826 C C . TRP A 1 356 ? -13.563 -13.953 0.585 1.00 86.00 356 TRP A C 1
ATOM 2828 O O . TRP A 1 356 ? -14.126 -13.177 1.354 1.00 86.00 356 TRP A O 1
ATOM 2838 N N . ASP A 1 357 ? -12.530 -13.593 -0.178 1.00 87.00 357 ASP A N 1
ATOM 2839 C CA . ASP A 1 357 ? -11.956 -12.243 -0.217 1.00 87.00 357 ASP A CA 1
ATOM 2840 C C . ASP A 1 357 ? -12.517 -11.444 -1.404 1.00 87.00 357 ASP A C 1
ATOM 2842 O O . ASP A 1 357 ? -12.361 -11.837 -2.565 1.00 87.00 357 ASP A O 1
ATOM 2846 N N . ALA A 1 358 ? -13.152 -10.305 -1.129 1.00 89.75 358 ALA A N 1
ATOM 2847 C CA . ALA A 1 358 ? -13.705 -9.424 -2.155 1.00 89.75 358 ALA A CA 1
ATOM 2848 C C . ALA A 1 358 ? -12.668 -8.922 -3.168 1.00 89.75 358 ALA A C 1
ATOM 2850 O O . ALA A 1 358 ? -12.998 -8.790 -4.351 1.00 89.75 358 ALA A O 1
ATOM 2851 N N . ARG A 1 359 ? -11.408 -8.735 -2.758 1.00 90.88 359 ARG A N 1
ATOM 2852 C CA . ARG A 1 359 ? -10.314 -8.326 -3.651 1.00 90.88 359 ARG A CA 1
ATOM 2853 C C . ARG A 1 359 ? -10.048 -9.377 -4.731 1.00 90.88 359 ARG A C 1
ATOM 2855 O O . ARG A 1 359 ? -9.832 -9.026 -5.891 1.00 90.88 359 ARG A O 1
ATOM 2862 N N . LEU A 1 360 ? -10.152 -10.664 -4.384 1.00 90.56 360 LEU A N 1
ATOM 2863 C CA . LEU A 1 360 ? -10.055 -11.767 -5.348 1.00 90.56 360 LEU A CA 1
ATOM 2864 C C . LEU A 1 360 ? -11.230 -11.766 -6.328 1.00 90.56 360 LEU A C 1
ATOM 2866 O O . LEU A 1 360 ? -11.042 -11.972 -7.524 1.00 90.56 360 LEU A O 1
ATOM 2870 N N . GLY A 1 361 ? -12.446 -11.501 -5.843 1.00 92.69 361 GLY A N 1
ATOM 2871 C CA . GLY A 1 361 ? -13.620 -11.377 -6.710 1.00 92.69 361 GLY A CA 1
ATOM 2872 C C . GLY A 1 361 ? -13.492 -10.225 -7.711 1.00 92.69 361 GLY A C 1
ATOM 2873 O O . GLY A 1 361 ? -13.863 -10.380 -8.875 1.00 92.69 361 GLY A O 1
ATOM 2874 N N . ILE A 1 362 ? -12.918 -9.095 -7.285 1.00 94.19 362 ILE A N 1
ATOM 2875 C CA . ILE A 1 362 ? -12.590 -7.967 -8.168 1.00 94.19 362 ILE A CA 1
ATOM 2876 C C . ILE A 1 362 ? -11.613 -8.420 -9.259 1.00 94.19 362 ILE A C 1
ATOM 2878 O O . ILE A 1 362 ? -11.918 -8.247 -10.438 1.00 94.19 362 ILE A O 1
ATOM 2882 N N . ALA A 1 363 ? -10.496 -9.062 -8.896 1.00 93.50 363 ALA A N 1
ATOM 2883 C CA . ALA A 1 363 ? -9.527 -9.575 -9.869 1.00 93.50 363 ALA A CA 1
ATOM 2884 C C . ALA A 1 363 ? -10.175 -10.545 -10.880 1.00 93.50 363 ALA A C 1
ATOM 2886 O O . ALA A 1 363 ? -10.002 -10.388 -12.086 1.00 93.50 363 ALA A O 1
ATOM 2887 N N . GLN A 1 364 ? -11.016 -11.475 -10.418 1.00 93.56 364 GLN A N 1
ATOM 2888 C CA . GLN A 1 364 ? -11.727 -12.424 -11.286 1.00 93.56 364 GLN A CA 1
ATOM 2889 C C . GLN A 1 364 ? -12.699 -11.745 -12.261 1.00 93.56 364 GLN A C 1
ATOM 2891 O O . GLN A 1 364 ? -12.835 -12.179 -13.407 1.00 93.56 364 GLN A O 1
ATOM 2896 N N . ILE A 1 365 ? -13.395 -10.685 -11.832 1.00 95.81 365 ILE A N 1
ATOM 2897 C CA . ILE A 1 365 ? -14.250 -9.891 -12.726 1.00 95.81 365 ILE A CA 1
ATOM 2898 C C . ILE A 1 365 ? -13.388 -9.232 -13.805 1.00 95.81 365 ILE A C 1
ATOM 2900 O O . ILE A 1 365 ? -13.719 -9.332 -14.983 1.00 95.81 365 ILE A O 1
ATOM 2904 N N . LEU A 1 366 ? -12.278 -8.603 -13.420 1.00 95.56 366 LEU A N 1
ATOM 2905 C CA . LEU A 1 366 ? -11.387 -7.902 -14.344 1.00 95.56 366 LEU A CA 1
ATOM 2906 C C . LEU A 1 366 ? -10.749 -8.843 -15.375 1.00 95.56 366 LEU A C 1
ATOM 2908 O O . LEU A 1 366 ? -10.706 -8.511 -16.561 1.00 95.56 366 LEU A O 1
ATOM 2912 N N . GLU A 1 367 ? -10.318 -10.030 -14.944 1.00 94.62 367 GLU A N 1
ATOM 2913 C CA . GLU A 1 367 ? -9.795 -11.071 -15.831 1.00 94.62 367 GLU A CA 1
ATOM 2914 C C . GLU A 1 367 ? -10.872 -11.564 -16.810 1.00 94.62 367 GLU A C 1
ATOM 2916 O O . GLU A 1 367 ? -10.626 -11.646 -18.015 1.00 94.62 367 GLU A O 1
ATOM 2921 N N . ARG A 1 368 ? -12.093 -11.827 -16.319 1.00 97.00 368 ARG A N 1
ATOM 2922 C CA . ARG A 1 368 ? -13.222 -12.272 -17.152 1.00 97.00 368 ARG A CA 1
ATOM 2923 C C . ARG A 1 368 ? -13.577 -11.263 -18.243 1.00 97.00 368 ARG A C 1
ATOM 2925 O O . ARG A 1 368 ? -13.892 -11.674 -19.358 1.00 97.00 368 ARG A O 1
ATOM 2932 N N . GLU A 1 369 ? -13.561 -9.970 -17.925 1.00 96.69 369 GLU A N 1
ATOM 2933 C CA . GLU A 1 369 ? -13.864 -8.908 -18.893 1.00 96.69 369 GLU A CA 1
ATOM 2934 C C . GLU A 1 369 ? -12.694 -8.624 -19.857 1.00 96.69 369 GLU A C 1
ATOM 2936 O O . GLU A 1 369 ? -12.864 -7.872 -20.815 1.00 96.69 369 GLU A O 1
ATOM 2941 N N . GLY A 1 370 ? -11.517 -9.230 -19.644 1.00 95.62 370 GLY A N 1
ATOM 2942 C CA . GLY A 1 370 ? -10.363 -9.087 -20.534 1.00 95.62 370 GLY A CA 1
ATOM 2943 C C . GLY A 1 370 ? -9.827 -7.656 -20.598 1.00 95.62 370 GLY A C 1
ATOM 2944 O O . GLY A 1 370 ? -9.474 -7.178 -21.676 1.00 95.62 370 GLY A O 1
ATOM 2945 N N . ILE A 1 371 ? -9.815 -6.951 -19.463 1.00 96.88 371 ILE A N 1
ATOM 2946 C CA . ILE A 1 371 ? -9.375 -5.553 -19.402 1.00 96.88 371 ILE A CA 1
ATOM 2947 C C . ILE A 1 371 ? -7.852 -5.473 -19.514 1.00 96.88 371 ILE A C 1
ATOM 2949 O O . ILE A 1 371 ? -7.154 -6.028 -18.674 1.00 96.88 371 ILE A O 1
ATOM 2953 N N . ASP A 1 372 ? -7.316 -4.731 -20.481 1.00 96.44 372 ASP A N 1
ATOM 2954 C CA . ASP A 1 372 ? -5.866 -4.593 -20.663 1.00 96.44 372 ASP A CA 1
ATOM 2955 C C . ASP A 1 372 ? -5.247 -3.521 -19.755 1.00 96.44 372 ASP A C 1
ATOM 2957 O O . ASP A 1 372 ? -4.104 -3.653 -19.310 1.00 96.44 372 ASP A O 1
ATOM 2961 N N . VAL A 1 373 ? -5.988 -2.436 -19.501 1.00 97.62 373 VAL A N 1
ATOM 2962 C CA . VAL A 1 373 ? -5.522 -1.295 -18.701 1.00 97.62 373 VAL A CA 1
ATOM 2963 C C . VAL A 1 373 ? -6.649 -0.750 -17.830 1.00 97.62 373 VAL A C 1
ATOM 2965 O O . VAL A 1 373 ? -7.771 -0.564 -18.298 1.00 97.62 373 VAL A O 1
ATOM 2968 N N . LEU A 1 374 ? -6.347 -0.465 -16.566 1.00 97.69 374 LEU A N 1
ATOM 2969 C CA . LEU A 1 374 ? -7.311 -0.102 -15.529 1.00 97.69 374 LEU A CA 1
ATOM 2970 C C . LEU A 1 374 ? -6.958 1.235 -14.888 1.00 97.69 374 LEU A C 1
ATOM 2972 O O . LEU A 1 374 ? -5.825 1.438 -14.467 1.00 97.69 374 LEU A O 1
ATOM 2976 N N . MET A 1 375 ? -7.946 2.114 -14.762 1.00 98.06 375 MET A N 1
ATOM 2977 C CA . MET A 1 375 ? -7.893 3.333 -13.954 1.00 98.06 375 MET A CA 1
ATOM 2978 C C . MET A 1 375 ? -8.736 3.103 -12.700 1.00 98.06 375 MET A C 1
ATOM 2980 O O . MET A 1 375 ? -9.965 3.063 -12.786 1.00 98.06 375 MET A O 1
ATOM 2984 N N . MET A 1 376 ? -8.090 2.928 -11.549 1.00 96.12 376 MET A N 1
ATOM 2985 C CA . MET A 1 376 ? -8.758 2.520 -10.310 1.00 96.12 376 MET A CA 1
ATOM 2986 C C . MET A 1 376 ? -8.777 3.651 -9.277 1.00 96.12 376 MET A C 1
ATOM 2988 O O . MET A 1 376 ? -7.783 4.368 -9.129 1.00 96.12 376 MET A O 1
ATOM 2992 N N . GLN A 1 377 ? -9.905 3.799 -8.577 1.00 94.31 377 GLN A N 1
ATOM 2993 C CA . GLN A 1 377 ? -10.127 4.777 -7.503 1.00 94.31 377 GLN A CA 1
ATOM 2994 C C . GLN A 1 377 ? -10.531 4.060 -6.210 1.00 94.31 377 GLN A C 1
ATOM 2996 O O . GLN A 1 377 ? -11.051 2.941 -6.259 1.00 94.31 377 GLN A O 1
ATOM 3001 N N . GLU A 1 378 ? -10.306 4.713 -5.067 1.00 91.19 378 GLU A N 1
ATOM 3002 C CA . GLU A 1 378 ? -10.562 4.165 -3.731 1.00 91.19 378 GLU A CA 1
ATOM 3003 C C . GLU A 1 378 ? -9.878 2.821 -3.499 1.00 91.19 378 GLU A C 1
ATOM 3005 O O . GLU A 1 378 ? -10.443 1.910 -2.897 1.00 91.19 378 GLU A O 1
ATOM 3010 N N . THR A 1 379 ? -8.644 2.679 -3.992 1.00 88.38 379 THR A N 1
ATOM 3011 C CA . THR A 1 379 ? -7.911 1.419 -3.859 1.00 88.38 379 THR A CA 1
ATOM 3012 C C . THR A 1 379 ? -7.320 1.197 -2.484 1.00 88.38 379 THR A C 1
ATOM 3014 O O . THR A 1 379 ? -7.165 0.042 -2.116 1.00 88.38 379 THR A O 1
ATOM 3017 N N . TYR A 1 380 ? -6.978 2.258 -1.749 1.00 85.94 380 TYR A N 1
ATOM 3018 C CA . TYR A 1 380 ? -6.532 2.218 -0.350 1.00 85.94 380 TYR A CA 1
ATOM 3019 C C . TYR A 1 380 ? -5.590 1.035 -0.033 1.00 85.94 380 TYR A C 1
ATOM 3021 O O . TYR A 1 380 ? -5.893 0.164 0.778 1.00 85.94 380 TYR A O 1
ATOM 3029 N N . SER A 1 381 ? -4.467 0.959 -0.760 1.00 79.38 381 SER A N 1
ATOM 3030 C CA . SER A 1 381 ? -3.455 -0.116 -0.641 1.00 79.38 381 SER A CA 1
ATOM 3031 C C . SER A 1 381 ? -3.966 -1.561 -0.828 1.00 79.38 381 SER A C 1
ATOM 3033 O O . SER A 1 381 ? -3.334 -2.506 -0.369 1.00 79.38 381 SER A O 1
ATOM 3035 N N . ALA A 1 382 ? -5.102 -1.747 -1.503 1.00 87.62 382 ALA A N 1
ATOM 3036 C CA . ALA A 1 382 ? -5.543 -3.028 -2.061 1.00 87.62 382 ALA A CA 1
ATOM 3037 C C . ALA A 1 382 ? -5.283 -3.125 -3.577 1.00 87.62 382 ALA A C 1
ATOM 3039 O O . ALA A 1 382 ? -5.448 -4.186 -4.180 1.00 87.62 382 ALA A O 1
ATOM 3040 N N . GLY A 1 383 ? -4.906 -2.017 -4.224 1.00 91.31 383 GLY A N 1
ATOM 3041 C CA . GLY A 1 383 ? -4.708 -1.983 -5.673 1.00 91.31 383 GLY A CA 1
ATOM 3042 C C . GLY A 1 383 ? -3.485 -2.775 -6.142 1.00 91.31 383 GLY A C 1
ATOM 3043 O O . GLY A 1 383 ? -3.537 -3.448 -7.164 1.00 91.31 383 GLY A O 1
ATOM 3044 N N . ASP A 1 384 ? -2.408 -2.744 -5.369 1.00 89.69 384 ASP A N 1
ATOM 3045 C CA . ASP A 1 384 ? -1.198 -3.548 -5.541 1.00 89.69 384 ASP A CA 1
ATOM 3046 C C . ASP A 1 384 ? -1.469 -5.051 -5.384 1.00 89.69 384 ASP A C 1
ATOM 3048 O O . ASP A 1 384 ? -0.962 -5.845 -6.180 1.00 89.69 384 ASP A O 1
ATOM 3052 N N . PHE A 1 385 ? -2.313 -5.430 -4.417 1.00 90.19 385 PHE A N 1
ATOM 3053 C CA . PHE A 1 385 ? -2.814 -6.795 -4.264 1.00 90.19 385 PHE A CA 1
ATOM 3054 C C . PHE A 1 385 ? -3.545 -7.241 -5.535 1.00 90.19 385 PHE A C 1
ATOM 3056 O O . PHE A 1 385 ? -3.147 -8.218 -6.166 1.00 90.19 385 PHE A O 1
ATOM 3063 N N . ILE A 1 386 ? -4.558 -6.483 -5.969 1.00 93.06 386 ILE A N 1
ATOM 3064 C CA . ILE A 1 386 ? -5.380 -6.829 -7.141 1.00 93.06 386 ILE A CA 1
ATOM 3065 C C . ILE A 1 386 ? -4.529 -6.873 -8.418 1.00 93.06 386 ILE A C 1
ATOM 3067 O O . ILE A 1 386 ? -4.654 -7.798 -9.219 1.00 93.06 386 ILE A O 1
ATOM 3071 N N . ALA A 1 387 ? -3.639 -5.898 -8.617 1.00 93.56 387 ALA A N 1
ATOM 3072 C CA . ALA A 1 387 ? -2.754 -5.868 -9.777 1.00 93.56 387 ALA A CA 1
ATOM 3073 C C . ALA A 1 387 ? -1.825 -7.086 -9.816 1.00 93.56 387 ALA A C 1
ATOM 3075 O O . ALA A 1 387 ? -1.570 -7.634 -10.887 1.00 93.56 387 ALA A O 1
ATOM 3076 N N . ALA A 1 388 ? -1.338 -7.537 -8.662 1.00 89.88 388 ALA A N 1
ATOM 3077 C CA . ALA A 1 388 ? -0.481 -8.705 -8.595 1.00 89.88 388 ALA A CA 1
ATOM 3078 C C . ALA A 1 388 ? -1.223 -10.016 -8.887 1.00 89.88 388 ALA A C 1
ATOM 3080 O O . ALA A 1 388 ? -0.639 -10.868 -9.558 1.00 89.88 388 ALA A O 1
ATOM 3081 N N . GLU A 1 389 ? -2.483 -10.151 -8.459 1.00 90.44 389 GLU A N 1
ATOM 3082 C CA . GLU A 1 389 ? -3.355 -11.278 -8.837 1.00 90.44 389 GLU A CA 1
ATOM 3083 C C . GLU A 1 389 ? -3.557 -11.353 -10.350 1.00 90.44 389 GLU A C 1
ATOM 3085 O O . GLU A 1 389 ? -3.470 -12.417 -10.953 1.00 90.44 389 GLU A O 1
ATOM 3090 N N . LEU A 1 390 ? -3.734 -10.198 -10.994 1.00 91.81 390 LEU A N 1
ATOM 3091 C CA . LEU A 1 390 ? -3.842 -10.107 -12.451 1.00 91.81 390 LEU A CA 1
ATOM 3092 C C . LEU A 1 390 ? -2.495 -10.320 -13.170 1.00 91.81 390 LEU A C 1
ATOM 3094 O O . LEU A 1 390 ? -2.455 -10.488 -14.389 1.00 91.81 390 LEU A O 1
ATOM 3098 N N . GLY A 1 391 ? -1.372 -10.274 -12.444 1.00 90.69 391 GLY A N 1
ATOM 3099 C CA . GLY A 1 391 ? -0.026 -10.254 -13.019 1.00 90.69 391 GLY A CA 1
ATOM 3100 C C . GLY A 1 391 ? 0.317 -8.945 -13.744 1.00 90.69 391 GLY A C 1
ATOM 3101 O O . GLY A 1 391 ? 1.200 -8.934 -14.604 1.00 90.69 391 GLY A O 1
ATOM 3102 N N . TYR A 1 392 ? -0.380 -7.855 -13.422 1.00 94.69 392 TYR A N 1
ATOM 3103 C CA . TYR A 1 392 ? -0.265 -6.557 -14.086 1.00 94.69 392 TYR A CA 1
ATOM 3104 C C . TYR A 1 392 ? 0.844 -5.706 -13.464 1.00 94.69 392 TYR A C 1
ATOM 3106 O O . TYR A 1 392 ? 1.231 -5.870 -12.306 1.00 94.69 392 TYR A O 1
ATOM 3114 N N . TYR A 1 393 ? 1.353 -4.763 -14.252 1.00 96.56 393 TYR A N 1
ATOM 3115 C CA . TYR A 1 393 ? 2.134 -3.643 -13.745 1.00 96.56 393 TYR A CA 1
ATOM 3116 C C . TYR A 1 393 ? 1.218 -2.730 -12.931 1.00 96.56 393 TYR A C 1
ATOM 3118 O O . TYR A 1 393 ? 0.123 -2.392 -13.382 1.00 96.56 393 TYR A O 1
ATOM 3126 N N . PHE A 1 394 ? 1.687 -2.305 -11.764 1.00 96.94 394 PHE A N 1
A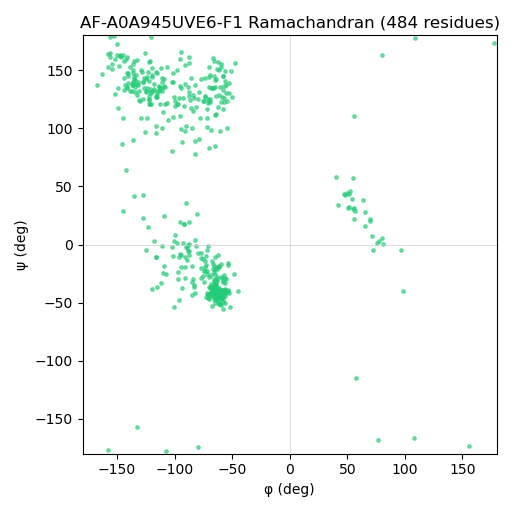TOM 3127 C CA . PHE A 1 394 ? 0.983 -1.406 -10.858 1.00 96.94 394 PHE A CA 1
ATOM 3128 C C . PHE A 1 394 ? 1.710 -0.065 -10.766 1.00 96.94 394 PHE A C 1
ATOM 3130 O O . PHE A 1 394 ? 2.933 -0.028 -10.610 1.00 96.94 394 PHE A O 1
ATOM 3137 N N . ALA A 1 395 ? 0.969 1.036 -10.823 1.00 97.69 395 ALA A N 1
ATOM 3138 C CA . ALA A 1 395 ? 1.500 2.354 -10.518 1.00 97.69 395 ALA A CA 1
ATOM 3139 C C . ALA A 1 395 ? 0.541 3.160 -9.647 1.00 97.69 395 ALA A C 1
ATOM 3141 O O . ALA A 1 395 ? -0.667 3.191 -9.890 1.00 97.69 395 ALA A O 1
ATOM 3142 N N . THR A 1 396 ? 1.102 3.838 -8.652 1.00 96.00 396 THR A N 1
ATOM 3143 C CA . THR A 1 396 ? 0.367 4.687 -7.714 1.00 96.00 396 THR A CA 1
ATOM 3144 C C . THR A 1 396 ? 1.248 5.836 -7.232 1.00 96.00 396 THR A C 1
ATOM 3146 O O . THR A 1 396 ? 2.451 5.894 -7.496 1.00 96.00 396 THR A O 1
ATOM 3149 N N . THR A 1 397 ? 0.639 6.749 -6.493 1.00 93.19 397 THR A N 1
ATOM 3150 C CA . THR A 1 397 ? 1.311 7.834 -5.783 1.00 93.19 397 THR A CA 1
ATOM 3151 C C . THR A 1 397 ? 1.324 7.604 -4.268 1.00 93.19 397 THR A C 1
ATOM 3153 O O . THR A 1 397 ? 0.853 6.573 -3.767 1.00 93.19 397 THR A O 1
ATOM 3156 N N . VAL A 1 398 ? 1.869 8.580 -3.555 1.00 87.00 398 VAL A N 1
ATOM 3157 C CA . VAL A 1 398 ? 2.012 8.636 -2.116 1.00 87.00 398 VAL A CA 1
ATOM 3158 C C . VAL A 1 398 ? 0.668 8.479 -1.397 1.00 87.00 398 VAL A C 1
ATOM 3160 O O . VAL A 1 398 ? -0.374 8.985 -1.809 1.00 87.00 398 VAL A O 1
ATOM 3163 N N . ASP A 1 399 ? 0.698 7.744 -0.296 1.00 82.50 399 ASP A N 1
ATOM 3164 C CA . ASP A 1 399 ? -0.428 7.509 0.598 1.00 82.50 399 ASP A CA 1
ATOM 3165 C C . ASP A 1 399 ? -0.619 8.717 1.523 1.00 82.50 399 ASP A C 1
ATOM 3167 O O . ASP A 1 399 ? 0.327 9.112 2.203 1.00 82.50 399 ASP A O 1
ATOM 3171 N N . LEU A 1 400 ? -1.809 9.325 1.583 1.00 77.12 400 LEU A N 1
ATOM 3172 C CA . LEU A 1 400 ? -2.121 10.362 2.589 1.00 77.12 400 LEU A CA 1
ATOM 3173 C C . LEU A 1 400 ? -2.303 9.788 4.003 1.00 77.12 400 LEU A C 1
ATOM 3175 O O . LEU A 1 400 ? -2.417 10.533 4.971 1.00 77.12 400 LEU A O 1
ATOM 3179 N N . ASP A 1 401 ? -2.371 8.467 4.104 1.00 72.06 401 ASP A N 1
ATOM 3180 C CA . ASP A 1 401 ? -2.711 7.673 5.273 1.00 72.06 401 ASP A CA 1
ATOM 3181 C C . ASP A 1 401 ? -4.005 8.139 5.951 1.00 72.06 401 ASP A C 1
ATOM 3183 O O . ASP A 1 401 ? -4.187 8.045 7.169 1.00 72.06 401 ASP A O 1
ATOM 3187 N N . TYR A 1 402 ? -4.924 8.662 5.132 1.00 66.12 402 TYR A N 1
ATOM 3188 C CA . TYR A 1 402 ? -6.228 9.130 5.567 1.00 66.12 402 TYR A CA 1
ATOM 3189 C C . TYR A 1 402 ? -6.960 7.979 6.247 1.00 66.12 402 TYR A C 1
ATOM 3191 O O . TYR A 1 402 ? -7.218 6.948 5.629 1.00 66.12 402 TYR A O 1
ATOM 3199 N N . LEU A 1 403 ? -7.247 8.143 7.541 1.00 65.19 403 LEU A N 1
ATOM 3200 C CA . LEU A 1 403 ? -7.877 7.115 8.374 1.00 65.19 403 LEU A CA 1
ATOM 3201 C C . LEU A 1 403 ? -7.176 5.753 8.305 1.00 65.19 403 LEU A C 1
ATOM 3203 O O . LEU A 1 403 ? -7.826 4.720 8.448 1.00 65.19 403 LEU A O 1
ATOM 3207 N N . ASN A 1 404 ? -5.857 5.759 8.114 1.00 71.31 404 ASN A N 1
ATOM 3208 C CA . ASN A 1 404 ? -5.027 4.569 8.000 1.00 71.31 404 ASN A CA 1
ATOM 3209 C C . ASN A 1 404 ? -5.216 3.735 6.715 1.00 71.31 404 ASN A C 1
ATOM 3211 O O . ASN A 1 404 ? -4.878 2.550 6.722 1.00 71.31 404 ASN A O 1
ATOM 3215 N N . GLN A 1 405 ? -5.766 4.306 5.638 1.00 67.56 405 GLN A N 1
ATOM 3216 C CA . GLN A 1 405 ? -6.304 3.512 4.527 1.00 67.56 405 GLN A CA 1
ATOM 3217 C C . GLN A 1 405 ? -5.325 3.190 3.398 1.00 67.56 405 GLN A C 1
ATOM 3219 O O . GLN A 1 405 ? -5.485 2.134 2.808 1.00 67.56 405 GLN A O 1
ATOM 3224 N N . GLY A 1 406 ? -4.304 3.990 3.090 1.00 79.25 406 GLY A N 1
ATOM 3225 C CA . GLY A 1 406 ? -3.454 3.694 1.931 1.00 79.25 406 GLY A CA 1
ATOM 3226 C C . GLY A 1 406 ? -3.625 4.629 0.735 1.00 79.25 406 GLY A C 1
ATOM 3227 O O . GLY A 1 406 ? -4.502 5.497 0.696 1.00 79.25 406 GLY A O 1
ATOM 3228 N N . SER A 1 407 ? -2.816 4.393 -0.303 1.00 85.44 407 SER A N 1
ATOM 3229 C CA . SER A 1 407 ? -2.900 5.134 -1.566 1.00 85.44 407 SER A CA 1
ATOM 3230 C C . SER A 1 407 ? -4.239 4.896 -2.273 1.00 85.44 407 SER A C 1
ATOM 3232 O O . SER A 1 407 ? -4.642 3.757 -2.522 1.00 85.44 407 SER A O 1
ATOM 3234 N N . ASN A 1 408 ? -4.912 5.989 -2.632 1.00 89.94 408 ASN A N 1
ATOM 3235 C CA . ASN A 1 408 ? -6.271 5.993 -3.178 1.00 89.94 408 ASN A CA 1
ATOM 3236 C C . ASN A 1 408 ? -6.357 5.714 -4.689 1.00 89.94 408 ASN A C 1
ATOM 3238 O O . ASN A 1 408 ? -7.258 5.006 -5.132 1.00 89.94 408 ASN A O 1
ATOM 3242 N N . ILE A 1 409 ? -5.456 6.305 -5.475 1.00 93.25 409 ILE A N 1
ATOM 3243 C CA . ILE A 1 409 ? -5.555 6.372 -6.937 1.00 93.25 409 ILE A CA 1
ATOM 3244 C C . ILE A 1 409 ? -4.448 5.548 -7.590 1.00 93.25 409 ILE A C 1
ATOM 3246 O O . ILE A 1 409 ? -3.280 5.673 -7.230 1.00 93.25 409 ILE A O 1
ATOM 3250 N N . SER A 1 410 ? -4.795 4.714 -8.570 1.00 95.81 410 SER A N 1
ATOM 3251 C CA . SER A 1 410 ? -3.810 3.851 -9.227 1.00 95.81 410 SER A CA 1
ATOM 3252 C C . SER A 1 410 ? -4.148 3.532 -10.685 1.00 95.81 410 SER A C 1
ATOM 3254 O O . SER A 1 410 ? -5.276 3.730 -11.153 1.00 95.81 410 SER A O 1
ATOM 3256 N N . VAL A 1 411 ? -3.135 3.060 -11.419 1.00 98.19 411 VAL A N 1
ATOM 3257 C CA . VAL A 1 411 ? -3.263 2.504 -12.772 1.00 98.19 411 VAL A CA 1
ATOM 3258 C C . VAL A 1 411 ? -2.669 1.104 -12.812 1.00 98.19 411 VAL A C 1
ATOM 3260 O O . VAL A 1 411 ? -1.533 0.905 -12.373 1.00 98.19 411 VAL A O 1
ATOM 3263 N N . PHE A 1 412 ? -3.416 0.145 -13.368 1.00 97.50 412 PHE A N 1
ATOM 3264 C CA . PHE A 1 412 ? -2.909 -1.204 -13.644 1.00 97.50 412 PHE A CA 1
ATOM 3265 C C . PHE A 1 412 ? -2.794 -1.398 -15.143 1.00 97.50 412 PHE A C 1
ATOM 3267 O O . PHE A 1 412 ? -3.638 -0.929 -15.904 1.00 97.50 412 PHE A O 1
ATOM 3274 N N . SER A 1 413 ? -1.766 -2.107 -15.581 1.00 97.31 413 SER A N 1
ATOM 3275 C CA . SER A 1 413 ? -1.516 -2.307 -17.000 1.00 97.31 413 SER A CA 1
ATOM 3276 C C . SER A 1 413 ? -0.970 -3.700 -17.248 1.00 97.31 413 SER A C 1
ATOM 3278 O O . SER A 1 413 ? -0.017 -4.117 -16.598 1.00 97.31 413 SER A O 1
ATOM 3280 N N . ARG A 1 414 ? -1.513 -4.399 -18.244 1.00 95.75 414 ARG A N 1
ATOM 3281 C CA . ARG A 1 414 ? -0.886 -5.605 -18.801 1.00 95.75 414 ARG A CA 1
ATOM 3282 C C . ARG A 1 414 ? 0.449 -5.292 -19.486 1.00 95.75 414 ARG A C 1
ATOM 3284 O O . ARG A 1 414 ? 1.327 -6.144 -19.590 1.00 95.75 414 ARG A O 1
ATOM 3291 N N . TYR A 1 415 ? 0.598 -4.049 -19.936 1.00 96.31 415 TYR A N 1
ATOM 3292 C CA . TYR A 1 415 ? 1.738 -3.554 -20.692 1.00 96.31 415 TYR A CA 1
ATOM 3293 C C . TYR A 1 415 ? 2.760 -2.824 -19.808 1.00 96.31 415 TYR A C 1
ATOM 3295 O O . TYR A 1 415 ? 2.363 -2.171 -18.836 1.00 96.31 415 TYR A O 1
ATOM 3303 N N . PRO A 1 416 ? 4.060 -2.846 -20.157 1.00 95.38 416 PRO A N 1
ATOM 3304 C CA . PRO A 1 416 ? 5.096 -2.175 -19.381 1.00 95.38 416 PRO A CA 1
ATOM 3305 C C . PRO A 1 416 ? 4.859 -0.669 -19.222 1.00 95.38 416 PRO A C 1
ATOM 3307 O O . PRO A 1 416 ? 4.624 0.048 -20.200 1.00 95.38 416 PRO A O 1
ATOM 3310 N N . ILE A 1 417 ? 5.011 -0.182 -17.988 1.00 97.31 417 ILE A N 1
ATOM 3311 C CA . ILE A 1 417 ? 4.942 1.244 -17.658 1.00 97.31 417 ILE A CA 1
ATOM 3312 C C . ILE A 1 417 ? 6.320 1.886 -17.862 1.00 97.31 417 ILE A C 1
ATOM 3314 O O . ILE A 1 417 ? 7.307 1.534 -17.204 1.00 97.31 417 ILE A O 1
ATOM 3318 N N . ARG A 1 418 ? 6.392 2.845 -18.788 1.00 95.31 418 ARG A N 1
ATOM 3319 C CA . ARG A 1 418 ? 7.620 3.588 -19.108 1.00 95.31 418 ARG A CA 1
ATOM 3320 C C . ARG A 1 418 ? 7.812 4.769 -18.167 1.00 95.31 418 ARG A C 1
ATOM 3322 O O . ARG A 1 418 ? 8.914 4.978 -17.670 1.00 95.31 418 ARG A O 1
ATOM 3329 N N . GLU A 1 419 ? 6.738 5.496 -17.900 1.00 97.06 419 GLU A N 1
ATOM 3330 C CA . GLU A 1 419 ? 6.767 6.772 -17.188 1.00 97.06 419 GLU A CA 1
ATOM 3331 C C . GLU A 1 419 ? 5.572 6.860 -16.242 1.00 97.06 419 GLU A C 1
ATOM 3333 O O . GLU A 1 419 ? 4.473 6.457 -16.626 1.00 97.06 419 GLU A O 1
ATOM 3338 N N . LEU A 1 420 ? 5.795 7.385 -15.039 1.00 97.69 420 LEU A N 1
ATOM 3339 C CA . LEU A 1 420 ? 4.772 7.713 -14.051 1.00 97.69 420 LEU A CA 1
ATOM 3340 C C . LEU A 1 420 ? 4.879 9.201 -13.731 1.00 97.69 420 LEU A C 1
ATOM 3342 O O . LEU A 1 420 ? 5.971 9.715 -13.512 1.00 97.69 420 LEU A O 1
ATOM 3346 N N . LEU A 1 421 ? 3.740 9.880 -13.705 1.00 96.25 421 LEU A N 1
ATOM 3347 C CA . LEU A 1 421 ? 3.636 11.294 -13.408 1.00 96.25 421 LEU A CA 1
ATOM 3348 C C . LEU A 1 421 ? 2.473 11.553 -12.465 1.00 96.25 421 LEU A C 1
ATOM 3350 O O . LEU A 1 421 ? 1.386 10.994 -12.626 1.00 96.25 421 LEU A O 1
ATOM 3354 N N . VAL A 1 422 ? 2.718 12.452 -11.521 1.00 94.62 422 VAL A N 1
ATOM 3355 C CA . VAL A 1 422 ? 1.776 12.837 -10.479 1.00 94.62 422 VAL A CA 1
ATOM 3356 C C . VAL A 1 422 ? 1.830 14.361 -10.333 1.00 94.62 422 VAL A C 1
ATOM 3358 O O . VAL A 1 422 ? 2.929 14.913 -10.285 1.00 94.62 422 VAL A O 1
ATOM 3361 N N . PRO A 1 423 ? 0.685 15.060 -10.307 1.00 92.19 423 PRO A N 1
ATOM 3362 C CA . PRO A 1 423 ? 0.631 16.471 -9.947 1.00 92.19 423 PRO A CA 1
ATOM 3363 C C . PRO A 1 423 ? 0.796 16.641 -8.430 1.00 92.19 423 PRO A C 1
ATOM 3365 O O . PRO A 1 423 ? -0.008 16.103 -7.673 1.00 92.19 423 PRO A O 1
ATOM 3368 N N . ASP A 1 424 ? 1.780 17.427 -7.988 1.00 88.69 424 ASP A N 1
ATOM 3369 C CA . ASP A 1 424 ? 2.102 17.589 -6.557 1.00 88.69 424 ASP A CA 1
ATOM 3370 C C . ASP A 1 424 ? 0.898 18.049 -5.711 1.00 88.69 424 ASP A C 1
ATOM 3372 O O . ASP A 1 424 ? 0.647 17.503 -4.639 1.00 88.69 424 ASP A O 1
ATOM 3376 N N . ASP A 1 425 ? 0.106 18.995 -6.230 1.00 88.06 425 ASP A N 1
ATOM 3377 C CA . ASP A 1 425 ? -1.070 19.565 -5.548 1.00 88.06 425 ASP A CA 1
ATOM 3378 C C . ASP A 1 425 ? -2.338 18.694 -5.670 1.00 88.06 425 ASP A C 1
ATOM 3380 O O . ASP A 1 425 ? -3.407 19.056 -5.175 1.00 88.06 425 ASP A O 1
ATOM 3384 N N . ALA A 1 426 ? -2.261 17.564 -6.377 1.00 89.56 426 ALA A N 1
ATOM 3385 C CA . ALA A 1 426 ? -3.402 16.685 -6.626 1.00 89.56 426 ALA A CA 1
ATOM 3386 C C . ALA A 1 426 ? -3.009 15.198 -6.641 1.00 89.56 426 ALA A C 1
ATOM 3388 O O . ALA A 1 426 ? -3.668 14.388 -7.298 1.00 89.56 426 ALA A O 1
ATOM 3389 N N . SER A 1 427 ? -1.965 14.828 -5.892 1.00 89.44 427 SER A N 1
ATOM 3390 C CA . SER A 1 427 ? -1.425 13.466 -5.849 1.00 89.44 427 SER A CA 1
ATOM 3391 C C . SER A 1 427 ? -2.489 12.442 -5.452 1.00 89.44 427 SER A C 1
ATOM 3393 O O . SER A 1 427 ? -2.657 11.423 -6.108 1.00 89.44 427 SER A O 1
ATOM 3395 N N . PHE A 1 428 ? -3.334 12.763 -4.474 1.00 88.44 428 PHE A N 1
ATOM 3396 C CA . PHE A 1 428 ? -4.435 11.897 -4.042 1.00 88.44 428 PHE A CA 1
ATOM 3397 C C . PHE A 1 428 ? -5.539 11.674 -5.094 1.00 88.44 428 PHE A C 1
ATOM 3399 O O . PHE A 1 428 ? -6.328 10.731 -4.983 1.00 88.44 428 PHE A O 1
ATOM 3406 N N . HIS A 1 429 ? -5.602 12.539 -6.107 1.00 90.06 429 HIS A N 1
ATOM 3407 C CA . HIS A 1 429 ? -6.685 12.615 -7.087 1.00 90.06 429 HIS A CA 1
ATOM 3408 C C . HIS A 1 429 ? -6.284 12.136 -8.481 1.00 90.06 429 HIS A C 1
ATOM 3410 O O . HIS A 1 429 ? -7.166 11.872 -9.300 1.00 90.06 429 HIS A O 1
ATOM 3416 N N . ASN A 1 430 ? -4.987 12.066 -8.792 1.00 93.88 430 ASN A N 1
ATOM 3417 C CA . ASN A 1 430 ? -4.529 11.817 -10.150 1.00 93.88 430 ASN A CA 1
ATOM 3418 C C . ASN A 1 430 ? -3.200 11.059 -10.210 1.00 93.88 430 ASN A C 1
ATOM 3420 O O . ASN A 1 430 ? -2.223 11.413 -9.554 1.00 93.88 430 ASN A O 1
ATOM 3424 N N . VAL A 1 431 ? -3.168 10.058 -11.088 1.00 95.75 431 VAL A N 1
ATOM 3425 C CA . VAL A 1 431 ? -1.953 9.370 -11.529 1.00 95.75 431 VAL A CA 1
ATOM 3426 C C . VAL A 1 431 ? -2.014 9.222 -13.044 1.00 95.75 431 VAL A C 1
ATOM 3428 O O . VAL A 1 431 ? -3.015 8.748 -13.588 1.00 95.75 431 VAL A O 1
ATOM 3431 N N . ALA A 1 432 ? -0.929 9.582 -13.725 1.00 97.38 432 ALA A N 1
ATOM 3432 C CA . ALA A 1 432 ? -0.765 9.383 -15.157 1.00 97.38 432 ALA A CA 1
ATOM 3433 C C . ALA A 1 432 ? 0.424 8.476 -15.448 1.00 97.38 432 ALA A C 1
ATOM 3435 O O . ALA A 1 432 ? 1.530 8.708 -14.965 1.00 97.38 432 ALA A O 1
ATOM 3436 N N . VAL A 1 43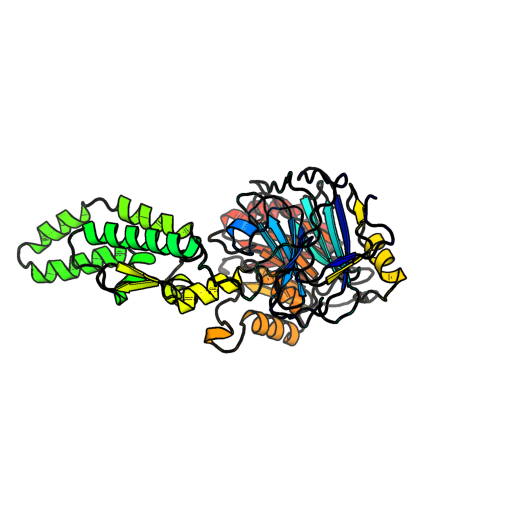3 ? 0.220 7.486 -16.307 1.00 98.38 433 VAL A N 1
ATOM 3437 C CA . VAL A 1 433 ? 1.292 6.616 -16.784 1.00 98.38 433 VAL A CA 1
ATOM 3438 C C . VAL A 1 433 ? 1.370 6.616 -18.296 1.00 98.38 433 VAL A C 1
ATOM 3440 O O . VAL A 1 433 ? 0.348 6.645 -18.981 1.00 98.38 433 VAL A O 1
ATOM 3443 N N . ARG A 1 434 ? 2.590 6.540 -18.825 1.00 98.19 434 ARG A N 1
ATOM 3444 C CA . ARG A 1 434 ? 2.819 6.210 -20.231 1.00 98.19 434 ARG A CA 1
ATOM 3445 C C . ARG A 1 434 ? 3.157 4.736 -20.338 1.00 98.19 434 ARG A C 1
ATOM 3447 O O . ARG A 1 434 ? 4.147 4.284 -19.755 1.00 98.19 434 ARG A O 1
ATOM 3454 N N . ILE A 1 435 ? 2.351 4.000 -21.088 1.00 97.19 435 ILE A N 1
ATOM 3455 C CA . ILE A 1 435 ? 2.497 2.553 -21.256 1.00 97.19 435 ILE A CA 1
ATOM 3456 C C . ILE A 1 435 ? 2.835 2.206 -22.700 1.00 97.19 435 ILE A C 1
ATOM 3458 O O . ILE A 1 435 ? 2.389 2.880 -23.627 1.00 97.19 435 ILE A O 1
ATOM 3462 N N . ALA A 1 436 ? 3.614 1.140 -22.867 1.00 96.44 436 ALA A N 1
ATOM 3463 C CA . ALA A 1 436 ? 4.021 0.606 -24.161 1.00 96.44 436 ALA A CA 1
ATOM 3464 C C . ALA A 1 436 ? 3.064 -0.501 -24.611 1.00 96.44 436 ALA A C 1
ATOM 3466 O O . ALA A 1 436 ? 3.297 -1.668 -24.303 1.00 96.44 436 ALA A O 1
ATOM 3467 N N . ILE A 1 437 ? 1.981 -0.150 -25.303 1.00 96.00 437 ILE A N 1
ATOM 3468 C CA . ILE A 1 437 ? 0.952 -1.129 -25.701 1.00 96.00 437 ILE A CA 1
ATOM 3469 C C . ILE A 1 437 ? 1.410 -2.057 -26.835 1.00 96.00 437 ILE A C 1
ATOM 3471 O O . ILE A 1 437 ? 0.816 -3.104 -27.064 1.00 96.00 437 ILE A O 1
ATOM 3475 N N . SER A 1 438 ? 2.467 -1.676 -27.548 1.00 96.12 438 SER A N 1
ATOM 3476 C CA . SER A 1 438 ? 3.120 -2.475 -28.582 1.00 96.12 438 SER A CA 1
ATOM 3477 C C . SER A 1 438 ? 4.593 -2.067 -28.692 1.00 96.12 438 SER A C 1
ATOM 3479 O O . SER A 1 438 ? 5.052 -1.158 -27.991 1.00 96.12 438 SER A O 1
ATOM 3481 N N . GLU A 1 439 ? 5.362 -2.701 -29.579 1.00 95.25 439 GLU A N 1
ATOM 3482 C CA . GLU A 1 439 ? 6.746 -2.277 -29.839 1.00 95.25 439 GLU A CA 1
ATOM 3483 C C . GLU A 1 439 ? 6.832 -0.828 -30.353 1.00 95.25 439 GLU A C 1
ATOM 3485 O O . GLU A 1 439 ? 7.834 -0.144 -30.127 1.00 95.25 439 GLU A O 1
ATOM 3490 N N . THR A 1 440 ? 5.781 -0.350 -31.032 1.00 95.38 440 THR A N 1
ATOM 3491 C CA . THR A 1 440 ? 5.776 0.933 -31.752 1.00 95.38 440 THR A CA 1
ATOM 3492 C C . THR A 1 440 ? 4.796 1.971 -31.208 1.00 95.38 440 THR A C 1
ATOM 3494 O O . THR A 1 440 ? 4.875 3.130 -31.617 1.00 95.38 440 THR A O 1
ATOM 3497 N N . GLN A 1 441 ? 3.893 1.597 -30.297 1.00 96.25 441 GLN A N 1
ATOM 3498 C CA . GLN A 1 441 ? 2.830 2.477 -29.807 1.00 96.25 441 GLN A CA 1
ATOM 3499 C C . GLN A 1 441 ? 2.899 2.664 -28.293 1.00 96.25 441 GLN A C 1
ATOM 3501 O O . GLN A 1 441 ? 2.924 1.702 -27.523 1.00 96.25 441 GLN A O 1
ATOM 3506 N N . ASP A 1 442 ? 2.828 3.932 -27.896 1.00 97.12 442 ASP A N 1
ATOM 3507 C CA . ASP A 1 442 ? 2.623 4.355 -26.517 1.00 97.12 442 ASP A CA 1
ATOM 3508 C C . ASP A 1 442 ? 1.248 5.002 -26.372 1.00 97.12 442 ASP A C 1
ATOM 3510 O O . ASP A 1 442 ? 0.734 5.617 -27.308 1.00 97.12 442 ASP A O 1
ATOM 3514 N N . VAL A 1 443 ? 0.685 4.919 -25.170 1.00 97.69 443 VAL A N 1
ATOM 3515 C CA . VAL A 1 443 ? -0.497 5.693 -24.771 1.00 97.69 443 VAL A CA 1
ATOM 3516 C C . VAL A 1 443 ? -0.301 6.253 -23.369 1.00 97.69 443 VAL A C 1
ATOM 3518 O O . VAL A 1 443 ? 0.378 5.654 -22.531 1.00 97.69 443 VAL A O 1
ATOM 3521 N N . TRP A 1 444 ? -0.917 7.401 -23.111 1.00 98.38 444 TRP A N 1
ATOM 3522 C CA . TRP A 1 444 ? -1.098 7.927 -21.766 1.00 98.38 444 TRP A CA 1
ATOM 3523 C C . TRP A 1 444 ? -2.378 7.365 -21.167 1.00 98.38 444 TRP A C 1
ATOM 3525 O O . TRP A 1 444 ? -3.433 7.437 -21.792 1.00 98.38 444 TRP A O 1
ATOM 3535 N N . VAL A 1 445 ? -2.300 6.850 -19.946 1.00 98.44 445 VAL A N 1
ATOM 3536 C CA . VAL A 1 445 ? -3.457 6.424 -19.157 1.00 98.44 445 VAL A CA 1
ATOM 3537 C C . VAL A 1 445 ? -3.469 7.231 -17.876 1.00 98.44 445 VAL A C 1
ATOM 3539 O O . VAL A 1 445 ? -2.500 7.219 -17.122 1.00 98.44 445 VAL A O 1
ATOM 3542 N N . ILE A 1 446 ? -4.553 7.963 -17.662 1.00 97.69 446 ILE A N 1
ATOM 3543 C CA . ILE A 1 446 ? -4.681 8.952 -16.602 1.00 97.69 446 ILE A CA 1
ATOM 3544 C C . ILE A 1 446 ? -5.904 8.585 -15.768 1.00 97.69 446 ILE A C 1
ATOM 3546 O O . ILE A 1 446 ? -7.031 8.728 -16.246 1.00 97.69 446 ILE A O 1
ATOM 3550 N N . SER A 1 447 ? -5.654 8.105 -14.548 1.00 96.94 447 SER A N 1
ATOM 3551 C CA . SER A 1 447 ? -6.669 7.749 -13.552 1.00 96.94 447 SER A CA 1
ATOM 3552 C C . SER A 1 447 ? -7.011 8.964 -12.704 1.00 96.94 447 SER A C 1
ATOM 3554 O O . SER A 1 447 ? -6.113 9.695 -12.281 1.00 96.94 447 SER A O 1
ATOM 3556 N N . ASN A 1 448 ? -8.304 9.181 -12.465 1.00 94.06 448 ASN A N 1
ATOM 3557 C CA . ASN A 1 448 ? -8.807 10.390 -11.824 1.00 94.06 448 ASN A CA 1
ATOM 3558 C C . ASN A 1 448 ? -9.853 10.094 -10.746 1.00 94.06 448 ASN A C 1
ATOM 3560 O O . ASN A 1 448 ? -10.700 9.219 -10.916 1.00 94.06 448 ASN A O 1
ATOM 3564 N N . TRP A 1 449 ? -9.831 10.879 -9.674 1.00 90.81 449 TRP A N 1
ATOM 3565 C CA . TRP A 1 449 ? -10.873 10.898 -8.653 1.00 90.81 449 TRP A CA 1
ATOM 3566 C C . TRP A 1 449 ? -11.063 12.317 -8.130 1.00 90.81 449 TRP A C 1
ATOM 3568 O O . TRP A 1 449 ? -10.181 12.838 -7.451 1.00 90.81 449 TRP A O 1
ATOM 3578 N N . TYR A 1 450 ? -12.173 12.980 -8.453 1.00 83.38 450 TYR A N 1
ATOM 3579 C CA . TYR A 1 450 ? -12.324 14.415 -8.175 1.00 83.38 450 TYR A CA 1
ATOM 3580 C C . TYR A 1 450 ? -13.486 14.737 -7.250 1.00 83.38 450 TYR A C 1
ATOM 3582 O O . TYR A 1 450 ? -14.565 14.194 -7.414 1.00 83.38 450 TYR A O 1
ATOM 3590 N N . GLY A 1 451 ? -13.306 15.738 -6.387 1.00 66.75 451 GLY A N 1
ATOM 3591 C CA . GLY A 1 451 ? -14.316 16.786 -6.211 1.00 66.75 451 GLY A CA 1
ATOM 3592 C C . GLY A 1 451 ? -14.000 17.939 -7.175 1.00 66.75 451 GLY A C 1
ATOM 3593 O O . GLY A 1 451 ? -12.842 18.106 -7.558 1.00 66.75 451 GLY A O 1
ATOM 3594 N N . MET A 1 452 ? -14.990 18.743 -7.583 1.00 58.62 452 MET A N 1
ATOM 3595 C CA . MET A 1 452 ? -14.833 19.767 -8.644 1.00 58.62 452 MET A CA 1
ATOM 3596 C C . MET A 1 452 ? -13.667 20.764 -8.438 1.00 58.62 452 MET A C 1
ATOM 3598 O O . MET A 1 452 ? -13.245 21.407 -9.397 1.00 58.62 452 MET A O 1
ATOM 3602 N N . GLU A 1 453 ? -13.127 20.891 -7.224 1.00 77.88 453 GLU A N 1
ATOM 3603 C CA . GLU A 1 453 ? -12.035 21.810 -6.877 1.00 77.88 453 GLU A CA 1
ATOM 3604 C C . GLU A 1 453 ? -10.644 21.356 -7.364 1.00 77.88 453 GLU A C 1
ATOM 3606 O O . GLU A 1 453 ? -9.805 22.207 -7.647 1.00 77.88 453 GLU A O 1
ATOM 3611 N N . ALA A 1 454 ? -10.399 20.049 -7.533 1.00 81.19 454 ALA A N 1
ATOM 3612 C CA . ALA A 1 454 ? -9.083 19.527 -7.939 1.00 81.19 454 ALA A CA 1
ATOM 3613 C C . ALA A 1 454 ? -8.856 19.526 -9.467 1.00 81.19 454 ALA A C 1
ATOM 3615 O O . ALA A 1 454 ? -7.720 19.451 -9.938 1.00 81.19 454 ALA A O 1
ATOM 3616 N N . PHE A 1 455 ? -9.928 19.621 -10.263 1.00 87.81 455 PHE A N 1
ATOM 3617 C CA . PHE A 1 455 ? -9.859 19.490 -11.723 1.00 87.81 455 PHE A CA 1
ATOM 3618 C C . PHE A 1 455 ? -8.944 20.521 -12.420 1.00 87.81 455 PHE A C 1
ATOM 3620 O O . PHE A 1 455 ? -8.190 20.107 -13.304 1.00 87.81 455 PHE A O 1
ATOM 3627 N N . PRO A 1 456 ? -8.947 21.827 -12.067 1.00 89.62 456 PRO A N 1
ATOM 3628 C CA . PRO A 1 456 ? -8.093 22.810 -12.738 1.00 89.62 456 PRO A CA 1
ATOM 3629 C C . PRO A 1 456 ? -6.600 22.468 -12.666 1.00 89.62 456 PRO A C 1
ATOM 3631 O O . PRO A 1 456 ? -5.936 22.465 -13.700 1.00 89.62 456 PRO A O 1
ATOM 3634 N N . ALA A 1 457 ? -6.098 22.099 -11.481 1.00 89.81 457 ALA A N 1
ATOM 3635 C CA . ALA A 1 457 ? -4.693 21.739 -11.284 1.00 89.81 457 ALA A CA 1
ATOM 3636 C C . ALA A 1 457 ? -4.293 20.525 -12.140 1.00 89.81 457 ALA A C 1
ATOM 3638 O O . ALA A 1 457 ? -3.261 20.536 -12.813 1.00 89.81 457 ALA A O 1
ATOM 3639 N N . VAL A 1 458 ? -5.152 19.502 -12.190 1.00 91.75 458 VAL A N 1
ATOM 3640 C CA . VAL A 1 458 ? -4.906 18.295 -12.993 1.00 91.75 458 VAL A CA 1
ATOM 3641 C C . VAL A 1 458 ? -4.959 18.587 -14.494 1.00 91.75 458 VAL A C 1
ATOM 3643 O O . VAL A 1 458 ? -4.118 18.103 -15.256 1.00 91.75 458 VAL A O 1
ATOM 3646 N N . PHE A 1 459 ? -5.913 19.406 -14.942 1.00 92.06 459 PHE A N 1
ATOM 3647 C CA . PHE A 1 459 ? -6.011 19.785 -16.349 1.00 92.06 459 PHE A CA 1
ATOM 3648 C C . PHE A 1 459 ? -4.788 20.587 -16.809 1.00 92.06 459 PHE A C 1
ATOM 3650 O O . PHE A 1 459 ? -4.220 20.290 -17.863 1.00 92.06 459 PHE A O 1
ATOM 3657 N N . GLU A 1 460 ? -4.358 21.573 -16.019 1.00 94.00 460 GLU A N 1
ATOM 3658 C CA . GLU A 1 460 ? -3.169 22.381 -16.304 1.00 94.00 460 GLU A CA 1
ATOM 3659 C C . GLU A 1 460 ? -1.906 21.514 -16.367 1.00 94.00 460 GLU A C 1
ATOM 3661 O O . GLU A 1 460 ? -1.151 21.599 -17.341 1.00 94.00 460 GLU A O 1
ATOM 3666 N N . PHE A 1 461 ? -1.727 20.600 -15.407 1.00 94.94 461 PHE A N 1
ATOM 3667 C CA . PHE A 1 461 ? -0.607 19.655 -15.377 1.00 94.94 461 PHE A CA 1
ATOM 3668 C C . PHE A 1 461 ? -0.530 18.765 -16.633 1.00 94.94 461 PHE A C 1
ATOM 3670 O O . PHE A 1 461 ? 0.561 18.405 -17.099 1.00 94.94 461 PHE A O 1
ATOM 3677 N N . HIS A 1 462 ? -1.678 18.425 -17.226 1.00 96.06 462 HIS A N 1
ATOM 3678 C CA . HIS A 1 46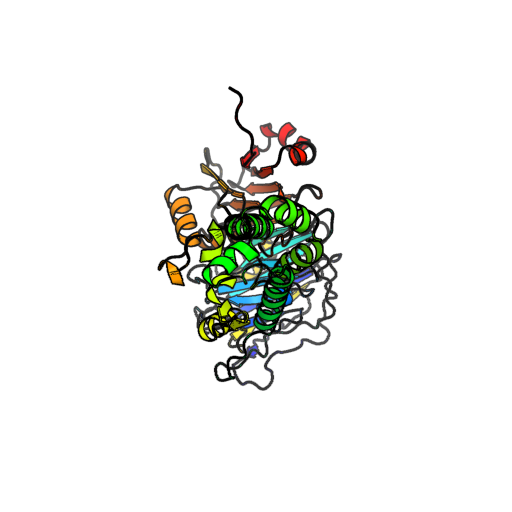2 ? -1.767 17.570 -18.411 1.00 96.06 462 HIS A CA 1
ATOM 3679 C C . HIS A 1 462 ? -1.971 18.301 -19.743 1.00 96.06 462 HIS A C 1
ATOM 3681 O O . HIS A 1 462 ? -2.025 17.638 -20.782 1.00 96.06 462 HIS A O 1
ATOM 3687 N N . GLN A 1 463 ? -1.995 19.637 -19.763 1.00 96.50 463 GLN A N 1
ATOM 3688 C CA . GLN A 1 463 ? -2.301 20.424 -20.963 1.00 96.50 463 GLN A CA 1
ATOM 3689 C C . GLN A 1 463 ? -1.437 20.047 -22.180 1.00 96.50 463 GLN A C 1
ATOM 3691 O O . GLN A 1 463 ? -1.954 19.921 -23.292 1.00 96.50 463 GLN A O 1
ATOM 3696 N N . SER A 1 464 ? -0.136 19.812 -21.980 1.00 96.19 464 SER A N 1
ATOM 3697 C CA . SER A 1 464 ? 0.776 19.403 -23.057 1.00 96.19 464 SER A CA 1
ATOM 3698 C C . SER A 1 464 ? 0.429 18.034 -23.652 1.00 96.19 464 SER A C 1
ATOM 3700 O O . SER A 1 464 ? 0.542 17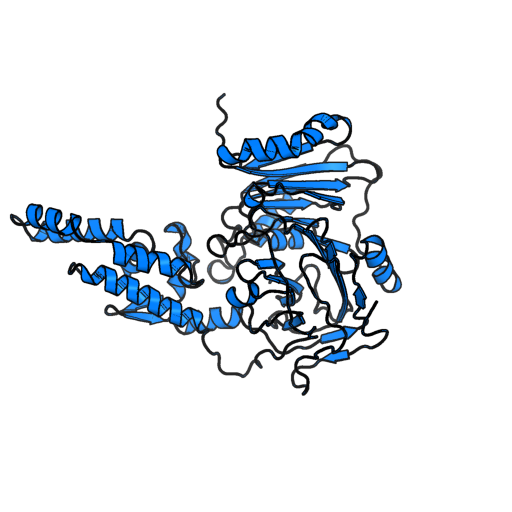.851 -24.860 1.00 96.19 464 SER A O 1
ATOM 3702 N N . ARG A 1 465 ? -0.050 17.090 -22.833 1.00 96.44 465 ARG A N 1
ATOM 3703 C CA . ARG A 1 465 ? -0.446 15.738 -23.269 1.00 96.44 465 ARG A CA 1
ATOM 3704 C C . ARG A 1 465 ? -1.740 15.785 -24.065 1.00 96.44 465 ARG A C 1
ATOM 3706 O O . ARG A 1 465 ? -1.836 15.160 -25.113 1.00 96.44 465 ARG A O 1
ATOM 3713 N N . PHE A 1 466 ? -2.706 16.586 -23.619 1.00 97.00 466 PHE A N 1
ATOM 3714 C CA . PHE A 1 466 ? -3.945 16.796 -24.369 1.00 97.00 466 PHE A CA 1
ATOM 3715 C C . PHE A 1 466 ? -3.696 17.474 -25.724 1.00 97.00 466 PHE A C 1
ATOM 3717 O O . PHE A 1 466 ? -4.368 17.157 -26.707 1.00 97.00 466 PHE A O 1
ATOM 3724 N N . ALA A 1 467 ? -2.701 18.363 -25.797 1.00 96.50 467 ALA A N 1
ATOM 3725 C CA . ALA A 1 467 ? -2.302 19.018 -27.039 1.00 96.50 467 ALA A CA 1
ATOM 3726 C C . ALA A 1 467 ? -1.571 18.086 -28.032 1.00 96.50 467 ALA A C 1
ATOM 3728 O O . ALA A 1 467 ? -1.591 18.369 -29.228 1.00 96.50 467 ALA A O 1
ATOM 3729 N N . ASP A 1 468 ? -0.968 16.983 -27.567 1.00 94.75 468 ASP A N 1
ATOM 3730 C CA . ASP A 1 468 ? -0.164 16.045 -28.377 1.00 94.75 468 ASP A CA 1
ATOM 3731 C C . ASP A 1 468 ? -0.843 14.674 -28.603 1.00 94.75 468 ASP A C 1
ATOM 3733 O O . ASP A 1 468 ? -0.206 13.657 -28.886 1.00 94.75 468 ASP A O 1
ATOM 3737 N N . THR A 1 469 ? -2.175 14.634 -28.520 1.00 94.88 469 THR A N 1
ATOM 3738 C CA . THR A 1 469 ? -2.972 13.401 -28.699 1.00 94.88 469 THR A CA 1
ATOM 3739 C C . THR A 1 469 ? -2.834 12.758 -30.081 1.00 94.88 469 THR A C 1
ATOM 3741 O O . THR A 1 469 ? -3.121 11.572 -30.236 1.00 94.88 469 THR A O 1
ATOM 3744 N N . ALA A 1 470 ? -2.380 13.513 -31.087 1.00 91.69 470 ALA A N 1
ATOM 3745 C CA . ALA A 1 470 ? -2.092 12.993 -32.422 1.00 91.69 470 ALA A CA 1
ATOM 3746 C C . ALA A 1 470 ? -0.832 12.108 -32.465 1.00 91.69 470 ALA A C 1
ATOM 3748 O O . ALA A 1 470 ? -0.729 11.258 -33.349 1.00 91.69 470 ALA A O 1
ATOM 3749 N N . THR A 1 471 ? 0.108 12.307 -31.533 1.00 92.06 471 THR A N 1
ATOM 3750 C CA . THR A 1 471 ? 1.350 11.527 -31.431 1.00 92.06 471 THR A CA 1
ATOM 3751 C C . THR A 1 471 ? 1.196 10.393 -30.426 1.00 92.06 471 THR A C 1
ATOM 3753 O O . THR A 1 471 ? 1.539 9.253 -30.726 1.00 92.06 471 THR A O 1
ATOM 3756 N N . THR A 1 472 ? 0.665 10.700 -29.239 1.00 95.94 472 THR A N 1
ATOM 3757 C CA . THR A 1 472 ? 0.454 9.724 -28.163 1.00 95.94 472 THR A CA 1
ATOM 3758 C C . THR A 1 472 ? -0.991 9.827 -27.678 1.00 95.94 472 THR A C 1
ATOM 3760 O O . THR A 1 472 ? -1.333 10.818 -27.027 1.00 95.94 472 THR A O 1
ATOM 3763 N N . PRO A 1 473 ? -1.857 8.839 -27.971 1.00 96.00 473 PRO A N 1
ATOM 3764 C CA . PRO A 1 473 ? -3.234 8.840 -27.493 1.00 96.00 473 PRO A CA 1
ATOM 3765 C C . PRO A 1 473 ? -3.320 8.951 -25.968 1.00 96.00 473 PRO A C 1
ATOM 3767 O O . PRO A 1 473 ? -2.450 8.459 -25.249 1.00 96.00 473 PRO A O 1
ATOM 3770 N N . VAL A 1 474 ? -4.391 9.578 -25.480 1.00 97.56 474 VAL A N 1
ATOM 3771 C CA . VAL A 1 474 ? -4.634 9.787 -24.048 1.00 97.56 474 VAL A CA 1
ATOM 3772 C C . VAL A 1 474 ? -5.966 9.154 -23.658 1.00 97.56 474 VAL A C 1
ATOM 3774 O O . VAL A 1 474 ? -7.018 9.548 -24.162 1.00 97.56 474 VAL A O 1
ATOM 3777 N N . PHE A 1 475 ? -5.926 8.213 -22.721 1.00 96.88 475 PHE A N 1
ATOM 3778 C CA . PHE A 1 475 ? -7.085 7.724 -21.988 1.00 96.88 475 PHE A CA 1
ATOM 3779 C C . PHE A 1 475 ? -7.175 8.488 -20.673 1.00 96.88 475 PHE A C 1
ATOM 3781 O O . PHE A 1 475 ? -6.328 8.342 -19.797 1.00 96.88 475 PHE A O 1
ATOM 3788 N N . PHE A 1 476 ? -8.189 9.340 -20.565 1.00 94.88 476 PHE A N 1
ATOM 3789 C CA . PHE A 1 476 ? -8.442 10.176 -19.399 1.00 94.88 476 PHE A CA 1
ATOM 3790 C C . PHE A 1 476 ? -9.778 9.766 -18.789 1.00 94.88 476 PHE A C 1
ATOM 3792 O O . PHE A 1 476 ? -10.836 10.074 -19.339 1.00 94.88 476 PHE A O 1
ATOM 3799 N N . GLY A 1 477 ? -9.720 9.008 -17.697 1.00 93.38 477 GLY A N 1
ATOM 3800 C CA . GLY A 1 477 ? -10.885 8.363 -17.105 1.00 93.38 477 GLY A CA 1
ATOM 3801 C C . GLY A 1 477 ? -10.776 8.253 -15.593 1.00 93.38 477 GLY A C 1
ATOM 3802 O O . GLY A 1 477 ? -9.709 8.429 -15.011 1.00 93.38 477 GLY A O 1
ATOM 3803 N N . GLY A 1 478 ? -11.904 8.013 -14.943 1.00 93.56 478 GLY A N 1
ATOM 3804 C CA . GLY A 1 478 ? -11.980 7.987 -13.493 1.00 93.56 478 GLY A CA 1
ATOM 3805 C C . GLY A 1 478 ? -13.380 8.280 -12.992 1.00 93.56 478 GLY A C 1
ATOM 3806 O O . GLY A 1 478 ? -14.320 8.433 -13.778 1.00 93.56 478 GLY A O 1
ATOM 3807 N N . ASP A 1 479 ? -13.496 8.400 -11.680 1.00 92.25 479 ASP A N 1
ATOM 3808 C CA . ASP A 1 479 ? -14.706 8.876 -11.034 1.00 92.25 479 ASP A CA 1
ATOM 3809 C C . ASP A 1 479 ? -14.629 10.404 -10.885 1.00 92.25 479 ASP A C 1
ATOM 3811 O O . ASP A 1 479 ? -13.919 10.971 -10.051 1.00 92.25 479 ASP A O 1
ATOM 3815 N N . PHE A 1 480 ? -15.342 11.079 -11.785 1.00 88.88 480 PHE A N 1
ATOM 3816 C CA . PHE A 1 480 ? -15.365 12.534 -11.886 1.00 88.88 480 PHE A CA 1
ATOM 3817 C C . PHE A 1 480 ? -16.281 13.204 -10.847 1.00 88.88 480 PHE A C 1
ATOM 3819 O O . PHE A 1 480 ? -16.324 14.434 -10.826 1.00 88.88 480 PHE A O 1
ATOM 3826 N N . ASN A 1 481 ? -17.063 12.441 -10.063 1.00 86.00 481 ASN A N 1
ATOM 3827 C CA . ASN A 1 481 ? -18.163 12.942 -9.218 1.00 86.00 481 ASN A CA 1
ATOM 3828 C C . ASN A 1 481 ? -19.037 14.016 -9.898 1.00 86.00 481 ASN A C 1
ATOM 3830 O O . ASN A 1 481 ? -19.548 14.945 -9.268 1.00 86.00 481 ASN A O 1
ATOM 3834 N N . ALA A 1 482 ? -19.211 13.896 -11.213 1.00 80.06 482 ALA A N 1
ATOM 3835 C CA . ALA A 1 482 ? -19.967 14.829 -12.027 1.00 80.06 482 ALA A CA 1
ATOM 3836 C C . ALA A 1 482 ? -21.193 14.122 -12.600 1.00 80.06 482 ALA A C 1
ATOM 3838 O O . ALA A 1 482 ? -21.095 13.056 -13.207 1.00 80.06 482 ALA A O 1
ATOM 3839 N N . VAL A 1 483 ? -22.360 14.743 -12.439 1.00 77.50 483 VAL A N 1
ATOM 3840 C CA . VAL A 1 483 ? -23.575 14.308 -13.127 1.00 77.50 483 VAL A CA 1
ATOM 3841 C C . VAL A 1 483 ? -23.573 14.942 -14.510 1.00 77.50 483 VAL A C 1
ATOM 3843 O O . VAL A 1 483 ? -23.403 16.154 -14.647 1.00 77.50 483 VAL A O 1
ATOM 3846 N N . THR A 1 484 ? -23.773 14.139 -15.551 1.00 73.38 484 THR A N 1
ATOM 3847 C CA . THR A 1 484 ? -23.950 14.671 -16.900 1.00 73.38 484 THR A CA 1
ATOM 3848 C C . THR A 1 484 ? -25.231 15.504 -16.946 1.00 73.38 484 THR A C 1
ATOM 3850 O O . THR A 1 484 ? -26.342 14.992 -16.825 1.00 73.38 484 THR A O 1
ATOM 3853 N N . HIS A 1 485 ? -25.095 16.815 -17.127 1.00 67.31 485 HIS A N 1
ATOM 3854 C CA . HIS A 1 485 ? -26.225 17.649 -17.516 1.00 67.31 485 HIS A CA 1
ATOM 3855 C C . HIS A 1 485 ? -26.440 17.467 -19.022 1.00 67.31 485 HIS A C 1
ATOM 3857 O O . HIS A 1 485 ? -25.802 18.146 -19.825 1.00 67.31 485 HIS A O 1
ATOM 3863 N N . THR A 1 486 ? -27.278 16.498 -19.397 1.00 50.41 486 THR A N 1
ATOM 3864 C CA . THR A 1 486 ? -27.798 16.356 -20.768 1.00 50.41 486 THR A CA 1
ATOM 3865 C C . THR A 1 486 ? -29.100 17.108 -20.944 1.00 50.41 486 THR A C 1
ATOM 3867 O O . THR A 1 486 ? -29.987 16.908 -20.080 1.00 50.41 486 THR A O 1
#

Radius of gyration: 25.18 Å; Cα contacts (8 Å, |Δi|>4): 1081; chains: 1; bounding box: 74×48×67 Å